Protein AF-A0A0G1GJU8-F1 (afdb_monomer_lite)

pLDDT: mean 73.82, std 23.29, range [28.94, 98.38]

Radius of gyration: 35.24 Å; chains: 1; bounding box: 114×78×87 Å

Sequence (501 aa):
TGLNMALTSNLSEKFLSAFKKEKEEQTALDTKEEKNRRKEFLTLQNIASALGIGTAFMLSGGTVALIATGGVVGRRAFNAYFDKKIKEKEKELGKLSEEIKLENLDDSFDINVLATSLETIGQDYDNITKNLKKFKWGKSIANSALTMSTGLATMEALHHNTEVETETKHEGQLKDNTGLKHQEELKHQEELKTKIEEQIKIKDATIHKGEGVEHAFIRQIENNQELAKELGFKGDPSDTKALHEFAGREAHIIAIKEGYADNAGHEVRVAEADKIAYEIKIEDGHILVEEKTVGGEILETHHEGDKFEEKVDKYESSYTKLNKIDNISEIKEEINPLAEINIDKQTVSEYENTPENETKSEYVDTSKPEGEENITSQESTNNPYHLSDDILEKVNQTYQNNIENISPENPEVFKHIQLSAEETTKQNLDTVNQTYKPIISYVQALEKVTEIRPRSTTIFQSPETNIEYMTRVLQIEASKGILLKATVDSGGITHVDKIKF

Secondary structure (DSSP, 8-state):
--TTSGGG-THHHHHHHHHHHHHHHHTS---TTHHHHHHHSS-HHHHHHHHHHHHHHHTTT-TTHHHHHHHHHHHHHHHHHHHHHHHHHHHHHHHHHHHHHH----S---HHHHHHHHHHHHHHHHHHHHHHHHHHHHHHHHHHHHHHHHHHHHHHHHHHHHHTTS--------SSSHHHHHHHHHHHHHHHHHHHHHHHHHHHHBPPTT--HHHHHHHHHHH-HHHHHHTT--S-TT-HHHHHHHHHHHHHHHHHHTTSB-TTSEEEEESSTTSEEEEEEEETTEEEEEEEETTS-EEEEEETT----SS--TTEEEEE---TTS-----------------------------------------PPP-------GGGT--TT---HHHHHHHHHHHHHHHHHH-TT-GGGGGG--SBHHHHHT--TTTS-TTTHHHHHHHHHHHHHH--PPPPPBTTBPPPBHHHHHHHHHHHHHTTTEEEEEEE-TTSPEEEEEEE-

Foldseek 3Di:
DPPVVVVPDCVVVVVVVVVVVVVVVVVPDDDPVVVVVVVVVPDPVVVCVVVVVVVVCVVVPNPVPLLLPQDPNSVVVLVVVLVVVLVVLVVVLVVLVVVVVPPDPDVPDDPVVVVVVVVVSVVVNVVSVVVSVVSVVVNVVVVVSNVVSVVVVVVVVVVVVVVVVDDDDDDDDPDPCPVVVVVVVVVVVVVVVVVVVVLQQLVLQFFAPPDFRLSSQLSNQLVDVVNVVLLPDPDDSVPSVSSSVSSSVSSVVVCCQQQQAHPQQKGKHFQDGQFWGWGWDADPSWIKIFIDTSVRHTDDITGGNDHRDPDDDPRIDIDGPPPVPPPPPDDPDDDDDDDDDDDDDDDDDDDDDDDDDDDDDDDDDPDDPDDDPLDPDPCLVVLVLPDDPVLSVVLSVQVQQQLCQLQVPCSCVLVVPPDFLQVLLVDDLVPDDLNCSLLSLVSVQLCVVQVDGWDDDDPPDDTHHSVRSSSVSQSVLSSVQWGWHWHADPSSHIHIDTDGD

Organism: NCBI:txid1618738

Structure (mmCIF, N/CA/C/O backbone):
data_AF-A0A0G1GJU8-F1
#
_entry.id   AF-A0A0G1GJU8-F1
#
loop_
_atom_site.group_PDB
_atom_site.id
_atom_site.type_symbol
_atom_site.label_atom_id
_atom_site.label_alt_id
_atom_site.label_comp_id
_atom_site.label_asym_id
_atom_site.label_entity_id
_atom_site.label_seq_id
_atom_site.pdbx_PDB_ins_code
_atom_site.Cartn_x
_atom_site.Cartn_y
_atom_site.Cartn_z
_atom_site.occupancy
_atom_site.B_iso_or_equiv
_atom_site.auth_seq_id
_atom_site.auth_comp_id
_atom_site.auth_asym_id
_atom_site.auth_atom_id
_atom_site.pdbx_PDB_model_num
ATOM 1 N N . THR A 1 1 ? -51.339 -10.745 11.153 1.00 44.72 1 THR A N 1
ATOM 2 C CA . THR A 1 1 ? -52.586 -10.038 11.536 1.00 44.72 1 THR A CA 1
ATOM 3 C C . THR A 1 1 ? -52.388 -8.871 12.505 1.00 44.72 1 THR A C 1
ATOM 5 O O . THR A 1 1 ? -53.322 -8.098 12.645 1.00 44.72 1 THR A O 1
ATOM 8 N N . GLY A 1 2 ? -51.204 -8.651 13.102 1.00 40.50 2 GLY A N 1
ATOM 9 C CA . GLY A 1 2 ? -50.966 -7.531 14.038 1.00 40.50 2 GLY A CA 1
ATOM 10 C C . GLY A 1 2 ? -50.621 -6.161 13.426 1.00 40.50 2 GLY A C 1
ATOM 11 O O . GLY A 1 2 ? -50.779 -5.154 14.103 1.00 40.50 2 GLY A O 1
ATOM 12 N N . LEU A 1 3 ? -50.206 -6.078 12.153 1.00 33.16 3 LEU A N 1
ATOM 13 C CA . LEU A 1 3 ? -49.780 -4.797 11.557 1.00 33.16 3 LEU A CA 1
ATOM 14 C C . LEU A 1 3 ? -50.932 -3.859 11.145 1.00 33.16 3 LEU A C 1
ATOM 16 O O . LEU A 1 3 ? -50.731 -2.652 11.072 1.00 33.16 3 LEU A O 1
ATOM 20 N N . ASN A 1 4 ? -52.144 -4.378 10.925 1.00 35.78 4 ASN A N 1
ATOM 21 C CA . ASN A 1 4 ? -53.285 -3.548 10.512 1.00 35.78 4 ASN A CA 1
ATOM 22 C C . ASN A 1 4 ? -54.015 -2.860 11.678 1.00 35.78 4 ASN A C 1
ATOM 24 O O . ASN A 1 4 ? -54.826 -1.976 11.429 1.00 35.78 4 ASN A O 1
ATOM 28 N N . MET A 1 5 ? -53.728 -3.216 12.936 1.00 40.12 5 MET A N 1
ATOM 29 C CA . MET A 1 5 ? -54.362 -2.582 14.105 1.00 40.12 5 MET A CA 1
ATOM 30 C C . MET A 1 5 ? -53.664 -1.290 14.558 1.00 40.12 5 MET A C 1
ATOM 32 O O . MET A 1 5 ? -54.297 -0.447 15.189 1.00 40.12 5 MET A O 1
ATOM 36 N N . ALA A 1 6 ? -52.390 -1.089 14.204 1.00 40.97 6 ALA A N 1
ATOM 37 C CA . ALA A 1 6 ? -51.645 0.116 14.581 1.00 40.97 6 ALA A CA 1
ATOM 38 C C . ALA A 1 6 ? -52.033 1.353 13.745 1.00 40.97 6 ALA A C 1
ATOM 40 O O . ALA A 1 6 ? -51.924 2.480 14.222 1.00 40.97 6 ALA A O 1
ATOM 41 N N . LEU A 1 7 ? -52.544 1.152 12.525 1.00 39.41 7 LEU A N 1
ATOM 42 C CA . LEU A 1 7 ? -52.884 2.234 11.592 1.00 39.41 7 LEU A CA 1
ATOM 43 C C . LEU A 1 7 ? -54.299 2.812 11.773 1.00 39.41 7 LEU A C 1
ATOM 45 O O . LEU A 1 7 ? -54.640 3.784 11.107 1.00 39.41 7 LEU A O 1
ATOM 49 N N . THR A 1 8 ? -55.113 2.265 12.681 1.00 42.66 8 THR A N 1
ATOM 50 C CA . THR A 1 8 ? -56.488 2.743 12.932 1.00 42.66 8 THR A CA 1
ATOM 51 C C . THR A 1 8 ? -56.702 3.315 14.334 1.00 42.66 8 THR A C 1
ATOM 53 O O . THR A 1 8 ? -57.844 3.548 14.726 1.00 42.66 8 THR A O 1
ATOM 56 N N . SER A 1 9 ? -55.647 3.524 15.129 1.00 48.28 9 SER A N 1
ATOM 57 C CA . SER A 1 9 ? -55.807 4.041 16.494 1.00 48.28 9 SER A CA 1
ATOM 58 C C . SER A 1 9 ? -55.732 5.575 16.543 1.00 48.28 9 SER A C 1
ATOM 60 O O . SER A 1 9 ? -54.768 6.179 16.077 1.00 48.28 9 SER A O 1
ATOM 62 N N . ASN A 1 10 ? -56.739 6.206 17.166 1.00 48.47 10 ASN A N 1
ATOM 63 C CA . ASN A 1 10 ? -56.871 7.654 17.440 1.00 48.47 10 ASN A CA 1
ATOM 64 C C . ASN A 1 10 ? -55.798 8.219 18.408 1.00 48.47 10 ASN A C 1
ATOM 66 O O . ASN A 1 10 ? -56.020 9.212 19.108 1.00 48.47 10 ASN A O 1
ATOM 70 N N . LEU A 1 11 ? -54.639 7.568 18.508 1.00 45.22 11 LEU A N 1
ATOM 71 C CA . LEU A 1 11 ? -53.581 7.917 19.450 1.00 45.22 11 LEU A CA 1
ATOM 72 C C . LEU A 1 11 ? -52.846 9.197 19.028 1.00 45.22 11 LEU A C 1
ATOM 74 O O . LEU A 1 11 ? -52.538 10.031 19.875 1.00 45.22 11 LEU A O 1
ATOM 78 N N . SER A 1 12 ? -52.627 9.388 17.722 1.00 43.41 12 SER A N 1
ATOM 79 C CA . SER A 1 12 ? -51.949 10.569 17.172 1.00 43.41 12 SER A CA 1
ATOM 80 C C . SER A 1 12 ? -52.772 11.850 17.344 1.00 43.41 12 SER A C 1
ATOM 82 O O . SER A 1 12 ? -52.223 12.889 17.712 1.00 43.41 12 SER A O 1
ATOM 84 N N . GLU A 1 13 ? -54.095 11.778 17.175 1.00 53.38 13 GLU A N 1
ATOM 85 C CA . GLU A 1 13 ? -54.997 12.911 17.417 1.00 53.38 13 GLU A CA 1
ATOM 86 C C . GLU A 1 13 ? -55.076 13.278 18.902 1.00 53.38 13 GLU A C 1
ATOM 88 O O . GLU A 1 13 ? -55.032 14.461 19.248 1.00 53.38 13 GLU A O 1
ATOM 93 N N . LYS A 1 14 ? -55.100 12.283 19.802 1.00 58.12 14 LYS A N 1
ATOM 94 C CA . LYS A 1 14 ? -55.025 12.535 21.250 1.00 58.12 14 LYS A CA 1
ATOM 95 C C . LYS A 1 14 ? -53.713 13.216 21.637 1.00 58.12 14 LYS A C 1
ATOM 97 O O . LYS A 1 14 ? -53.749 14.192 22.385 1.00 58.12 14 LYS A O 1
ATOM 102 N N . PHE A 1 15 ? -52.586 12.774 21.081 1.00 48.25 15 PHE A N 1
ATOM 103 C CA . PHE A 1 15 ? -51.271 13.351 21.369 1.00 48.25 15 PHE A CA 1
ATOM 104 C C . PHE A 1 15 ? -51.143 14.799 20.866 1.00 48.25 15 PHE A C 1
ATOM 106 O O . PHE A 1 15 ? -50.677 15.679 21.589 1.00 48.25 15 PHE A O 1
ATOM 113 N N . LEU A 1 16 ? -51.641 15.085 19.658 1.00 48.31 16 LEU A N 1
ATOM 114 C CA . LEU A 1 16 ? -51.646 16.439 19.093 1.00 48.31 16 LEU A CA 1
ATOM 115 C C . LEU A 1 16 ? -52.608 17.385 19.826 1.00 48.31 16 LEU A C 1
ATOM 117 O O . LEU A 1 16 ? -52.301 18.567 19.981 1.00 48.31 16 LEU A O 1
ATOM 121 N N . SER A 1 17 ? -53.746 16.882 20.314 1.00 58.31 17 SER A N 1
ATOM 122 C CA . SER A 1 17 ? -54.694 17.687 21.096 1.00 58.31 17 SER A CA 1
ATOM 123 C C . SER A 1 17 ? -54.150 18.073 22.479 1.00 58.31 17 SER A C 1
ATOM 125 O O . SER A 1 17 ? -54.383 19.197 22.925 1.00 58.31 17 SER A O 1
ATOM 127 N N . ALA A 1 18 ? -53.358 17.200 23.114 1.00 55.38 18 ALA A N 1
ATOM 128 C CA . ALA A 1 18 ? -52.698 17.483 24.389 1.00 55.38 18 ALA A CA 1
ATOM 129 C C . ALA A 1 18 ? -51.645 18.596 24.247 1.00 55.38 18 ALA A C 1
ATOM 131 O O . ALA A 1 18 ? -51.665 19.557 25.013 1.00 55.38 18 ALA A O 1
ATOM 132 N N . PHE A 1 19 ? -50.827 18.549 23.189 1.00 48.59 19 PHE A N 1
ATOM 133 C CA . PHE A 1 19 ? -49.837 19.594 22.893 1.00 48.59 19 PHE A CA 1
ATOM 134 C C . PHE A 1 19 ? -50.462 20.953 22.565 1.00 48.59 19 PHE A C 1
ATOM 136 O O . PHE A 1 19 ? -49.896 22.003 22.871 1.00 48.59 19 PHE A O 1
ATOM 143 N N . LYS A 1 20 ? -51.631 20.957 21.916 1.00 58.41 20 LYS A N 1
ATOM 144 C CA . LYS A 1 20 ? -52.328 22.200 21.566 1.00 58.41 20 LYS A CA 1
ATOM 145 C C . LYS A 1 20 ? -52.957 22.857 22.797 1.00 58.41 20 LYS A C 1
ATOM 147 O O . LYS A 1 20 ? -52.878 24.074 22.930 1.00 58.41 20 LYS A O 1
ATOM 152 N N . LYS A 1 21 ? -53.495 22.045 23.712 1.00 56.16 21 LYS A N 1
ATOM 153 C CA . LYS A 1 21 ? -54.091 22.499 24.973 1.00 56.16 21 LYS A CA 1
ATOM 154 C C . LYS A 1 21 ? -53.043 23.050 25.948 1.00 56.16 21 LYS A C 1
ATOM 156 O O . LYS A 1 21 ? -53.267 24.096 26.546 1.00 56.16 21 LYS A O 1
ATOM 161 N N . GLU A 1 22 ? -51.871 22.419 26.019 1.00 49.09 22 GLU A N 1
ATOM 162 C CA . GLU A 1 22 ? -50.751 22.885 26.850 1.00 49.09 22 GLU A CA 1
ATOM 163 C C . GLU A 1 22 ? -50.185 24.225 26.349 1.00 49.09 22 GLU A C 1
ATOM 165 O O . GLU A 1 22 ? -49.861 25.110 27.138 1.00 49.09 22 GLU A O 1
ATOM 170 N N . LYS A 1 23 ? -50.162 24.432 25.025 1.00 49.66 23 LYS A N 1
ATOM 171 C CA . LYS A 1 23 ? -49.702 25.687 24.417 1.00 49.66 23 LYS A CA 1
ATOM 172 C C . LYS A 1 23 ? -50.682 26.850 24.612 1.00 49.66 23 LYS A C 1
ATOM 174 O O . LYS A 1 23 ? -50.232 27.987 24.722 1.00 49.66 23 LYS A O 1
ATOM 179 N N . GLU A 1 24 ? -51.988 26.581 24.660 1.00 48.09 24 GLU A N 1
ATOM 180 C CA . GLU A 1 24 ? -53.020 27.597 24.918 1.00 48.09 24 GLU A CA 1
ATOM 181 C C . GLU A 1 24 ? -53.083 27.991 26.406 1.00 48.09 24 GLU A C 1
ATOM 183 O O . GLU A 1 24 ? -53.202 29.182 26.705 1.00 48.09 24 GLU A O 1
ATOM 188 N N . GLU A 1 25 ? -52.887 27.042 27.334 1.00 46.81 25 GLU A N 1
ATOM 189 C CA . GLU A 1 25 ? -52.789 27.323 28.778 1.00 46.81 25 GLU A CA 1
ATOM 190 C C . GLU A 1 25 ? -51.509 28.097 29.149 1.00 46.81 25 GLU A C 1
ATOM 192 O O . GLU A 1 25 ? -51.550 28.961 30.026 1.00 46.81 25 GLU A O 1
ATOM 197 N N . GLN A 1 26 ? -50.397 27.900 28.430 1.00 42.19 26 GLN A N 1
ATOM 198 C CA . GLN A 1 26 ? -49.148 28.645 28.664 1.00 42.19 26 GLN A CA 1
ATOM 199 C C . GLN A 1 26 ? -49.156 30.087 28.133 1.00 42.19 26 GLN A C 1
ATOM 201 O O . GLN A 1 26 ? -48.348 30.905 28.564 1.00 42.19 26 GLN A O 1
ATOM 206 N N . THR A 1 27 ? -50.070 30.435 27.223 1.00 43.56 27 THR A N 1
ATOM 207 C CA . THR A 1 27 ? -50.214 31.811 26.709 1.00 43.56 27 THR A CA 1
ATOM 208 C C . THR A 1 27 ? -51.148 32.705 27.528 1.00 43.56 27 THR A C 1
ATOM 210 O O . THR A 1 27 ? -51.256 33.892 27.220 1.00 43.56 27 THR A O 1
ATOM 213 N N . ALA A 1 28 ? -51.805 32.186 28.570 1.00 46.69 28 ALA A N 1
ATOM 214 C CA . ALA A 1 28 ? -52.816 32.934 29.322 1.00 46.69 28 ALA A CA 1
ATOM 215 C C . ALA A 1 28 ? -52.318 33.607 30.619 1.00 46.69 28 ALA A C 1
ATOM 217 O O . ALA A 1 28 ? -53.057 34.399 31.201 1.00 46.69 28 ALA A O 1
ATOM 218 N N . LEU A 1 29 ? -51.084 33.368 31.067 1.00 52.12 29 LEU A N 1
ATOM 219 C CA . LEU A 1 29 ? -50.544 33.955 32.300 1.00 52.12 29 LEU A CA 1
ATOM 220 C C . LEU A 1 29 ? -49.066 34.299 32.115 1.00 52.12 29 LEU A C 1
ATOM 222 O O . LEU A 1 29 ? -48.197 33.489 32.402 1.00 52.12 29 LEU A O 1
ATOM 226 N N . ASP A 1 30 ? -48.784 35.504 31.625 1.00 41.31 30 ASP A N 1
ATOM 227 C CA . ASP A 1 30 ? -47.436 36.072 31.695 1.00 41.31 30 ASP A CA 1
ATOM 228 C C . ASP A 1 30 ? -47.548 37.604 31.743 1.00 41.31 30 ASP A C 1
ATOM 230 O O . ASP A 1 30 ? -47.654 38.301 30.726 1.00 41.31 30 ASP A O 1
ATOM 234 N N . THR A 1 31 ? -47.593 38.161 32.955 1.00 60.53 31 THR A N 1
ATOM 235 C CA . THR A 1 31 ? -47.486 39.607 33.162 1.00 60.53 31 THR A CA 1
ATOM 236 C C . THR A 1 31 ? -46.044 40.054 32.927 1.00 60.53 31 THR A C 1
ATOM 238 O O . THR A 1 31 ? -45.067 39.394 33.279 1.00 60.53 31 THR A O 1
ATOM 241 N N . LYS A 1 32 ? -45.909 41.236 32.317 1.00 49.16 32 LYS A N 1
ATOM 242 C CA . LYS A 1 32 ? -44.658 41.865 31.846 1.00 49.16 32 LYS A CA 1
ATOM 243 C C . LYS A 1 32 ? -43.539 41.985 32.899 1.00 49.16 32 LYS A C 1
ATOM 245 O O . LYS A 1 32 ? -42.400 42.266 32.536 1.00 49.16 32 LYS A O 1
ATOM 250 N N . GLU A 1 33 ? -43.856 41.791 34.174 1.00 46.62 33 GLU A N 1
ATOM 251 C CA . GLU A 1 33 ? -42.971 41.989 35.321 1.00 46.62 33 GLU A CA 1
ATOM 252 C C . GLU A 1 33 ? -42.083 40.760 35.613 1.00 46.62 33 GLU A C 1
ATOM 254 O O . GLU A 1 33 ? -40.921 40.907 35.998 1.00 46.62 33 GLU A O 1
ATOM 259 N N . GLU A 1 34 ? -42.554 39.544 35.314 1.00 49.34 34 GLU A N 1
ATOM 260 C CA . GLU A 1 34 ? -41.802 38.301 35.565 1.00 49.34 34 GLU A CA 1
ATOM 261 C C . GLU A 1 34 ? -40.705 38.053 34.509 1.00 49.34 34 GLU A C 1
ATOM 263 O O . GLU A 1 34 ? -39.630 37.508 34.787 1.00 49.34 34 GLU A O 1
ATOM 268 N N . LYS A 1 35 ? -40.914 38.589 33.301 1.00 51.38 35 LYS A N 1
ATOM 269 C CA . LYS A 1 35 ? -39.961 38.529 32.183 1.00 51.38 35 LYS A CA 1
ATOM 270 C C . LYS A 1 35 ? -38.696 39.366 32.418 1.00 51.38 35 LYS A C 1
ATOM 272 O O . LYS A 1 35 ? -37.643 39.032 31.875 1.00 51.38 35 LYS A O 1
ATOM 277 N N . ASN A 1 36 ? -38.782 40.419 33.237 1.00 48.66 36 ASN A N 1
ATOM 278 C CA . ASN A 1 36 ? -37.624 41.236 33.612 1.00 48.66 36 ASN A CA 1
ATOM 279 C C . ASN A 1 36 ? -36.835 40.626 34.781 1.00 48.66 36 ASN A C 1
ATOM 281 O O . ASN A 1 36 ? -35.607 40.639 34.731 1.00 48.66 36 ASN A O 1
ATOM 285 N N . ARG A 1 37 ? -37.490 39.969 35.751 1.00 46.38 37 ARG A N 1
ATOM 286 C CA . ARG A 1 37 ? -36.781 39.255 36.835 1.00 46.38 37 ARG A CA 1
ATOM 287 C C . ARG A 1 37 ? -35.989 38.040 36.340 1.00 46.38 37 ARG A C 1
ATOM 289 O O . ARG A 1 37 ? -34.895 37.784 36.836 1.00 46.38 37 ARG A O 1
ATOM 296 N N . ARG A 1 38 ? -36.468 37.332 35.308 1.00 48.47 38 ARG A N 1
ATOM 297 C CA . ARG A 1 38 ? -35.703 36.236 34.672 1.00 48.47 38 ARG A CA 1
ATOM 298 C C . ARG A 1 38 ? -34.476 36.707 33.882 1.00 48.47 38 ARG A C 1
ATOM 300 O O . ARG A 1 38 ? -33.556 35.918 33.695 1.00 48.47 38 ARG A O 1
ATOM 307 N N . LYS A 1 39 ? -34.430 37.970 33.436 1.00 46.91 39 LYS A N 1
ATOM 308 C CA . LYS A 1 39 ? -33.245 38.539 32.769 1.00 46.91 39 LYS A CA 1
ATOM 309 C C . LYS A 1 39 ? -32.155 38.968 33.753 1.00 46.91 39 LYS A C 1
ATOM 311 O O . LYS A 1 39 ? -30.987 38.902 33.390 1.00 46.91 39 LYS A O 1
ATOM 316 N N . GLU A 1 40 ? -32.511 39.345 34.981 1.00 41.03 40 GLU A N 1
ATOM 317 C CA . GLU A 1 40 ? -31.536 39.738 36.012 1.00 41.03 40 GLU A CA 1
ATOM 318 C C . GLU A 1 40 ? -30.947 38.558 36.799 1.00 41.03 40 GLU A C 1
ATOM 320 O O . GLU A 1 40 ? -29.856 38.687 37.340 1.00 41.03 40 GLU A O 1
ATOM 325 N N . PHE A 1 41 ? -31.593 37.386 36.822 1.00 38.00 41 PHE A N 1
ATOM 326 C CA . PHE A 1 41 ? -31.065 36.198 37.521 1.00 38.00 41 PHE A CA 1
ATOM 327 C C . PHE A 1 41 ? -30.043 35.374 36.704 1.00 38.00 41 PHE A C 1
ATOM 329 O O . PHE A 1 41 ? -29.483 34.396 37.197 1.00 38.00 41 PHE A O 1
ATOM 336 N N . LEU A 1 42 ? -29.771 35.777 35.457 1.00 42.22 42 LEU A N 1
ATOM 337 C CA . LEU A 1 42 ? -28.708 35.242 34.595 1.00 42.22 42 LEU A CA 1
ATOM 338 C C . LEU A 1 42 ? -27.514 36.209 34.587 1.00 42.22 42 LEU A C 1
ATOM 340 O O . LEU A 1 42 ? -27.131 36.755 33.553 1.00 42.22 42 LEU A O 1
ATOM 344 N N . THR A 1 43 ? -26.938 36.475 35.757 1.00 41.19 43 THR A N 1
ATOM 345 C CA . THR A 1 43 ? -25.736 37.306 35.873 1.00 41.19 43 THR A CA 1
ATOM 346 C C . THR A 1 43 ? -24.502 36.587 35.324 1.00 41.19 43 THR A C 1
ATOM 348 O O . THR A 1 43 ? -24.353 35.368 35.442 1.00 41.19 43 THR A O 1
ATOM 351 N N . LEU A 1 44 ? -23.586 37.378 34.741 1.00 36.78 44 LEU A N 1
ATOM 352 C CA . LEU A 1 44 ? -22.326 36.964 34.103 1.00 36.78 44 LEU A CA 1
ATOM 353 C C . LEU A 1 44 ? -21.486 35.956 34.912 1.00 36.78 44 LEU A C 1
ATOM 355 O O . LEU A 1 44 ? -20.692 35.237 34.317 1.00 36.78 44 LEU A O 1
ATOM 359 N N . GLN A 1 45 ? -21.665 35.868 36.233 1.00 32.34 45 GLN A N 1
ATOM 360 C CA . GLN A 1 45 ? -20.968 34.910 37.095 1.00 32.34 45 GLN A CA 1
ATOM 361 C C . GLN A 1 45 ? -21.307 33.443 36.785 1.00 32.34 45 GLN A C 1
ATOM 363 O O . GLN A 1 45 ? -20.399 32.619 36.806 1.00 32.34 45 GLN A O 1
ATOM 368 N N . ASN A 1 46 ? -22.557 33.119 36.426 1.00 38.16 46 ASN A N 1
ATOM 369 C CA . ASN A 1 46 ? -22.963 31.739 36.102 1.00 38.16 46 ASN A CA 1
ATOM 370 C C . ASN A 1 46 ? -22.524 31.305 34.694 1.00 38.16 46 ASN A C 1
ATOM 372 O O . ASN A 1 46 ? -22.302 30.126 34.434 1.00 38.16 46 ASN A O 1
ATOM 376 N N . ILE A 1 47 ? -22.363 32.266 33.781 1.00 39.69 47 ILE A N 1
ATOM 377 C CA . ILE A 1 47 ? -21.829 32.024 32.434 1.00 39.69 47 ILE A CA 1
ATOM 378 C C . ILE A 1 47 ? -20.295 31.948 32.485 1.00 39.69 47 ILE A C 1
ATOM 380 O O . ILE A 1 47 ? -19.704 31.119 31.802 1.00 39.69 47 ILE A O 1
ATOM 384 N N . ALA A 1 48 ? -19.645 32.748 33.337 1.00 33.19 48 ALA A N 1
ATOM 385 C CA . ALA A 1 48 ? -18.199 32.716 33.540 1.00 33.19 48 ALA A CA 1
ATOM 386 C C . ALA A 1 48 ? -17.725 31.454 34.284 1.00 33.19 48 ALA A C 1
ATOM 388 O O . ALA A 1 48 ? -16.677 30.918 33.934 1.00 33.19 48 ALA A O 1
ATOM 389 N N . SER A 1 49 ? -18.493 30.931 35.248 1.00 37.59 49 SER A N 1
ATOM 390 C CA . SER A 1 49 ? -18.174 29.663 35.924 1.00 37.59 49 SER A CA 1
ATOM 391 C C . SER A 1 49 ? -18.389 28.447 35.014 1.00 37.59 49 SER A C 1
ATOM 393 O O . SER A 1 49 ? -17.541 27.557 34.980 1.00 37.59 49 SER A O 1
ATOM 395 N N . ALA A 1 50 ? -19.444 28.443 34.191 1.00 37.41 50 ALA A N 1
ATOM 396 C CA . ALA A 1 50 ? -19.669 27.406 33.181 1.00 37.41 50 ALA A CA 1
ATOM 397 C C . ALA A 1 50 ? -18.626 27.441 32.042 1.00 37.41 50 ALA A C 1
ATOM 399 O O . ALA A 1 50 ? -18.203 26.392 31.557 1.00 37.41 50 ALA A O 1
ATOM 400 N N . LEU A 1 51 ? -18.163 28.631 31.638 1.00 35.72 51 LEU A N 1
ATOM 401 C CA . LEU A 1 51 ? -17.103 28.781 30.632 1.00 35.72 51 LEU A CA 1
ATOM 402 C C . LEU A 1 51 ? -15.704 28.483 31.188 1.00 35.72 51 LEU A C 1
ATOM 404 O O . LEU A 1 51 ? -14.892 27.918 30.463 1.00 35.72 51 LEU A O 1
ATOM 408 N N . GLY A 1 52 ? -15.428 28.817 32.454 1.00 28.94 52 GLY A N 1
ATOM 409 C CA . GLY A 1 52 ? -14.140 28.560 33.109 1.00 28.94 52 GLY A CA 1
ATOM 410 C C . GLY A 1 52 ? -13.902 27.085 33.442 1.00 28.94 52 GLY A C 1
ATOM 411 O O . GLY A 1 52 ? -12.771 26.616 33.363 1.00 28.94 52 GLY A O 1
ATOM 412 N N . ILE A 1 53 ? -14.966 26.333 33.742 1.00 37.94 53 ILE A N 1
ATOM 413 C CA . ILE A 1 53 ? -14.892 24.876 33.920 1.00 37.94 53 ILE A CA 1
ATOM 414 C C . ILE A 1 53 ? -14.857 24.177 32.549 1.00 37.94 53 ILE A C 1
ATOM 416 O O . ILE A 1 53 ? -14.113 23.219 32.371 1.00 37.94 53 ILE A O 1
ATOM 420 N N . GLY A 1 54 ? -15.569 24.692 31.539 1.00 34.84 54 GLY A N 1
ATOM 421 C CA . GLY A 1 54 ? -15.624 24.093 30.200 1.00 34.84 54 GLY A CA 1
ATOM 422 C C . GLY A 1 54 ? -14.318 24.158 29.395 1.00 34.84 54 GLY A C 1
ATOM 423 O O . GLY A 1 54 ? -14.020 23.226 28.651 1.00 34.84 54 GLY A O 1
ATOM 424 N N . THR A 1 55 ? -13.508 25.212 29.533 1.00 36.88 55 THR A N 1
ATOM 425 C CA . THR A 1 55 ? -12.243 25.340 28.782 1.00 36.88 55 THR A CA 1
ATOM 426 C C . THR A 1 55 ? -11.109 24.495 29.360 1.00 36.88 55 THR A C 1
ATOM 428 O O . THR A 1 55 ? -10.334 23.934 28.588 1.00 36.88 55 THR A O 1
ATOM 431 N N . ALA A 1 56 ? -11.044 24.331 30.686 1.00 33.12 56 ALA A N 1
ATOM 432 C CA . ALA A 1 56 ? -10.083 23.434 31.332 1.00 33.12 56 ALA A CA 1
ATOM 433 C C . ALA A 1 56 ? -10.401 21.949 31.059 1.00 33.12 56 ALA A C 1
ATOM 435 O O . ALA A 1 56 ? -9.487 21.152 30.882 1.00 33.12 56 ALA A O 1
ATOM 436 N N . PHE A 1 57 ? -11.687 21.597 30.944 1.00 36.78 57 PHE A N 1
ATOM 437 C CA . PHE A 1 57 ? -12.153 20.224 30.698 1.00 36.78 57 PHE A CA 1
ATOM 438 C C . PHE A 1 57 ? -12.063 19.793 29.218 1.00 36.78 57 PHE A C 1
ATOM 440 O O . PHE A 1 57 ? -11.908 18.610 28.917 1.00 36.78 57 PHE A O 1
ATOM 447 N N . MET A 1 58 ? -12.128 20.738 28.267 1.00 40.59 58 MET A N 1
ATOM 448 C CA . MET A 1 58 ? -11.945 20.442 26.834 1.00 40.59 58 MET A CA 1
ATOM 449 C C . MET A 1 58 ? -10.482 20.197 26.439 1.00 40.59 58 MET A C 1
ATOM 451 O O . MET A 1 58 ? -10.241 19.498 25.458 1.00 40.59 58 MET A O 1
ATOM 455 N N . LEU A 1 59 ? -9.514 20.738 27.184 1.00 39.31 59 LEU A N 1
ATOM 456 C CA . LEU A 1 59 ? -8.086 20.499 26.939 1.00 39.31 59 LEU A CA 1
ATOM 457 C C . LEU A 1 59 ? -7.583 19.180 27.555 1.00 39.31 59 LEU A C 1
ATOM 459 O O . LEU A 1 59 ? -6.522 18.709 27.162 1.00 39.31 59 LEU A O 1
ATOM 463 N N . SER A 1 60 ? -8.348 18.561 28.462 1.00 34.88 60 SER A N 1
ATOM 464 C CA . SER A 1 60 ? -7.987 17.322 29.169 1.00 34.88 60 SER A CA 1
ATOM 465 C C . SER A 1 60 ? -8.780 16.075 28.737 1.00 34.88 60 SER A C 1
ATOM 467 O O . SER A 1 60 ? -8.731 15.058 29.419 1.00 34.88 60 SER A O 1
ATOM 469 N N . GLY A 1 61 ? -9.506 16.122 27.610 1.00 33.53 61 GLY A N 1
ATOM 470 C CA . GLY A 1 61 ? -10.210 14.951 27.053 1.00 33.53 61 GLY A CA 1
ATOM 471 C C . GLY A 1 61 ? -11.649 14.726 27.548 1.00 33.53 61 GLY A C 1
ATOM 472 O O . GLY A 1 61 ? -12.249 13.700 27.247 1.00 33.53 61 GLY A O 1
ATOM 473 N N . GLY A 1 62 ? -12.259 15.682 28.254 1.00 41.59 62 GLY A N 1
ATOM 474 C CA . GLY A 1 62 ? -13.596 15.543 28.849 1.00 41.59 62 GLY A CA 1
ATOM 475 C C . GLY A 1 62 ? -14.777 15.947 27.953 1.00 41.59 62 GLY A C 1
ATOM 476 O O . GLY A 1 62 ? -15.727 16.573 28.420 1.00 41.59 62 GLY A O 1
ATOM 477 N N . THR A 1 63 ? -14.750 15.647 26.654 1.00 47.06 63 THR A N 1
ATOM 478 C CA . THR A 1 63 ? -15.810 16.080 25.717 1.00 47.06 63 THR A CA 1
ATOM 479 C C . THR A 1 63 ? -17.132 15.314 25.899 1.00 47.06 63 THR A C 1
ATOM 481 O O . THR A 1 63 ? -18.192 15.808 25.520 1.00 47.06 63 THR A O 1
ATOM 484 N N . VAL A 1 64 ? -17.094 14.133 26.524 1.00 46.28 64 VAL A N 1
ATOM 485 C CA . VAL A 1 64 ? -18.238 13.209 26.636 1.00 46.28 64 VAL A CA 1
ATOM 486 C C . VAL A 1 64 ? -19.223 13.607 27.753 1.00 46.28 64 VAL A C 1
ATOM 488 O O . VAL A 1 64 ? -20.433 13.454 27.593 1.00 46.28 64 VAL A O 1
ATOM 491 N N . ALA A 1 65 ? -18.756 14.229 28.841 1.00 41.44 65 ALA A N 1
ATOM 492 C CA . ALA A 1 65 ? -19.591 14.533 30.015 1.00 41.44 65 ALA A CA 1
ATOM 493 C C . ALA A 1 65 ? -20.664 15.621 29.773 1.00 41.44 65 ALA A C 1
ATOM 495 O O . ALA A 1 65 ? -21.765 15.559 30.322 1.00 41.44 65 ALA A O 1
ATOM 496 N N . LEU A 1 66 ? -20.390 16.603 28.903 1.00 45.31 66 LEU A N 1
ATOM 497 C CA . LEU A 1 66 ? -21.374 17.629 28.512 1.00 45.31 66 LEU A CA 1
ATOM 498 C C . LEU A 1 66 ? -22.472 17.082 27.583 1.00 45.31 66 LEU A C 1
ATOM 500 O O . LEU A 1 66 ? -23.539 17.685 27.452 1.00 45.31 66 LEU A O 1
ATOM 504 N N . ILE A 1 67 ? -22.210 15.953 26.924 1.00 48.56 67 ILE A N 1
ATOM 505 C CA . ILE A 1 67 ? -23.104 15.340 25.939 1.00 48.56 67 ILE A CA 1
ATOM 506 C C . ILE A 1 67 ? -24.169 14.468 26.622 1.00 48.56 67 ILE A C 1
ATOM 508 O O . ILE A 1 67 ? -25.320 14.476 26.181 1.00 48.56 67 ILE A O 1
ATOM 512 N N . ALA A 1 68 ? -23.828 13.794 27.723 1.00 46.31 68 ALA A N 1
ATOM 513 C CA . ALA A 1 68 ? -24.747 12.913 28.447 1.00 46.31 68 ALA A CA 1
ATOM 514 C C . ALA A 1 68 ? -25.884 13.668 29.169 1.00 46.31 68 ALA A C 1
ATOM 516 O O . ALA A 1 68 ? -27.020 13.207 29.195 1.00 46.31 68 ALA A O 1
ATOM 517 N N . THR A 1 69 ? -25.631 14.875 29.688 1.00 44.25 69 THR A N 1
ATOM 518 C CA . THR A 1 69 ? -26.605 15.611 30.525 1.00 44.25 69 THR A CA 1
ATOM 519 C C . THR A 1 69 ? -27.503 16.596 29.760 1.00 44.25 69 THR A C 1
ATOM 521 O O . THR A 1 69 ? -28.529 17.030 30.282 1.00 44.25 69 THR A O 1
ATOM 524 N N . GLY A 1 70 ? -27.156 16.964 28.519 1.00 46.72 70 GLY A N 1
ATOM 525 C CA . GLY A 1 70 ? -27.806 18.066 27.787 1.00 46.72 70 GLY A CA 1
ATOM 526 C C . GLY A 1 70 ? -28.781 17.684 26.664 1.00 46.72 70 GLY A C 1
ATOM 527 O O . GLY A 1 70 ? -29.424 18.574 26.094 1.00 46.72 70 GLY A O 1
ATOM 528 N N . GLY A 1 71 ? -28.880 16.403 26.290 1.00 69.94 71 GLY A N 1
ATOM 529 C CA . GLY A 1 71 ? -29.738 15.931 25.194 1.00 69.94 71 GLY A CA 1
ATOM 530 C C . GLY A 1 71 ? -29.619 16.751 23.891 1.00 69.94 71 GLY A C 1
ATOM 531 O O . GLY A 1 71 ? -28.553 17.250 23.517 1.00 69.94 71 GLY A O 1
ATOM 532 N N . VAL A 1 72 ? -30.744 16.939 23.188 1.00 58.06 72 VAL A N 1
ATOM 533 C CA . VAL A 1 72 ? -30.832 17.688 21.911 1.00 58.06 72 VAL A CA 1
ATOM 534 C C . VAL A 1 72 ? -30.317 19.134 22.029 1.00 58.06 72 VAL A C 1
ATOM 536 O O . VAL A 1 72 ? -29.790 19.685 21.057 1.00 58.06 72 VAL A O 1
ATOM 539 N N . VAL A 1 73 ? -30.442 19.754 23.208 1.00 64.94 73 VAL A N 1
ATOM 540 C CA . VAL A 1 73 ? -29.974 21.128 23.461 1.00 64.94 73 VAL A CA 1
ATOM 541 C C . VAL A 1 73 ? -28.445 21.173 23.516 1.00 64.94 73 VAL A C 1
ATOM 543 O O . VAL A 1 73 ? -27.846 22.029 22.861 1.00 64.94 73 VAL A O 1
ATOM 546 N N . GLY A 1 74 ? -27.815 20.203 24.187 1.00 72.81 74 GLY A N 1
ATOM 547 C CA . GLY A 1 74 ? -26.361 20.025 24.199 1.00 72.81 74 GLY A CA 1
ATOM 548 C C . GLY A 1 74 ? -25.798 19.815 22.792 1.00 72.81 74 GLY A C 1
ATOM 549 O O . GLY A 1 74 ? -24.864 20.509 22.394 1.00 72.81 74 GLY A O 1
ATOM 550 N N . ARG A 1 75 ? -26.446 18.968 21.976 1.00 70.25 75 ARG A N 1
ATOM 551 C CA . ARG A 1 75 ? -26.065 18.751 20.566 1.00 70.25 75 ARG A CA 1
ATOM 552 C C . ARG A 1 75 ? -26.091 20.040 19.745 1.00 70.25 75 ARG A C 1
ATOM 554 O O . ARG A 1 75 ? -25.174 20.292 18.966 1.00 70.25 75 ARG A O 1
ATOM 561 N N . ARG A 1 76 ? -27.137 20.861 19.895 1.00 73.56 76 ARG A N 1
ATOM 562 C CA . ARG A 1 76 ? -27.245 22.140 19.172 1.00 73.56 76 ARG A CA 1
ATOM 563 C C . ARG A 1 76 ? -26.180 23.135 19.622 1.00 73.56 76 ARG A C 1
ATOM 565 O O . ARG A 1 76 ? -25.581 23.775 18.764 1.00 73.56 76 ARG A O 1
ATOM 572 N N . ALA A 1 77 ? -25.922 23.241 20.926 1.00 74.50 77 ALA A N 1
ATOM 573 C CA . ALA A 1 77 ? -24.889 24.126 21.461 1.00 74.50 77 ALA A CA 1
ATOM 574 C C . ALA A 1 77 ? -23.481 23.697 21.013 1.00 74.50 77 ALA A C 1
ATOM 576 O O . ALA A 1 77 ? -22.688 24.531 20.581 1.00 74.50 77 ALA A O 1
ATOM 577 N N . PHE A 1 78 ? -23.203 22.392 21.037 1.00 77.94 78 PHE A N 1
ATOM 578 C CA . PHE A 1 78 ? -21.932 21.815 20.613 1.00 77.94 78 PHE A CA 1
ATOM 579 C C . PHE A 1 78 ? -21.685 22.001 19.111 1.00 77.94 78 PHE A C 1
ATOM 581 O O . PHE A 1 78 ? -20.649 22.533 18.714 1.00 77.94 78 PHE A O 1
ATOM 588 N N . ASN A 1 79 ? -22.660 21.648 18.265 1.00 77.12 79 ASN A N 1
ATOM 589 C CA . ASN A 1 79 ? -22.541 21.863 16.821 1.00 77.12 79 ASN A CA 1
ATOM 590 C C . ASN A 1 79 ? -22.402 23.352 16.485 1.00 77.12 79 ASN A C 1
ATOM 592 O O . ASN A 1 79 ? -21.545 23.706 15.683 1.00 77.12 79 ASN A O 1
ATOM 596 N N . ALA A 1 80 ? -23.153 24.233 17.155 1.00 82.69 80 ALA A N 1
ATOM 597 C CA . ALA A 1 80 ? -23.009 25.676 16.976 1.00 82.69 80 ALA A CA 1
ATOM 598 C C . ALA A 1 80 ? -21.615 26.188 17.383 1.00 82.69 80 ALA A C 1
ATOM 600 O O . ALA A 1 80 ? -21.078 27.071 16.714 1.00 82.69 80 ALA A O 1
ATOM 601 N N . TYR A 1 81 ? -21.011 25.638 18.443 1.00 87.12 81 TYR A N 1
ATOM 602 C CA . TYR A 1 81 ? -19.651 25.981 18.862 1.00 87.12 81 TYR A CA 1
ATOM 603 C C . TYR A 1 81 ? -18.610 25.580 17.807 1.00 87.12 81 TYR A C 1
ATOM 605 O O . TYR A 1 81 ? -17.830 26.429 17.369 1.00 87.12 81 TYR A O 1
ATOM 613 N N . PHE A 1 82 ? -18.626 24.321 17.354 1.00 83.75 82 PHE A N 1
ATOM 614 C CA . PHE A 1 82 ? -17.679 23.840 16.343 1.00 83.75 82 PHE A CA 1
ATOM 615 C C . PHE A 1 82 ? -17.881 24.529 14.993 1.00 83.75 82 PHE A C 1
ATOM 617 O O . PHE A 1 82 ? -16.903 24.932 14.372 1.00 83.75 82 PHE A O 1
ATOM 624 N N . ASP A 1 83 ? -19.125 24.753 14.568 1.00 85.69 83 ASP A N 1
ATOM 625 C CA . ASP A 1 83 ? -19.422 25.486 13.334 1.00 85.69 83 ASP A CA 1
ATOM 626 C C . ASP A 1 83 ? -18.947 26.936 13.403 1.00 85.69 83 ASP A C 1
ATOM 628 O O . ASP A 1 83 ? -18.417 27.460 12.424 1.00 85.69 83 ASP A O 1
ATOM 632 N N . LYS A 1 84 ? -19.090 27.591 14.563 1.00 90.12 84 LYS A N 1
ATOM 633 C CA . LYS A 1 84 ? -18.558 28.939 14.773 1.00 90.12 84 LYS A CA 1
ATOM 634 C C . LYS A 1 84 ? -17.031 28.948 14.684 1.00 90.12 84 LYS A C 1
ATOM 636 O O . LYS A 1 84 ? -16.488 29.798 13.988 1.00 90.12 84 LYS A O 1
ATOM 641 N N . LYS A 1 85 ? -16.347 27.999 15.332 1.00 86.38 85 LYS A N 1
ATOM 642 C CA . LYS A 1 85 ? -14.877 27.904 15.306 1.00 86.38 85 LYS A CA 1
ATOM 643 C C . LYS A 1 85 ? -14.324 27.565 13.923 1.00 86.38 85 LYS A C 1
ATOM 645 O O . LYS A 1 85 ? -13.341 28.171 13.505 1.00 86.38 85 LYS A O 1
ATOM 650 N N . ILE A 1 86 ? -14.982 26.665 13.193 1.00 86.50 86 ILE A N 1
ATOM 651 C CA . ILE A 1 86 ? -14.646 26.340 11.802 1.00 86.50 86 ILE A CA 1
ATOM 652 C C . ILE A 1 86 ? -14.797 27.586 10.924 1.00 86.50 86 ILE A C 1
ATOM 654 O O . ILE A 1 86 ? -13.849 27.949 10.237 1.00 86.50 86 ILE A O 1
ATOM 658 N N . LYS A 1 87 ? -15.925 28.305 11.016 1.00 90.12 87 LYS A N 1
ATOM 659 C CA . LYS A 1 87 ? -16.143 29.547 10.254 1.00 90.12 87 LYS A CA 1
ATOM 660 C C . LYS A 1 87 ? -15.153 30.657 10.610 1.00 90.12 87 LYS A C 1
ATOM 662 O O . LYS A 1 87 ? -14.738 31.396 9.724 1.00 90.12 87 LYS A O 1
ATOM 667 N N . GLU A 1 88 ? -14.788 30.800 11.886 1.00 91.94 88 GLU A N 1
ATOM 668 C CA . GLU A 1 88 ? -13.746 31.742 12.325 1.00 91.94 88 GLU A CA 1
ATOM 669 C C . GLU A 1 88 ? -12.410 31.428 11.638 1.00 91.94 88 GLU A C 1
ATOM 671 O O . GLU A 1 88 ? -11.806 32.327 11.055 1.00 91.94 88 GLU A O 1
ATOM 676 N N . LYS A 1 89 ? -11.997 30.154 11.620 1.00 86.44 89 LYS A N 1
ATOM 677 C CA . LYS A 1 89 ? -10.737 29.723 10.998 1.00 86.44 89 LYS A CA 1
ATOM 678 C C . LYS A 1 89 ? -10.754 29.787 9.471 1.00 86.44 89 LYS A C 1
ATOM 680 O O . LYS A 1 89 ? -9.773 30.217 8.880 1.00 86.44 89 LYS A O 1
ATOM 685 N N . GLU A 1 90 ? -11.869 29.449 8.828 1.00 85.94 90 GLU A N 1
ATOM 686 C CA . GLU A 1 90 ? -12.034 29.619 7.375 1.00 85.94 90 GLU A CA 1
ATOM 687 C C . GLU A 1 90 ? -11.984 31.102 6.972 1.00 85.94 90 GLU A C 1
ATOM 689 O O . GLU A 1 90 ? -11.425 31.445 5.932 1.00 85.94 90 GLU A O 1
ATOM 694 N N . LYS A 1 91 ? -12.496 32.005 7.819 1.00 92.75 91 LYS A N 1
ATOM 695 C CA . LYS A 1 91 ? -12.388 33.453 7.601 1.00 92.75 91 LYS A CA 1
ATOM 696 C C . LYS A 1 91 ? -10.960 33.972 7.789 1.00 92.75 91 LYS A C 1
ATOM 698 O O . LYS A 1 91 ? -10.553 34.852 7.039 1.00 92.75 91 LYS A O 1
ATOM 703 N N . GLU A 1 92 ? -10.218 33.470 8.777 1.00 89.88 92 GLU A N 1
ATOM 704 C CA . GLU A 1 92 ? -8.789 33.785 8.946 1.00 89.88 92 GLU A CA 1
ATOM 705 C C . GLU A 1 92 ? -7.980 33.338 7.720 1.00 89.88 92 GLU A C 1
ATOM 707 O O . GLU A 1 92 ? -7.230 34.139 7.172 1.00 89.88 92 GLU A O 1
ATOM 712 N N . LEU A 1 93 ? -8.224 32.120 7.222 1.00 85.69 93 LEU A N 1
ATOM 713 C CA . LEU A 1 93 ? -7.599 31.601 6.001 1.00 85.69 93 LEU A CA 1
ATOM 714 C C . LEU A 1 93 ? -7.913 32.476 4.773 1.00 85.69 93 LEU A C 1
ATOM 716 O O . LEU A 1 93 ? -7.030 32.783 3.976 1.00 85.69 93 LEU A O 1
ATOM 720 N N . GLY A 1 94 ? -9.172 32.910 4.637 1.00 84.00 94 GLY A N 1
ATOM 721 C CA . GLY A 1 94 ? -9.598 33.801 3.557 1.00 84.00 94 GLY A CA 1
ATOM 722 C C . GLY A 1 94 ? -8.903 35.163 3.594 1.00 84.00 94 GLY A C 1
ATOM 723 O O . GLY A 1 94 ? -8.475 35.648 2.553 1.00 84.00 94 GLY A O 1
ATOM 724 N N . LYS A 1 95 ? -8.725 35.748 4.786 1.00 89.06 95 LYS A N 1
ATOM 725 C CA . LYS A 1 95 ? -7.975 37.004 4.952 1.00 89.06 95 LYS A CA 1
ATOM 726 C C . LYS A 1 95 ? -6.503 36.848 4.591 1.00 89.06 95 LYS A C 1
ATOM 728 O O . LYS A 1 95 ? -5.992 37.696 3.876 1.00 89.06 95 LYS A O 1
ATOM 733 N N . LEU A 1 96 ? -5.863 35.760 5.027 1.00 83.88 96 LEU A N 1
ATOM 734 C CA . LEU A 1 96 ? -4.471 35.468 4.671 1.00 83.88 96 LEU A CA 1
ATOM 735 C C . LEU A 1 96 ? -4.313 35.360 3.145 1.00 83.88 96 LEU A C 1
ATOM 737 O O . LEU A 1 96 ? -3.389 35.911 2.562 1.00 83.88 96 LEU A O 1
ATOM 741 N N . SER A 1 97 ? -5.271 34.709 2.477 1.00 76.44 97 SER A N 1
ATOM 742 C CA . SER A 1 97 ? -5.296 34.607 1.014 1.00 76.44 97 SER A CA 1
ATOM 743 C C . SER A 1 97 ? -5.513 35.952 0.306 1.00 76.44 97 SER A C 1
ATOM 745 O O . SER A 1 97 ? -5.017 36.138 -0.805 1.00 76.44 97 SER A O 1
ATOM 747 N N . GLU A 1 98 ? -6.253 36.884 0.910 1.00 81.75 98 GLU A N 1
ATOM 748 C CA . GLU A 1 98 ? -6.425 38.248 0.393 1.00 81.75 98 GLU A CA 1
ATOM 749 C C . GLU A 1 98 ? -5.193 39.126 0.647 1.00 81.75 98 GLU A C 1
ATOM 751 O O . GLU A 1 98 ? -4.844 39.928 -0.213 1.00 81.75 98 GLU A O 1
ATOM 756 N N . GLU A 1 99 ? -4.505 38.945 1.774 1.00 78.94 99 GLU A N 1
ATOM 757 C CA . GLU A 1 99 ? -3.266 39.651 2.124 1.00 78.94 99 GLU A CA 1
ATOM 758 C C . GLU A 1 99 ? -2.130 39.295 1.153 1.00 78.94 99 GLU A C 1
ATOM 760 O O . GLU A 1 99 ? -1.485 40.190 0.615 1.00 78.94 99 GLU A O 1
ATOM 765 N N . ILE A 1 100 ? -2.022 38.016 0.768 1.00 70.00 100 ILE A N 1
ATOM 766 C CA . ILE A 1 100 ? -1.126 37.545 -0.308 1.00 70.00 100 ILE A CA 1
ATOM 767 C C . ILE A 1 100 ? -1.419 38.233 -1.655 1.00 70.00 100 ILE A C 1
ATOM 769 O O . ILE A 1 100 ? -0.531 38.385 -2.489 1.00 70.00 100 ILE A O 1
ATOM 773 N N . LYS A 1 101 ? -2.667 38.652 -1.902 1.00 70.12 101 LYS A N 1
ATOM 774 C CA . LYS A 1 101 ? -3.063 39.328 -3.151 1.00 70.12 101 LYS A CA 1
ATOM 775 C C . LYS A 1 101 ? -2.857 40.843 -3.117 1.00 70.12 101 LYS A C 1
ATOM 777 O O . LYS A 1 101 ? -2.970 41.469 -4.169 1.00 70.12 101 LYS A O 1
ATOM 782 N N . LEU A 1 102 ? -2.636 41.430 -1.940 1.00 55.84 102 LEU A N 1
ATOM 783 C CA . LEU A 1 102 ? -2.672 42.879 -1.715 1.00 55.84 102 LEU A CA 1
ATOM 784 C C . LEU A 1 102 ? -1.318 43.501 -1.363 1.00 55.84 102 LEU A C 1
ATOM 786 O O . LEU A 1 102 ? -1.268 44.718 -1.169 1.00 55.84 102 LEU A O 1
ATOM 790 N N . GLU A 1 103 ? -0.222 42.739 -1.349 1.00 54.94 103 GLU A N 1
ATOM 791 C CA . GLU A 1 103 ? 1.120 43.327 -1.371 1.00 54.94 103 GLU A CA 1
ATOM 792 C C . GLU A 1 103 ? 1.358 44.008 -2.729 1.00 54.94 103 GLU A C 1
ATOM 794 O O . GLU A 1 103 ? 1.860 43.438 -3.696 1.00 54.94 103 GLU A O 1
ATOM 799 N N . ASN A 1 104 ? 0.926 45.270 -2.797 1.00 51.94 104 ASN A N 1
ATOM 800 C CA . ASN A 1 104 ? 1.331 46.222 -3.814 1.00 51.94 104 ASN A CA 1
ATOM 801 C C . ASN A 1 104 ? 2.854 46.336 -3.752 1.00 51.94 104 ASN A C 1
ATOM 803 O O . ASN A 1 104 ? 3.404 46.894 -2.803 1.00 51.94 104 ASN A O 1
ATOM 807 N N . LEU A 1 105 ? 3.504 45.793 -4.777 1.00 57.19 105 LEU A N 1
ATOM 808 C CA . LEU A 1 105 ? 4.908 46.008 -5.088 1.00 57.19 105 LEU A CA 1
ATOM 809 C C . LEU A 1 105 ? 5.121 47.512 -5.307 1.00 57.19 105 LEU A C 1
ATOM 811 O O . LEU A 1 105 ? 4.894 48.020 -6.402 1.00 57.19 105 LEU A O 1
ATOM 815 N N . ASP A 1 106 ? 5.485 48.230 -4.249 1.00 65.62 106 ASP A N 1
ATOM 816 C CA . ASP A 1 106 ? 6.045 49.573 -4.372 1.00 65.62 106 ASP A CA 1
ATOM 817 C C . ASP A 1 106 ? 7.428 49.462 -5.040 1.00 65.62 106 ASP A C 1
ATOM 819 O O . ASP A 1 106 ? 8.095 48.428 -4.932 1.00 65.62 106 ASP A O 1
ATOM 823 N N . ASP A 1 107 ? 7.895 50.517 -5.710 1.00 66.44 107 ASP A N 1
ATOM 824 C CA . ASP A 1 107 ? 9.101 50.490 -6.568 1.00 66.44 107 ASP A CA 1
ATOM 825 C C . ASP A 1 107 ? 10.421 50.192 -5.805 1.00 66.44 107 ASP A C 1
ATOM 827 O O . ASP A 1 107 ? 11.496 50.111 -6.401 1.00 66.44 107 ASP A O 1
ATOM 831 N N . SER A 1 108 ? 10.363 50.003 -4.481 1.00 66.81 108 SER A N 1
ATOM 832 C CA . SER A 1 108 ? 11.496 49.669 -3.603 1.00 66.81 108 SER A CA 1
ATOM 833 C C . SER A 1 108 ? 11.532 48.190 -3.182 1.00 66.81 108 SER A C 1
ATOM 835 O O . SER A 1 108 ? 11.776 47.861 -2.024 1.00 66.81 108 SER A O 1
ATOM 837 N N . PHE A 1 109 ? 11.291 47.285 -4.132 1.00 70.69 109 PHE A N 1
ATOM 838 C CA . PHE A 1 109 ? 11.263 45.837 -3.908 1.00 70.69 109 PHE A CA 1
ATOM 839 C C . PHE A 1 109 ? 12.567 45.282 -3.295 1.00 70.69 109 PHE A C 1
ATOM 841 O O . PHE A 1 109 ? 13.602 45.217 -3.963 1.00 70.69 109 PHE A O 1
ATOM 848 N N . ASP A 1 110 ? 12.498 44.825 -2.040 1.00 82.06 110 ASP A N 1
ATOM 849 C CA . ASP A 1 110 ? 13.549 44.045 -1.374 1.00 82.06 110 ASP A CA 1
ATOM 850 C C . ASP A 1 110 ? 13.154 42.562 -1.335 1.00 82.06 110 ASP A C 1
ATOM 852 O O . ASP A 1 110 ? 12.202 42.155 -0.664 1.00 82.06 110 ASP A O 1
ATOM 856 N N . ILE A 1 111 ? 13.921 41.740 -2.053 1.00 72.75 111 ILE A N 1
ATOM 857 C CA . ILE A 1 111 ? 13.685 40.300 -2.183 1.00 72.75 111 ILE A CA 1
ATOM 858 C C . ILE A 1 111 ? 13.771 39.552 -0.845 1.00 72.75 111 ILE A C 1
ATOM 860 O O . ILE A 1 111 ? 13.077 38.555 -0.659 1.00 72.75 111 ILE A O 1
ATOM 864 N N . ASN A 1 112 ? 14.581 40.032 0.104 1.00 74.62 112 ASN A N 1
ATOM 865 C CA . ASN A 1 112 ? 14.732 39.381 1.406 1.00 74.62 112 ASN A CA 1
ATOM 866 C C . ASN A 1 112 ? 13.524 39.657 2.307 1.00 74.62 112 ASN A C 1
ATOM 868 O O . ASN A 1 112 ? 13.102 38.784 3.070 1.00 74.62 112 ASN A O 1
ATOM 872 N N . VAL A 1 113 ? 12.943 40.856 2.192 1.00 76.00 113 VAL A N 1
ATOM 873 C CA . VAL A 1 113 ? 11.701 41.216 2.887 1.00 76.00 113 VAL A CA 1
ATOM 874 C C . VAL A 1 113 ? 10.551 40.367 2.352 1.00 76.00 113 VAL A C 1
ATOM 876 O O . VAL A 1 113 ? 9.833 39.770 3.150 1.00 76.00 113 VAL A O 1
ATOM 879 N N . LEU A 1 114 ? 10.446 40.202 1.026 1.00 76.06 114 LEU A N 1
ATOM 880 C CA . LEU A 1 114 ? 9.447 39.310 0.428 1.00 76.06 114 LEU A CA 1
ATOM 881 C C . LEU A 1 114 ? 9.622 37.857 0.896 1.00 76.06 114 LEU A C 1
ATOM 883 O O . LEU A 1 114 ? 8.645 37.223 1.283 1.00 76.06 114 LEU A O 1
ATOM 887 N N . ALA A 1 115 ? 10.846 37.321 0.875 1.00 70.06 115 ALA A N 1
ATOM 888 C CA . ALA A 1 115 ? 11.104 35.945 1.300 1.00 70.06 115 ALA A CA 1
ATOM 889 C C . ALA A 1 115 ? 10.679 35.707 2.761 1.00 70.06 115 ALA A C 1
ATOM 891 O O . ALA A 1 115 ? 10.020 34.712 3.057 1.00 70.06 115 ALA A O 1
ATOM 892 N N . THR A 1 116 ? 10.978 36.660 3.650 1.00 74.94 116 THR A N 1
ATOM 893 C CA . THR A 1 116 ? 10.595 36.596 5.070 1.00 74.94 116 THR A CA 1
ATOM 894 C C . THR A 1 116 ? 9.075 36.695 5.257 1.00 74.94 116 THR A C 1
ATOM 896 O O . THR A 1 116 ? 8.498 35.953 6.059 1.00 74.94 116 THR A O 1
ATOM 899 N N . SER A 1 117 ? 8.403 37.571 4.499 1.00 72.38 117 SER A N 1
ATOM 900 C CA . SER A 1 117 ? 6.938 37.673 4.495 1.00 72.38 117 SER A CA 1
ATOM 901 C C . SER A 1 117 ? 6.288 36.374 4.012 1.00 72.38 117 SER A C 1
ATOM 903 O O . SER A 1 117 ? 5.374 35.873 4.663 1.00 72.38 117 SER A O 1
ATOM 905 N N . LEU A 1 118 ? 6.790 35.776 2.926 1.00 70.50 118 LEU A N 1
ATOM 906 C CA . LEU A 1 118 ? 6.273 34.514 2.387 1.00 70.50 118 LEU A CA 1
ATOM 907 C C . LEU A 1 118 ? 6.473 33.337 3.348 1.00 70.50 118 LEU A C 1
ATOM 909 O O . LEU A 1 118 ? 5.568 32.516 3.490 1.00 70.50 118 LEU A O 1
ATOM 913 N N . GLU A 1 119 ? 7.614 33.262 4.037 1.00 76.50 119 GLU A N 1
ATOM 914 C CA . GLU A 1 119 ? 7.860 32.234 5.054 1.00 76.50 119 GLU A CA 1
ATOM 915 C C . GLU A 1 119 ? 6.895 32.377 6.241 1.00 76.50 119 GLU A C 1
ATOM 917 O O . GLU A 1 119 ? 6.279 31.397 6.665 1.00 76.50 119 GLU A O 1
ATOM 922 N N . THR A 1 120 ? 6.694 33.607 6.724 1.00 78.81 120 THR A N 1
ATOM 923 C CA . THR A 1 120 ? 5.759 33.899 7.824 1.00 78.81 120 THR A CA 1
ATOM 924 C C . THR A 1 120 ? 4.320 33.537 7.437 1.00 78.81 120 THR A C 1
ATOM 926 O O . THR A 1 120 ? 3.622 32.851 8.183 1.00 78.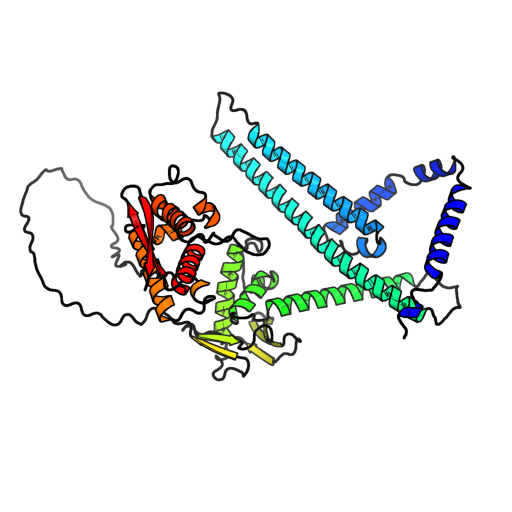81 120 THR A O 1
ATOM 929 N N . ILE A 1 121 ? 3.895 33.921 6.230 1.00 75.44 121 ILE A N 1
ATOM 930 C CA . ILE A 1 121 ? 2.580 33.584 5.672 1.00 75.44 121 ILE A CA 1
ATOM 931 C C . ILE A 1 121 ? 2.410 32.064 5.533 1.00 75.44 121 ILE A C 1
ATOM 933 O O . ILE A 1 121 ? 1.339 31.541 5.844 1.00 75.44 121 ILE A O 1
ATOM 937 N N . GLY A 1 122 ? 3.449 31.346 5.097 1.00 73.81 122 GLY A N 1
ATOM 938 C CA . GLY A 1 122 ? 3.440 29.885 5.001 1.00 73.81 122 GLY A CA 1
ATOM 939 C C . GLY A 1 122 ? 3.222 29.214 6.360 1.00 73.81 122 GLY A C 1
ATOM 940 O O . GLY A 1 122 ? 2.328 28.378 6.504 1.00 73.81 122 GLY A O 1
ATOM 941 N N . GLN A 1 123 ? 3.963 29.644 7.384 1.00 79.69 123 GLN A N 1
ATOM 942 C CA . GLN A 1 123 ? 3.814 29.130 8.750 1.00 79.69 123 GLN A CA 1
ATOM 943 C C . GLN A 1 123 ? 2.417 29.409 9.329 1.00 79.69 123 GLN A C 1
ATOM 945 O O . GLN A 1 123 ? 1.814 28.536 9.966 1.00 79.69 123 GLN A O 1
ATOM 950 N N . ASP A 1 124 ? 1.869 30.602 9.091 1.00 77.50 124 ASP A N 1
ATOM 951 C CA . ASP A 1 124 ? 0.521 30.963 9.534 1.00 77.50 124 ASP A CA 1
ATOM 952 C C . ASP A 1 124 ? -0.559 30.149 8.810 1.00 77.50 124 ASP A C 1
ATOM 954 O O . ASP A 1 124 ? -1.507 29.662 9.440 1.00 77.50 124 ASP A O 1
ATOM 958 N N . TYR A 1 125 ? -0.392 29.923 7.506 1.00 79.31 125 TYR A N 1
ATOM 959 C CA . TYR A 1 125 ? -1.286 29.089 6.707 1.00 79.31 125 TYR A CA 1
ATOM 960 C C . TYR A 1 125 ? -1.322 27.638 7.213 1.00 79.31 125 TYR A C 1
ATOM 962 O O . TYR A 1 125 ? -2.407 27.074 7.418 1.00 79.31 125 TYR A O 1
ATOM 970 N N . ASP A 1 126 ? -0.160 27.049 7.497 1.00 73.38 126 ASP A N 1
ATOM 971 C CA . ASP A 1 126 ? -0.046 25.687 8.026 1.00 73.38 126 ASP A CA 1
ATOM 972 C C . ASP A 1 126 ? -0.671 25.562 9.419 1.00 73.38 126 ASP A C 1
ATOM 974 O O . ASP A 1 126 ? -1.442 24.631 9.694 1.00 73.38 126 ASP A O 1
ATOM 978 N N . ASN A 1 127 ? -0.428 26.541 10.293 1.00 80.62 127 ASN A N 1
ATOM 979 C CA . ASN A 1 127 ? -1.015 26.587 11.630 1.00 80.62 127 ASN A CA 1
ATOM 980 C C . ASN A 1 127 ? -2.548 26.690 11.591 1.00 80.62 127 ASN A C 1
ATOM 982 O O . ASN A 1 127 ? -3.245 25.985 12.337 1.00 80.62 127 ASN A O 1
ATOM 986 N N . ILE A 1 128 ? -3.108 27.540 10.723 1.00 76.56 128 ILE A N 1
ATOM 987 C CA . ILE A 1 128 ? -4.563 27.676 10.553 1.00 76.56 128 ILE A CA 1
ATOM 988 C C . ILE A 1 128 ? -5.154 26.377 9.991 1.00 76.56 128 ILE A C 1
ATOM 990 O O . ILE A 1 128 ? -6.160 25.887 10.518 1.00 76.56 128 ILE A O 1
ATOM 994 N N . THR A 1 129 ? -4.507 25.770 8.995 1.00 72.50 129 THR A N 1
ATOM 995 C CA . THR A 1 129 ? -4.956 24.524 8.353 1.00 72.50 129 THR A CA 1
ATOM 996 C C . THR A 1 129 ? -4.939 23.340 9.325 1.00 72.50 129 THR A C 1
ATOM 998 O O . THR A 1 129 ? -5.927 22.604 9.434 1.00 72.50 129 THR A O 1
ATOM 1001 N N . LYS A 1 130 ? -3.872 23.192 10.121 1.00 78.31 130 LYS A N 1
ATOM 1002 C CA . LYS A 1 130 ? -3.754 22.156 11.162 1.00 78.31 130 LYS A CA 1
ATOM 1003 C C . LYS A 1 130 ? -4.850 22.295 12.218 1.00 78.31 130 LYS A C 1
ATOM 1005 O O . LYS A 1 130 ? -5.484 21.306 12.595 1.00 78.31 130 LYS A O 1
ATOM 1010 N N . ASN A 1 131 ? -5.130 23.520 12.660 1.00 78.19 131 ASN A N 1
ATOM 1011 C CA . ASN A 1 131 ? -6.207 23.789 13.612 1.00 78.19 131 ASN A CA 1
ATOM 1012 C C . ASN A 1 131 ? -7.593 23.511 13.013 1.00 78.19 131 ASN A C 1
ATOM 1014 O O . ASN A 1 131 ? -8.431 22.894 13.671 1.00 78.19 131 ASN A O 1
ATOM 1018 N N . LEU A 1 132 ? -7.829 23.888 11.754 1.00 77.75 132 LEU A N 1
ATOM 1019 C CA . LEU A 1 132 ? -9.077 23.597 11.046 1.00 77.75 132 LEU A CA 1
ATOM 1020 C C . LEU A 1 132 ? -9.329 22.083 10.946 1.00 77.75 132 LEU A C 1
ATOM 1022 O O . LEU A 1 132 ? -10.447 21.631 11.208 1.00 77.75 132 LEU A O 1
ATOM 1026 N N . LYS A 1 133 ? -8.289 21.292 10.643 1.00 76.81 133 LYS A N 1
ATOM 1027 C CA . LYS A 1 133 ? -8.355 19.821 10.610 1.00 76.81 133 LYS A CA 1
ATOM 1028 C C . LYS A 1 133 ? -8.717 19.248 11.983 1.00 76.81 133 LYS A C 1
ATOM 1030 O O . LYS A 1 133 ? -9.632 18.431 12.065 1.00 76.81 133 LYS A O 1
ATOM 1035 N N . LYS A 1 134 ? -8.093 19.737 13.064 1.00 75.50 134 LYS A N 1
ATOM 1036 C CA . LYS A 1 134 ? -8.424 19.340 14.448 1.00 75.50 134 LYS A CA 1
ATOM 1037 C C . LYS A 1 134 ? -9.885 19.633 14.806 1.00 75.50 134 LYS A C 1
ATOM 1039 O O . LYS A 1 134 ? -10.557 18.764 15.355 1.00 75.50 134 LYS A O 1
ATOM 1044 N N . PHE A 1 135 ? -10.413 20.811 14.457 1.00 76.94 135 PHE A N 1
ATOM 1045 C CA . PHE A 1 135 ? -11.819 21.148 14.723 1.00 76.94 135 PHE A CA 1
ATOM 1046 C C . PHE A 1 135 ? -12.799 20.301 13.897 1.00 76.94 135 PHE A C 1
ATOM 1048 O O . PHE A 1 135 ? -13.814 19.855 14.432 1.00 76.94 135 PHE A O 1
ATOM 1055 N N . LYS A 1 136 ? -12.502 20.035 12.616 1.00 78.12 136 LYS A N 1
ATOM 1056 C CA . LYS A 1 136 ? -13.328 19.157 11.764 1.00 78.12 136 LYS A CA 1
ATOM 1057 C C . LYS A 1 136 ? -13.331 17.713 12.277 1.00 78.12 136 LYS A C 1
ATOM 1059 O O . LYS A 1 136 ? -14.394 17.100 12.362 1.00 78.12 136 LYS A O 1
ATOM 1064 N N . TRP A 1 137 ? -12.172 17.205 12.689 1.00 73.88 137 TRP A N 1
ATOM 1065 C CA . TRP A 1 137 ? -12.031 15.881 13.292 1.00 73.88 137 TRP A CA 1
ATOM 1066 C C . TRP A 1 137 ? -12.771 15.775 14.634 1.00 73.88 137 TRP A C 1
ATOM 1068 O O . TRP A 1 137 ? -13.597 14.880 14.802 1.00 73.88 137 TRP A O 1
ATOM 1078 N N . GLY A 1 138 ? -12.596 16.750 15.535 1.00 70.94 138 GLY A N 1
ATOM 1079 C CA . GLY A 1 138 ? -13.321 16.804 16.810 1.00 70.94 138 GLY A CA 1
ATOM 1080 C C . GLY A 1 138 ? -14.844 16.849 16.630 1.00 70.94 138 GLY A C 1
ATOM 1081 O O . GLY A 1 138 ? -15.575 16.152 17.331 1.00 70.94 138 GLY A O 1
ATOM 1082 N N . LYS A 1 139 ? -15.335 17.586 15.624 1.00 80.12 139 LYS A N 1
ATOM 1083 C CA . LYS A 1 139 ? -16.757 17.586 15.245 1.00 80.12 139 LYS A CA 1
ATOM 1084 C C . LYS A 1 139 ? -17.227 16.212 14.744 1.00 80.12 139 LYS A C 1
ATOM 1086 O O . LYS A 1 139 ? -18.352 15.814 15.045 1.00 80.12 139 LYS A O 1
ATOM 1091 N N . SER A 1 140 ? -16.406 15.496 13.974 1.00 65.12 140 SER A N 1
ATOM 1092 C CA . SER A 1 140 ? -16.735 14.158 13.455 1.00 65.12 140 SER A CA 1
ATOM 1093 C C . SER A 1 140 ? -16.849 13.119 14.575 1.00 65.12 140 SER A C 1
ATOM 1095 O O . SER A 1 140 ? -17.860 12.418 14.677 1.00 65.12 140 SER A O 1
ATOM 1097 N N . ILE A 1 141 ? -15.862 13.088 15.477 1.00 63.94 141 ILE A N 1
ATOM 1098 C CA . ILE A 1 141 ? -15.855 12.190 16.641 1.00 63.94 141 ILE A CA 1
ATOM 1099 C C . ILE A 1 141 ? -17.054 12.463 17.535 1.00 63.94 141 ILE A C 1
ATOM 1101 O O . ILE A 1 141 ? -17.785 11.542 17.887 1.00 63.94 141 ILE A O 1
ATOM 1105 N N . ALA A 1 142 ? -17.310 13.731 17.850 1.00 66.88 142 ALA A N 1
ATOM 1106 C CA . ALA A 1 142 ? -18.428 14.083 18.706 1.00 66.88 142 ALA A CA 1
ATOM 1107 C C . ALA A 1 142 ? -19.781 13.707 18.089 1.00 66.88 142 ALA A C 1
ATOM 1109 O O . ALA A 1 142 ? -20.647 13.212 18.801 1.00 66.88 142 ALA A O 1
ATOM 1110 N N . ASN A 1 143 ? -19.975 13.885 16.775 1.00 67.06 143 ASN A N 1
ATOM 1111 C CA . ASN A 1 143 ? -21.202 13.438 16.105 1.00 67.06 143 ASN A CA 1
ATOM 1112 C C . ASN A 1 143 ? -21.355 11.911 16.124 1.00 67.06 143 ASN A C 1
ATOM 1114 O O . ASN A 1 143 ? -22.476 11.421 16.272 1.00 67.06 143 ASN A O 1
ATOM 1118 N N . SER A 1 144 ? -20.251 11.171 16.013 1.00 53.75 144 SER A N 1
ATOM 1119 C CA . SER A 1 144 ? -20.248 9.706 16.093 1.00 53.75 144 SER A CA 1
ATOM 1120 C C . SER A 1 144 ? -20.604 9.233 17.507 1.00 53.75 144 SER A C 1
ATOM 1122 O O . SER A 1 144 ? -21.561 8.479 17.677 1.00 53.75 144 SER A O 1
ATOM 1124 N N . ALA A 1 145 ? -19.948 9.787 18.531 1.00 55.38 145 ALA A N 1
ATOM 1125 C CA . ALA A 1 145 ? -20.242 9.515 19.939 1.00 55.38 145 ALA A CA 1
ATOM 1126 C C . ALA A 1 145 ? -21.684 9.896 20.322 1.00 55.38 145 ALA A C 1
ATOM 1128 O O . ALA A 1 145 ? -22.366 9.149 21.017 1.00 55.38 145 ALA A O 1
ATOM 1129 N N . LEU A 1 146 ? -22.187 11.027 19.816 1.00 60.22 146 LEU A N 1
ATOM 1130 C CA . LEU A 1 146 ? -23.573 11.467 20.007 1.00 60.22 146 LEU A CA 1
ATOM 1131 C C . LEU A 1 146 ? -24.591 10.525 19.362 1.00 60.22 146 LEU A C 1
ATOM 1133 O O . LEU A 1 146 ? -25.675 10.331 19.907 1.00 60.22 146 LEU A O 1
ATOM 1137 N N . THR A 1 147 ? -24.277 9.972 18.191 1.00 61.69 147 THR A N 1
ATOM 1138 C CA . THR A 1 147 ? -25.159 9.024 17.492 1.00 61.69 147 THR A CA 1
ATOM 1139 C C . THR A 1 147 ? -25.252 7.716 18.271 1.00 61.69 147 THR A C 1
ATOM 1141 O O . THR A 1 147 ? -26.341 7.173 18.440 1.00 61.69 147 THR A O 1
ATOM 1144 N N . MET A 1 148 ? -24.128 7.265 18.830 1.00 47.16 148 MET A N 1
ATOM 1145 C CA . MET A 1 148 ? -24.085 6.098 19.707 1.00 47.16 148 MET A CA 1
ATOM 1146 C C . MET A 1 148 ? -24.834 6.348 21.022 1.00 47.16 148 MET A C 1
ATOM 1148 O O . MET A 1 148 ? -25.669 5.532 21.402 1.00 47.16 148 MET A O 1
ATOM 1152 N N . SER A 1 149 ? -24.635 7.498 21.676 1.00 53.50 149 SER A N 1
ATOM 1153 C CA . SER A 1 149 ? -25.315 7.808 22.942 1.00 53.50 149 SER A CA 1
ATOM 1154 C C . SER A 1 149 ? -26.824 8.000 22.782 1.00 53.50 149 SER A C 1
ATOM 1156 O O . SER A 1 149 ? -27.591 7.552 23.629 1.00 53.50 149 SER A O 1
ATOM 1158 N N . THR A 1 150 ? -27.282 8.598 21.676 1.00 53.62 150 THR A N 1
ATOM 1159 C CA . THR A 1 150 ? -28.723 8.653 21.377 1.00 53.62 150 THR A CA 1
ATOM 1160 C C . THR A 1 150 ? -29.298 7.279 21.050 1.00 53.62 150 THR A C 1
ATOM 1162 O O . THR A 1 150 ? -30.426 7.006 21.454 1.00 53.62 150 THR A O 1
ATOM 1165 N N . GLY A 1 151 ? -28.540 6.394 20.395 1.00 43.03 151 GLY A N 1
ATOM 1166 C CA . GLY A 1 151 ? -28.924 4.990 20.222 1.00 43.03 151 GLY A CA 1
ATOM 1167 C C . GLY A 1 151 ? -29.119 4.275 21.563 1.00 43.03 151 GLY A C 1
ATOM 1168 O O . GLY A 1 151 ? -30.173 3.685 21.793 1.00 43.03 151 GLY A O 1
ATOM 1169 N N . LEU A 1 152 ? -28.157 4.423 22.477 1.00 46.44 152 LEU A N 1
ATOM 1170 C CA . LEU A 1 152 ? -28.181 3.807 23.808 1.00 46.44 152 LEU A CA 1
ATOM 1171 C C . LEU A 1 152 ? -29.300 4.362 24.700 1.00 46.44 152 LEU A C 1
ATOM 1173 O O . LEU A 1 152 ? -30.080 3.584 25.237 1.00 46.44 152 LEU A O 1
ATOM 1177 N N . ALA A 1 153 ? -29.474 5.684 24.775 1.00 47.88 153 ALA A N 1
ATOM 1178 C CA . ALA A 1 153 ? -30.557 6.295 25.553 1.00 47.88 153 ALA A CA 1
ATOM 1179 C C . ALA A 1 153 ? -31.954 5.918 25.021 1.00 47.88 153 ALA A C 1
ATOM 1181 O O . ALA A 1 153 ? -32.913 5.818 25.784 1.00 47.88 153 ALA A O 1
ATOM 1182 N N . THR A 1 154 ? -32.085 5.682 23.709 1.00 46.78 154 THR A N 1
ATOM 1183 C CA . THR A 1 154 ? -33.343 5.196 23.120 1.00 46.78 154 THR A CA 1
ATOM 1184 C C . THR A 1 154 ? -33.599 3.738 23.500 1.00 46.78 154 THR A C 1
ATOM 1186 O O . THR A 1 154 ? -34.736 3.386 23.800 1.00 46.78 154 THR A O 1
ATOM 1189 N N . MET A 1 155 ? -32.560 2.897 23.542 1.00 43.56 155 MET A N 1
ATOM 1190 C CA . MET A 1 155 ? -32.675 1.515 24.025 1.00 43.56 155 MET A CA 1
ATOM 1191 C C . MET A 1 155 ? -33.002 1.455 25.521 1.00 43.56 155 MET A C 1
ATOM 1193 O O . MET A 1 155 ? -33.851 0.663 25.918 1.00 43.56 155 MET A O 1
ATOM 1197 N N . GLU A 1 156 ? -32.412 2.329 26.334 1.00 45.91 156 GLU A N 1
ATOM 1198 C CA . GLU A 1 156 ? -32.681 2.420 27.771 1.00 45.91 156 GLU A CA 1
ATOM 1199 C C . GLU A 1 156 ? -34.102 2.932 28.056 1.00 45.91 156 GLU A C 1
ATOM 1201 O O . GLU A 1 156 ? -34.811 2.361 28.879 1.00 45.91 156 GLU A O 1
ATOM 1206 N N . ALA A 1 157 ? -34.591 3.930 27.309 1.00 45.44 157 ALA A N 1
ATOM 1207 C CA . ALA A 1 157 ? -35.982 4.384 27.399 1.00 45.44 157 ALA A CA 1
ATOM 1208 C C . ALA A 1 157 ? -36.993 3.321 26.922 1.00 45.44 157 ALA A C 1
ATOM 1210 O O . ALA A 1 157 ? -38.114 3.261 27.432 1.00 45.44 157 ALA A O 1
ATOM 1211 N N . LEU A 1 158 ? -36.611 2.473 25.960 1.00 44.41 158 LEU A N 1
ATOM 1212 C CA . LEU A 1 158 ? -37.416 1.323 25.539 1.00 44.41 158 LEU A CA 1
ATOM 1213 C C . LEU A 1 158 ? -37.434 0.228 26.616 1.00 44.41 158 LEU A C 1
ATOM 1215 O O . LEU A 1 158 ? -38.506 -0.309 26.884 1.00 44.41 158 LEU A O 1
ATOM 1219 N N . HIS A 1 159 ? -36.302 -0.033 27.280 1.00 43.16 159 HIS A N 1
ATOM 1220 C CA . HIS A 1 159 ? -36.200 -0.977 28.398 1.00 43.16 159 HIS A CA 1
ATOM 1221 C C . HIS A 1 159 ? -36.963 -0.506 29.645 1.00 43.16 159 HIS A C 1
ATOM 1223 O O . HIS A 1 159 ? -37.721 -1.277 30.235 1.00 43.16 159 HIS A O 1
ATOM 1229 N N . HIS A 1 160 ? -36.864 0.777 30.000 1.00 45.69 160 HIS A N 1
ATOM 1230 C CA . HIS A 1 160 ? -37.621 1.341 31.115 1.00 45.69 160 HIS A CA 1
ATOM 1231 C C . HIS A 1 160 ? -39.130 1.367 30.842 1.00 45.69 160 HIS A C 1
ATOM 1233 O O . HIS A 1 160 ? -39.906 1.111 31.754 1.00 45.69 160 HIS A O 1
ATOM 1239 N N . ASN A 1 161 ? -39.583 1.589 29.602 1.00 45.75 161 ASN A N 1
ATOM 1240 C CA . ASN A 1 161 ? -41.011 1.475 29.276 1.00 45.75 161 ASN A CA 1
ATOM 1241 C C . ASN A 1 161 ? -41.536 0.029 29.328 1.00 45.75 161 ASN A C 1
ATOM 1243 O O . ASN A 1 161 ? -42.732 -0.155 29.538 1.00 45.75 161 ASN A O 1
ATOM 1247 N N . THR A 1 162 ? -40.678 -0.985 29.176 1.00 47.84 162 THR A N 1
ATOM 1248 C CA . THR A 1 162 ? -41.048 -2.388 29.436 1.00 47.84 162 THR A CA 1
ATOM 1249 C C . THR A 1 162 ? -41.033 -2.764 30.921 1.00 47.84 162 THR A C 1
ATOM 1251 O O . THR A 1 162 ? -41.760 -3.672 31.306 1.00 47.84 162 THR A O 1
ATOM 1254 N N . GLU A 1 163 ? -40.268 -2.065 31.766 1.00 42.38 163 GLU A N 1
ATOM 1255 C CA . GLU A 1 163 ? -40.217 -2.321 33.218 1.00 42.38 163 GLU A CA 1
ATOM 1256 C C . GLU A 1 163 ? -41.216 -1.482 34.034 1.00 42.38 163 GLU A C 1
ATOM 1258 O O . GLU A 1 163 ? -41.663 -1.919 35.091 1.00 42.38 163 GLU A O 1
ATOM 1263 N N . VAL A 1 164 ? -41.646 -0.314 33.540 1.00 44.56 164 VAL A N 1
ATOM 1264 C CA . VAL A 1 164 ? -42.608 0.578 34.227 1.00 44.56 164 VAL A CA 1
ATOM 1265 C C . VAL A 1 164 ? -44.052 0.029 34.237 1.00 44.56 164 VAL A C 1
ATOM 1267 O O . VAL A 1 164 ? -44.917 0.575 34.922 1.00 44.56 164 VAL A O 1
ATOM 1270 N N . GLU A 1 165 ? -44.333 -1.109 33.587 1.00 47.31 165 GLU A N 1
ATOM 1271 C CA . GLU A 1 165 ? -45.567 -1.877 33.851 1.00 47.31 165 GLU A CA 1
ATOM 1272 C C . GLU A 1 165 ? -45.539 -2.645 35.187 1.00 47.31 165 GLU A C 1
ATOM 1274 O O . GLU A 1 165 ? -46.567 -3.162 35.631 1.00 47.31 165 GLU A O 1
ATOM 1279 N N . THR A 1 166 ? -44.409 -2.652 35.894 1.00 47.88 166 THR A N 1
ATOM 1280 C CA . THR A 1 166 ? -44.295 -3.196 37.246 1.00 47.88 166 THR A CA 1
ATOM 1281 C C . THR A 1 166 ? -43.762 -2.132 38.203 1.00 47.88 166 THR A C 1
ATOM 1283 O O . THR A 1 166 ? -42.690 -1.586 38.004 1.00 47.88 166 THR A O 1
ATOM 1286 N N . GLU A 1 167 ? -44.518 -1.878 39.275 1.00 43.62 167 GLU A N 1
ATOM 1287 C CA . GLU A 1 167 ? -44.126 -1.104 40.468 1.00 43.62 167 GLU A CA 1
ATOM 1288 C C . GLU A 1 167 ? -44.377 0.416 40.473 1.00 43.62 167 GLU A C 1
ATOM 1290 O O . GLU A 1 167 ? -43.486 1.260 40.492 1.00 43.62 167 GLU A O 1
ATOM 1295 N N . THR A 1 168 ? -45.643 0.782 40.689 1.00 41.88 168 THR A N 1
ATOM 1296 C CA . THR A 1 168 ? -45.987 1.996 41.448 1.00 41.88 168 THR A CA 1
ATOM 1297 C C . THR A 1 168 ? -46.092 1.689 42.945 1.00 41.88 168 THR A C 1
ATOM 1299 O O . THR A 1 168 ? -47.062 1.041 43.346 1.00 41.88 168 THR A O 1
ATOM 1302 N N . LYS A 1 169 ? -45.151 2.206 43.756 1.00 47.66 169 LYS A N 1
ATOM 1303 C CA . LYS A 1 169 ? -45.346 2.883 45.070 1.00 47.66 169 LYS A CA 1
ATOM 1304 C C . LYS A 1 169 ? -44.079 2.812 45.941 1.00 47.66 169 LYS A C 1
ATOM 1306 O O . LYS A 1 169 ? -43.883 1.825 46.636 1.00 47.66 169 LYS A O 1
ATOM 1311 N N . HIS A 1 170 ? -43.308 3.900 46.002 1.00 41.66 170 HIS A N 1
ATOM 1312 C CA . HIS A 1 170 ? -42.920 4.565 47.259 1.00 41.66 170 HIS A CA 1
ATOM 1313 C C . HIS A 1 170 ? -42.033 5.785 46.973 1.00 41.66 170 HIS A C 1
ATOM 1315 O O . HIS A 1 170 ? -40.874 5.676 46.592 1.00 41.66 170 HIS A O 1
ATOM 1321 N N . GLU A 1 171 ? -42.602 6.969 47.181 1.00 47.97 171 GLU A N 1
ATOM 1322 C CA . GLU A 1 171 ? -41.941 8.263 47.040 1.00 47.97 171 GLU A CA 1
ATOM 1323 C C . GLU A 1 171 ? -41.575 8.746 48.451 1.00 47.97 171 GLU A C 1
ATOM 1325 O O . GLU A 1 171 ? -42.457 9.057 49.253 1.00 47.97 171 GLU A O 1
ATOM 1330 N N . GLY A 1 172 ? -40.289 8.717 48.812 1.00 49.22 172 GLY A N 1
ATOM 1331 C CA . GLY A 1 172 ? -39.893 9.150 50.154 1.00 49.22 172 GLY A CA 1
ATOM 1332 C C . GLY A 1 172 ? -38.473 8.844 50.616 1.00 49.22 172 GLY A C 1
ATOM 1333 O O . GLY A 1 172 ? -38.312 8.617 51.803 1.00 49.22 172 GLY A O 1
ATOM 1334 N N . GLN A 1 173 ? -37.461 8.816 49.740 1.00 48.78 173 GLN A N 1
ATOM 1335 C CA . GLN A 1 173 ? -36.030 8.792 50.114 1.00 48.78 173 GLN A CA 1
ATOM 1336 C C . GLN A 1 173 ? -35.179 9.012 48.846 1.00 48.78 173 GLN A C 1
ATOM 1338 O O . GLN A 1 173 ? -34.809 8.068 48.163 1.00 48.78 173 GLN A O 1
ATOM 1343 N N . LEU A 1 174 ? -34.933 10.270 48.455 1.00 49.75 174 LEU A N 1
ATOM 1344 C CA . LEU A 1 174 ? -34.380 10.595 47.122 1.00 49.75 174 LEU A CA 1
ATOM 1345 C C . LEU A 1 174 ? -33.200 11.582 47.152 1.00 49.75 174 LEU A C 1
ATOM 1347 O O . LEU A 1 174 ? -33.006 12.342 46.210 1.00 49.75 174 LEU A O 1
ATOM 1351 N N . LYS A 1 175 ? -32.404 11.595 48.233 1.00 51.22 175 LYS A N 1
ATOM 1352 C CA . LYS A 1 175 ? -31.233 12.491 48.337 1.00 51.22 175 LYS A CA 1
ATOM 1353 C C . LYS A 1 175 ? -29.859 11.824 48.470 1.00 51.22 175 LYS A C 1
ATOM 1355 O O . LYS A 1 175 ? -28.885 12.518 48.219 1.00 51.22 175 LYS A O 1
ATOM 1360 N N . ASP A 1 176 ? -29.777 10.510 48.697 1.00 54.84 176 ASP A N 1
ATOM 1361 C CA . ASP A 1 176 ? -28.485 9.794 48.793 1.00 54.84 176 ASP A CA 1
ATOM 1362 C C . ASP A 1 176 ? -28.179 8.861 47.602 1.00 54.84 176 ASP A C 1
ATOM 1364 O O . ASP A 1 176 ? -27.112 8.259 47.541 1.00 54.84 176 ASP A O 1
ATOM 1368 N N . ASN A 1 177 ? -29.070 8.767 46.606 1.00 56.66 177 ASN A N 1
ATOM 1369 C CA . ASN A 1 177 ? -28.939 7.807 45.496 1.00 56.66 177 ASN A CA 1
ATOM 1370 C C . ASN A 1 177 ? -28.239 8.362 44.235 1.00 56.66 177 ASN A C 1
ATOM 1372 O O . ASN A 1 177 ? -28.091 7.658 43.239 1.00 56.66 177 ASN A O 1
ATOM 1376 N N . THR A 1 178 ? -27.817 9.628 44.242 1.00 57.50 178 THR A N 1
ATOM 1377 C CA . THR A 1 178 ? -27.143 10.264 43.094 1.00 57.50 178 THR A CA 1
ATOM 1378 C C . THR A 1 178 ? -25.659 9.905 42.992 1.00 57.50 178 THR A C 1
ATOM 1380 O O . THR A 1 178 ? -25.127 9.877 41.886 1.00 57.50 178 THR A O 1
ATOM 1383 N N . GLY A 1 179 ? -24.995 9.578 44.108 1.00 66.44 179 GLY A N 1
ATOM 1384 C CA . GLY A 1 179 ? -23.581 9.176 44.112 1.00 66.44 179 GLY A CA 1
ATOM 1385 C C . GLY A 1 179 ? -23.333 7.787 43.511 1.00 66.44 179 GLY A C 1
ATOM 1386 O O . GLY A 1 179 ? -22.369 7.605 42.773 1.00 66.44 179 GLY A O 1
ATOM 1387 N N . LEU A 1 180 ? -24.236 6.834 43.766 1.00 70.38 180 LEU A N 1
ATOM 1388 C CA . LEU A 1 180 ? -24.148 5.464 43.240 1.00 70.38 180 LEU A CA 1
ATOM 1389 C C . LEU A 1 180 ? -24.335 5.417 41.717 1.00 70.38 1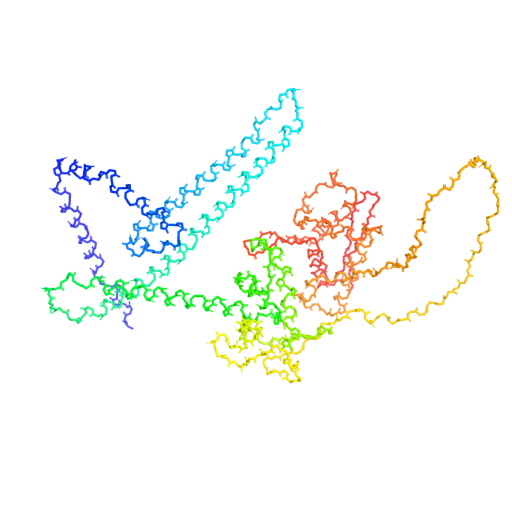80 LEU A C 1
ATOM 1391 O O . LEU A 1 180 ? -23.523 4.806 41.027 1.00 70.38 180 LEU A O 1
ATOM 1395 N N . LYS A 1 181 ? -25.320 6.153 41.181 1.00 75.94 181 LYS A N 1
ATOM 1396 C CA . LYS A 1 181 ? -25.558 6.221 39.727 1.00 75.94 181 LYS A CA 1
ATOM 1397 C C . LYS A 1 181 ? -24.371 6.797 38.953 1.00 75.94 181 LYS A C 1
ATOM 1399 O O . LYS A 1 181 ? -24.045 6.306 37.880 1.00 75.94 181 LYS A O 1
ATOM 1404 N N . HIS A 1 182 ? -23.697 7.809 39.503 1.00 74.44 182 HIS A N 1
ATOM 1405 C CA . HIS A 1 182 ? -22.529 8.395 38.845 1.00 74.44 182 HIS A CA 1
ATOM 1406 C C . HIS A 1 182 ? -21.335 7.427 38.801 1.00 74.44 182 HIS A C 1
ATOM 1408 O O . HIS A 1 182 ? -20.607 7.389 37.813 1.00 74.44 182 HIS A O 1
ATOM 1414 N N . GLN A 1 183 ? -21.143 6.612 39.845 1.00 84.38 183 GLN A N 1
ATOM 1415 C CA . GLN A 1 183 ? -20.069 5.617 39.875 1.00 84.38 183 GLN A CA 1
ATOM 1416 C C . GLN A 1 183 ? -20.321 4.457 38.895 1.00 84.38 183 GLN A C 1
ATOM 1418 O O . GLN A 1 183 ? -19.376 3.967 38.279 1.00 84.38 183 GLN A O 1
ATOM 1423 N N . GLU A 1 184 ? -21.575 4.027 38.736 1.00 89.94 184 GLU A N 1
ATOM 1424 C CA . GLU A 1 184 ? -21.962 3.018 37.739 1.00 89.94 184 GLU A CA 1
ATOM 1425 C C . GLU A 1 184 ? -21.781 3.535 36.306 1.00 89.94 184 GLU A C 1
ATOM 1427 O O . GLU A 1 184 ? -21.232 2.824 35.465 1.00 89.94 184 GLU A O 1
ATOM 1432 N N . GLU A 1 185 ? -22.146 4.794 36.041 1.00 85.12 185 GLU A N 1
ATOM 1433 C CA . GLU A 1 185 ? -21.961 5.419 34.726 1.00 85.12 185 GLU A CA 1
ATOM 1434 C C . GLU A 1 185 ? -20.476 5.532 34.344 1.00 85.12 185 GLU A C 1
ATOM 1436 O O . GLU A 1 185 ? -20.109 5.228 33.209 1.00 85.12 185 GLU A O 1
ATOM 1441 N N . LEU A 1 186 ? -19.601 5.897 35.291 1.00 86.44 186 LEU A N 1
ATOM 1442 C CA . LEU A 1 186 ? -18.153 5.948 35.054 1.00 86.44 186 LEU A CA 1
ATOM 1443 C C . LEU A 1 186 ? -17.571 4.565 34.737 1.00 86.44 186 LEU A C 1
ATOM 1445 O O . LEU A 1 186 ? -16.828 4.431 33.767 1.00 86.44 186 LEU A O 1
ATOM 1449 N N . LYS A 1 187 ? -17.958 3.526 35.490 1.00 93.81 187 LYS A N 1
ATOM 1450 C CA . LYS A 1 187 ? -17.534 2.144 35.206 1.00 93.81 187 LYS A CA 1
ATOM 1451 C C . LYS A 1 187 ? -17.988 1.681 33.825 1.00 93.81 187 LYS A C 1
ATOM 1453 O O . LYS A 1 187 ? -17.218 1.051 33.109 1.00 93.81 187 LYS A O 1
ATOM 1458 N N . HIS A 1 188 ? -19.218 2.014 33.437 1.00 88.81 188 HIS A N 1
ATOM 1459 C CA . HIS A 1 188 ? -19.739 1.657 32.122 1.00 88.81 188 HIS A CA 1
ATOM 1460 C C . HIS A 1 188 ? -18.999 2.383 30.985 1.00 88.81 188 HIS A C 1
ATOM 1462 O O . HIS A 1 188 ? -18.721 1.788 29.945 1.00 88.81 188 HIS A O 1
ATOM 1468 N N . GLN A 1 189 ? -18.635 3.656 31.181 1.00 87.00 189 GLN A N 1
ATOM 1469 C CA . GLN A 1 189 ? -17.838 4.411 30.209 1.00 87.00 189 GLN A CA 1
ATOM 1470 C C . GLN A 1 189 ? -16.419 3.851 30.057 1.00 87.00 189 GLN A C 1
ATOM 1472 O O . GLN A 1 189 ? -15.932 3.751 28.930 1.00 87.00 189 GLN A O 1
ATOM 1477 N N . GLU A 1 190 ? -15.770 3.462 31.157 1.00 92.69 190 GLU A N 1
ATOM 1478 C CA . GLU A 1 190 ? -14.464 2.792 31.122 1.00 92.69 190 GLU A CA 1
ATOM 1479 C C . GLU A 1 190 ? -14.551 1.448 30.388 1.00 92.69 190 GLU A C 1
ATOM 1481 O O . GLU A 1 190 ? -13.760 1.201 29.481 1.00 92.69 190 GLU A O 1
ATOM 1486 N N . GLU A 1 191 ? -15.568 0.633 30.682 1.00 93.62 191 GLU A N 1
ATOM 1487 C CA . GLU A 1 191 ? -15.791 -0.651 30.007 1.00 93.62 191 GLU A CA 1
ATOM 1488 C C . GLU A 1 191 ? -16.000 -0.482 28.492 1.00 93.62 191 GLU A C 1
ATOM 1490 O O . GLU A 1 191 ? -15.419 -1.214 27.688 1.00 93.62 191 GLU A O 1
ATOM 1495 N N . LEU A 1 192 ? -16.807 0.500 28.076 1.00 88.62 192 LEU A N 1
ATOM 1496 C CA . LEU A 1 192 ? -17.015 0.805 26.658 1.00 88.62 192 LEU A CA 1
ATOM 1497 C C . LEU A 1 192 ? -15.729 1.280 25.980 1.00 88.62 192 LEU A C 1
ATOM 1499 O O . LEU A 1 192 ? -15.461 0.884 24.846 1.00 88.62 192 LEU A O 1
ATOM 1503 N N . LYS A 1 193 ? -14.935 2.112 26.661 1.00 89.12 193 LYS A N 1
ATOM 1504 C CA . LYS A 1 193 ? -13.653 2.590 26.141 1.00 89.12 193 LYS A CA 1
ATOM 1505 C C . LYS A 1 193 ? -12.697 1.420 25.903 1.00 89.12 193 LYS A C 1
ATOM 1507 O O . LYS A 1 193 ? -12.159 1.315 24.805 1.00 89.12 193 LYS A O 1
ATOM 1512 N N . THR A 1 194 ? -12.574 0.509 26.868 1.00 91.06 194 THR A N 1
ATOM 1513 C CA . THR A 1 194 ? -11.742 -0.696 26.741 1.00 91.06 194 THR A CA 1
ATOM 1514 C C . THR A 1 194 ? -12.206 -1.589 25.591 1.00 91.06 194 THR A C 1
ATOM 1516 O O . THR A 1 194 ? -11.383 -1.996 24.779 1.00 91.06 194 THR A O 1
ATOM 1519 N N . LYS A 1 195 ? -13.518 -1.824 25.438 1.00 89.38 195 LYS A N 1
ATOM 1520 C CA . LYS A 1 195 ? -14.056 -2.621 24.316 1.00 89.38 195 LYS A CA 1
ATOM 1521 C C . LYS A 1 195 ? -13.771 -1.999 22.948 1.00 89.38 195 LYS A C 1
ATOM 1523 O O . LYS A 1 195 ? -13.544 -2.721 21.982 1.00 89.38 195 LYS A O 1
ATOM 1528 N N . ILE A 1 196 ? -13.816 -0.670 22.844 1.00 86.56 196 ILE A N 1
ATOM 1529 C CA . ILE A 1 196 ? -13.496 0.038 21.596 1.00 86.56 196 ILE A CA 1
ATOM 1530 C C . ILE A 1 196 ? -11.996 -0.057 21.298 1.00 86.56 196 ILE A C 1
ATOM 1532 O O . ILE A 1 196 ? -11.630 -0.342 20.161 1.00 86.56 196 ILE A O 1
ATOM 1536 N N . GLU A 1 197 ? -11.139 0.159 22.298 1.00 88.25 197 GLU A N 1
ATOM 1537 C CA . GLU A 1 197 ? -9.683 0.026 22.159 1.00 88.25 197 GLU A CA 1
ATOM 1538 C C . GLU A 1 197 ? -9.292 -1.400 21.737 1.00 88.25 197 GLU A C 1
ATOM 1540 O O . GLU A 1 197 ? -8.499 -1.570 20.814 1.00 88.25 197 GLU A O 1
ATOM 1545 N N . GLU A 1 198 ? -9.912 -2.422 22.329 1.00 90.38 198 GLU A N 1
ATOM 1546 C CA . GLU A 1 198 ? -9.699 -3.830 21.976 1.00 90.38 198 GLU A CA 1
ATOM 1547 C C . GLU A 1 198 ? -10.146 -4.148 20.540 1.00 90.38 198 GLU A C 1
ATOM 1549 O O . GLU A 1 198 ? -9.409 -4.784 19.789 1.00 90.38 198 GLU A O 1
ATOM 1554 N N . GLN A 1 199 ? -11.303 -3.639 20.099 1.00 88.81 199 GLN A N 1
ATOM 1555 C CA . GLN A 1 199 ? -11.744 -3.812 18.708 1.00 88.81 199 GLN A CA 1
ATOM 1556 C C . GLN A 1 199 ? -10.811 -3.138 17.697 1.00 88.81 199 GLN A C 1
ATOM 1558 O O . GLN A 1 199 ? -10.602 -3.679 16.612 1.00 88.81 199 GLN A O 1
ATOM 1563 N N . ILE A 1 200 ? -10.258 -1.966 18.028 1.00 90.19 200 ILE A N 1
ATOM 1564 C CA . ILE A 1 200 ? -9.283 -1.282 17.168 1.00 90.19 200 ILE A CA 1
ATOM 1565 C C . ILE A 1 200 ? -8.003 -2.118 17.064 1.00 90.19 200 ILE A C 1
ATOM 1567 O O . ILE A 1 200 ? -7.540 -2.355 15.951 1.00 90.19 200 ILE A O 1
ATOM 1571 N N . LYS A 1 201 ? -7.491 -2.637 18.189 1.00 93.19 201 LYS A N 1
ATOM 1572 C CA . LYS A 1 201 ? -6.313 -3.520 18.205 1.00 93.19 201 LYS A CA 1
ATOM 1573 C C . LYS A 1 201 ? -6.515 -4.771 17.353 1.00 93.19 201 LYS A C 1
ATOM 1575 O O . LYS A 1 201 ? -5.681 -5.067 16.503 1.00 93.19 201 LYS A O 1
ATOM 1580 N N . ILE A 1 202 ? -7.645 -5.465 17.520 1.00 94.25 202 ILE A N 1
ATOM 1581 C CA . ILE A 1 202 ? -7.970 -6.657 16.719 1.00 94.25 202 ILE A CA 1
ATOM 1582 C C . ILE A 1 202 ? -8.031 -6.302 15.234 1.00 94.25 202 ILE A C 1
ATOM 1584 O O . ILE A 1 202 ? -7.501 -7.037 14.404 1.00 94.25 202 ILE A O 1
ATOM 1588 N N . LYS A 1 203 ? -8.651 -5.170 14.884 1.00 95.69 203 LYS A N 1
ATOM 1589 C CA . LYS A 1 203 ? -8.763 -4.736 13.491 1.00 95.69 203 LYS A CA 1
ATOM 1590 C C . LYS A 1 203 ? -7.395 -4.493 12.854 1.00 95.69 203 LYS A C 1
ATOM 1592 O O . LYS A 1 203 ? -7.185 -4.932 11.729 1.00 95.69 203 LYS A O 1
ATOM 1597 N N . ASP A 1 204 ? -6.485 -3.826 13.555 1.00 97.38 204 ASP A N 1
ATOM 1598 C CA . ASP A 1 204 ? -5.147 -3.539 13.032 1.00 97.38 204 ASP A CA 1
ATOM 1599 C C . ASP A 1 204 ? -4.293 -4.808 12.910 1.00 97.38 204 ASP A C 1
ATOM 1601 O O . ASP A 1 204 ? -3.537 -4.943 11.947 1.00 97.38 204 ASP A O 1
ATOM 1605 N N . ALA A 1 205 ? -4.483 -5.759 13.830 1.00 97.56 205 ALA A N 1
ATOM 1606 C CA . ALA A 1 205 ? -3.825 -7.061 13.827 1.00 97.56 205 ALA A CA 1
ATOM 1607 C C . ALA A 1 205 ? -4.392 -8.054 12.793 1.00 97.56 205 ALA A C 1
ATOM 1609 O O . ALA A 1 205 ? -3.724 -9.030 12.462 1.00 97.56 205 ALA A O 1
ATOM 1610 N N . THR A 1 206 ? -5.609 -7.842 12.281 1.00 97.44 206 THR A N 1
ATOM 1611 C CA . THR A 1 206 ? -6.268 -8.755 11.328 1.00 97.44 206 THR A CA 1
ATOM 1612 C C . THR A 1 206 ? -5.622 -8.676 9.946 1.00 97.44 206 THR A C 1
ATOM 1614 O O . THR A 1 206 ? -5.403 -7.580 9.436 1.00 97.44 206 THR A O 1
ATOM 1617 N N . ILE A 1 207 ? -5.372 -9.823 9.307 1.00 96.06 207 ILE A N 1
ATOM 1618 C CA . ILE A 1 207 ? -4.828 -9.900 7.940 1.00 96.06 207 ILE A CA 1
ATOM 1619 C C . ILE A 1 207 ? -5.945 -9.793 6.905 1.00 96.06 207 ILE A C 1
ATOM 1621 O O . ILE A 1 207 ? -6.905 -10.569 6.930 1.00 96.06 207 ILE A O 1
ATOM 1625 N N . HIS A 1 208 ? -5.809 -8.863 5.960 1.00 94.94 208 HIS A N 1
ATOM 1626 C CA . HIS A 1 208 ? -6.765 -8.689 4.871 1.00 94.94 208 HIS A CA 1
ATOM 1627 C C . HIS A 1 208 ? -6.342 -9.437 3.600 1.00 94.94 208 HIS A C 1
ATOM 1629 O O . HIS A 1 208 ? -5.260 -10.011 3.474 1.00 94.94 208 HIS A O 1
ATOM 1635 N N . LYS A 1 209 ? -7.235 -9.455 2.609 1.00 90.94 209 LYS A N 1
ATOM 1636 C CA . LYS A 1 209 ? -7.015 -10.187 1.361 1.00 90.94 209 LYS A CA 1
ATOM 1637 C C . LYS A 1 209 ? -5.808 -9.645 0.593 1.00 90.94 209 LYS A C 1
ATOM 1639 O O . LYS A 1 209 ? -5.822 -8.498 0.159 1.00 90.94 209 LYS A O 1
ATOM 1644 N N . GLY A 1 210 ? -4.847 -10.528 0.319 1.00 86.19 210 GLY A N 1
ATOM 1645 C CA . GLY A 1 210 ? -3.630 -10.204 -0.432 1.00 86.19 210 GLY A CA 1
ATOM 1646 C C . GLY A 1 210 ? -2.504 -9.633 0.429 1.00 86.19 210 GLY A C 1
ATOM 1647 O O . GLY A 1 210 ? -1.435 -9.347 -0.103 1.00 86.19 210 GLY A O 1
ATOM 1648 N N . GLU A 1 211 ? -2.731 -9.498 1.732 1.00 93.00 211 GLU A N 1
ATOM 1649 C CA . GLU A 1 211 ? -1.716 -9.110 2.701 1.00 93.00 211 GLU A CA 1
ATOM 1650 C C . GLU A 1 211 ? -1.004 -10.345 3.264 1.00 93.00 211 GLU A C 1
ATOM 1652 O O . GLU A 1 211 ? -1.550 -11.451 3.270 1.00 93.00 211 GLU A O 1
ATOM 1657 N N . GLY A 1 212 ? 0.217 -10.141 3.745 1.00 93.69 212 GLY A N 1
ATOM 1658 C CA . GLY A 1 212 ? 0.904 -11.082 4.627 1.00 93.69 212 GLY A CA 1
ATOM 1659 C C . GLY A 1 212 ? 1.128 -10.472 6.010 1.00 93.69 212 GLY A C 1
ATOM 1660 O O . GLY A 1 212 ? 0.729 -9.325 6.249 1.00 93.69 212 GLY A O 1
ATOM 1661 N N . VAL A 1 213 ? 1.721 -11.244 6.924 1.00 95.88 213 VAL A N 1
ATOM 1662 C CA . VAL A 1 213 ? 1.795 -10.922 8.364 1.00 95.88 213 VAL A CA 1
ATOM 1663 C C . VAL A 1 213 ? 2.422 -9.547 8.628 1.00 95.88 213 VAL A C 1
ATOM 1665 O O . VAL A 1 213 ? 1.919 -8.776 9.449 1.00 95.88 213 VAL A O 1
ATOM 1668 N N . GLU A 1 214 ? 3.431 -9.167 7.840 1.00 96.56 214 GLU A N 1
ATOM 1669 C CA . GLU A 1 214 ? 4.106 -7.867 7.949 1.00 96.56 214 GLU A CA 1
ATOM 1670 C C . GLU A 1 214 ? 3.143 -6.675 7.840 1.00 96.56 214 GLU A C 1
ATOM 1672 O O . GLU A 1 214 ? 3.325 -5.661 8.510 1.00 96.56 214 GLU A O 1
ATOM 1677 N N . HIS A 1 215 ? 2.077 -6.784 7.044 1.00 97.00 215 HIS A N 1
ATOM 1678 C CA . HIS A 1 215 ? 1.128 -5.684 6.857 1.00 97.00 215 HIS A CA 1
ATOM 1679 C C . HIS A 1 215 ? 0.322 -5.398 8.131 1.00 97.00 215 HIS A C 1
ATOM 1681 O O . HIS A 1 215 ? 0.077 -4.233 8.454 1.00 97.00 215 HIS A O 1
ATOM 1687 N N . ALA A 1 216 ? -0.065 -6.440 8.876 1.00 97.44 216 ALA A N 1
ATOM 1688 C CA . ALA A 1 216 ? -0.723 -6.272 10.170 1.00 97.44 216 ALA A CA 1
ATOM 1689 C C . ALA A 1 216 ? 0.229 -5.662 11.203 1.00 97.44 216 ALA A C 1
ATOM 1691 O O . ALA A 1 216 ? -0.180 -4.814 11.998 1.00 97.44 216 ALA A O 1
ATOM 1692 N N . PHE A 1 217 ? 1.505 -6.048 11.179 1.00 98.25 217 PHE A N 1
ATOM 1693 C CA . PHE A 1 217 ? 2.522 -5.462 12.051 1.00 98.25 217 PHE A CA 1
ATOM 1694 C C . PHE A 1 217 ? 2.731 -3.975 11.761 1.00 98.25 217 PHE A C 1
ATOM 1696 O O . PHE A 1 217 ? 2.705 -3.169 12.690 1.00 98.25 217 PHE A O 1
ATOM 1703 N N . ILE A 1 218 ? 2.839 -3.585 10.485 1.00 98.19 218 ILE A N 1
ATOM 1704 C CA . ILE A 1 218 ? 2.963 -2.175 10.085 1.00 98.19 218 ILE A CA 1
ATOM 1705 C C . ILE A 1 218 ? 1.801 -1.356 10.653 1.00 98.19 218 ILE A C 1
ATOM 1707 O O . ILE A 1 218 ? 2.038 -0.356 11.329 1.00 98.19 218 ILE A O 1
ATOM 1711 N N . ARG A 1 219 ? 0.553 -1.805 10.460 1.00 98.12 219 ARG A N 1
ATOM 1712 C CA . ARG A 1 219 ? -0.631 -1.098 10.978 1.00 98.12 219 ARG A CA 1
ATOM 1713 C C . ARG A 1 219 ? -0.603 -0.929 12.489 1.00 98.12 219 ARG A C 1
ATOM 1715 O O . ARG A 1 219 ? -0.894 0.157 12.983 1.00 98.12 219 ARG A O 1
ATOM 1722 N N . GLN A 1 220 ? -0.258 -1.986 13.219 1.00 98.31 220 GLN A N 1
ATOM 1723 C CA . GLN A 1 220 ? -0.179 -1.927 14.677 1.00 98.31 220 GLN A CA 1
ATOM 1724 C C . GLN A 1 220 ? 0.866 -0.913 15.141 1.00 98.31 220 GLN A C 1
ATOM 1726 O O . GLN A 1 220 ? 0.581 -0.123 16.037 1.00 98.31 220 GLN A O 1
ATOM 1731 N N . ILE A 1 221 ? 2.043 -0.886 14.512 1.00 98.38 221 ILE A N 1
ATOM 1732 C CA . ILE A 1 221 ? 3.112 0.061 14.854 1.00 98.38 221 ILE A CA 1
ATOM 1733 C C . ILE A 1 221 ? 2.694 1.500 14.513 1.00 98.38 221 ILE A C 1
ATOM 1735 O O . ILE A 1 221 ? 2.907 2.412 15.310 1.00 98.38 221 ILE A O 1
ATOM 1739 N N . GLU A 1 222 ? 2.059 1.722 13.361 1.00 98.00 222 GLU A N 1
ATOM 1740 C CA . GLU A 1 222 ? 1.608 3.052 12.934 1.00 98.00 222 GLU A CA 1
ATOM 1741 C C . GLU A 1 222 ? 0.478 3.615 13.803 1.00 98.00 222 GLU A C 1
ATOM 1743 O O . GLU A 1 222 ? 0.468 4.805 14.132 1.00 98.00 222 GLU A O 1
ATOM 1748 N N . ASN A 1 223 ? -0.474 2.765 14.189 1.00 97.38 223 ASN A N 1
ATOM 1749 C CA . ASN A 1 223 ? -1.657 3.181 14.937 1.00 97.38 223 ASN A CA 1
ATOM 1750 C C . ASN A 1 223 ? -1.445 3.170 16.458 1.00 97.38 223 ASN A C 1
ATOM 1752 O O . ASN A 1 223 ? -2.241 3.773 17.184 1.00 97.38 223 ASN A O 1
ATOM 1756 N N . ASN A 1 224 ? -0.366 2.554 16.955 1.00 97.19 224 ASN A N 1
ATOM 1757 C CA . ASN A 1 224 ? -0.014 2.522 18.371 1.00 97.19 224 ASN A CA 1
ATOM 1758 C C . ASN A 1 224 ? 1.334 3.219 18.639 1.00 97.19 224 ASN A C 1
ATOM 1760 O O . ASN A 1 224 ? 2.410 2.626 18.574 1.00 97.19 224 ASN A O 1
ATOM 1764 N N . GLN A 1 225 ? 1.265 4.497 19.026 1.00 96.75 225 GLN A N 1
ATOM 1765 C CA . GLN A 1 225 ? 2.451 5.312 19.323 1.00 96.75 225 GLN A CA 1
ATOM 1766 C C . GLN A 1 225 ? 3.278 4.800 20.510 1.00 96.75 225 GLN A C 1
ATOM 1768 O O . GLN A 1 225 ? 4.462 5.125 20.600 1.00 96.75 225 GLN A O 1
ATOM 1773 N N . GLU A 1 226 ? 2.662 4.082 21.450 1.00 96.75 226 GLU A N 1
ATOM 1774 C CA . GLU A 1 226 ? 3.376 3.485 22.582 1.00 96.75 226 GLU A CA 1
ATOM 1775 C C . GLU A 1 226 ? 4.200 2.297 22.093 1.00 96.75 226 GLU A C 1
ATOM 1777 O O . GLU A 1 226 ? 5.409 2.283 22.311 1.00 96.75 226 GLU A O 1
ATOM 1782 N N . LEU A 1 227 ? 3.590 1.413 21.294 1.00 97.19 227 LEU A N 1
ATOM 1783 C CA . LEU A 1 227 ? 4.282 0.292 20.655 1.00 97.19 227 LEU A CA 1
ATOM 1784 C C . LEU A 1 227 ? 5.462 0.767 19.795 1.00 97.19 227 LEU A C 1
ATOM 1786 O O . LEU A 1 227 ? 6.573 0.273 19.951 1.00 97.19 227 LEU A O 1
ATOM 1790 N N . ALA A 1 228 ? 5.270 1.778 18.941 1.00 97.94 228 ALA A N 1
ATOM 1791 C CA . ALA A 1 228 ? 6.362 2.321 18.128 1.00 97.94 228 ALA A CA 1
ATOM 1792 C C . ALA A 1 228 ? 7.539 2.828 18.983 1.00 97.94 228 ALA A C 1
ATOM 1794 O O . ALA A 1 228 ? 8.701 2.610 18.636 1.00 97.94 228 ALA A O 1
ATOM 1795 N N . LYS A 1 229 ? 7.261 3.492 20.113 1.00 97.50 229 LYS A N 1
ATOM 1796 C CA . LYS A 1 229 ? 8.300 3.977 21.038 1.00 97.50 229 LYS A CA 1
ATOM 1797 C C . LYS A 1 229 ? 9.006 2.835 21.758 1.00 97.50 229 LYS A C 1
ATOM 1799 O O . LYS A 1 229 ? 10.224 2.904 21.909 1.00 97.50 229 LYS A O 1
ATOM 1804 N N . GLU A 1 230 ? 8.270 1.815 22.188 1.00 97.44 230 GLU A N 1
ATOM 1805 C CA . GLU A 1 230 ? 8.835 0.616 22.818 1.00 97.44 230 GLU A CA 1
ATOM 1806 C C . GLU A 1 230 ? 9.737 -0.157 21.848 1.00 97.44 230 GLU A C 1
ATOM 1808 O O . GLU A 1 230 ? 10.815 -0.599 22.239 1.00 97.44 230 GLU A O 1
ATOM 1813 N N . LEU A 1 231 ? 9.382 -0.184 20.559 1.00 96.94 231 LEU A N 1
ATOM 1814 C CA . LEU A 1 231 ? 10.219 -0.709 19.472 1.00 96.94 231 LEU A CA 1
ATOM 1815 C C . LEU A 1 231 ? 11.398 0.211 19.096 1.00 96.94 231 LEU A C 1
ATOM 1817 O O . LEU A 1 231 ? 12.213 -0.127 18.241 1.00 96.94 231 LEU A O 1
ATOM 1821 N N . GLY A 1 232 ? 11.528 1.383 19.725 1.00 97.81 232 GLY A N 1
ATOM 1822 C CA . GLY A 1 232 ? 12.681 2.268 19.563 1.00 97.81 232 GLY A CA 1
ATOM 1823 C C . GLY A 1 232 ? 12.507 3.415 18.565 1.00 97.81 232 GLY A C 1
ATOM 1824 O O . GLY A 1 232 ? 13.505 4.044 18.195 1.00 97.81 232 GLY A O 1
ATOM 1825 N N . PHE A 1 233 ? 11.282 3.749 18.148 1.00 97.94 233 PHE A N 1
ATOM 1826 C CA . PHE A 1 233 ? 11.030 4.937 17.330 1.00 97.94 233 PHE A CA 1
ATOM 1827 C C . PHE A 1 233 ? 11.343 6.220 18.112 1.00 97.94 233 PHE A C 1
ATOM 1829 O O . PHE A 1 233 ? 10.739 6.515 19.144 1.00 97.94 233 PHE A O 1
ATOM 1836 N N . LYS A 1 234 ? 12.292 7.012 17.598 1.00 98.06 234 LYS A N 1
ATOM 1837 C CA . LYS A 1 234 ? 12.736 8.285 18.202 1.00 98.06 234 LYS A CA 1
ATOM 1838 C C . LYS A 1 234 ? 12.220 9.531 17.470 1.00 98.06 234 LYS A C 1
ATOM 1840 O O . LYS A 1 234 ? 12.531 10.641 17.896 1.00 98.06 234 LYS A O 1
ATOM 1845 N N . GLY A 1 235 ? 11.500 9.354 16.359 1.00 95.81 235 GLY A N 1
ATOM 1846 C CA . GLY A 1 235 ? 10.966 10.447 15.540 1.00 95.81 235 GLY A CA 1
ATOM 1847 C C . GLY A 1 235 ? 9.691 11.076 16.113 1.00 95.81 235 GLY A C 1
ATOM 1848 O O . GLY A 1 235 ? 9.200 10.672 17.167 1.00 95.81 235 GLY A O 1
ATOM 1849 N N . ASP A 1 236 ? 9.144 12.073 15.409 1.00 96.25 236 ASP A N 1
ATOM 1850 C CA . ASP A 1 236 ? 7.809 12.613 15.701 1.00 96.25 236 ASP A CA 1
ATOM 1851 C C . ASP A 1 236 ? 6.746 11.625 15.190 1.00 96.25 236 ASP A C 1
ATOM 1853 O O . ASP A 1 236 ? 6.697 11.380 13.985 1.00 96.25 236 ASP A O 1
ATOM 1857 N N . PRO A 1 237 ? 5.857 11.081 16.046 1.00 93.31 237 PRO A N 1
ATOM 1858 C CA . PRO A 1 237 ? 4.761 10.212 15.602 1.00 93.31 237 PRO A CA 1
ATOM 1859 C C . PRO A 1 237 ? 3.780 10.883 14.628 1.00 93.31 237 PRO A C 1
ATOM 1861 O O . PRO A 1 237 ? 2.946 10.213 14.027 1.00 93.31 237 PRO A O 1
ATOM 1864 N N . SER A 1 238 ? 3.834 12.210 14.494 1.00 93.88 238 SER A N 1
ATOM 1865 C CA . SER A 1 238 ? 3.053 12.970 13.515 1.00 93.88 238 SER A CA 1
ATOM 1866 C C . SER A 1 238 ? 3.679 12.972 12.116 1.00 93.88 238 SER A C 1
ATOM 1868 O O . SER A 1 238 ? 2.986 13.323 11.159 1.00 93.88 238 SER A O 1
ATOM 1870 N N . ASP A 1 239 ? 4.963 12.624 11.989 1.00 96.75 239 ASP A N 1
ATOM 1871 C CA . ASP A 1 239 ? 5.632 12.432 10.703 1.00 96.75 239 ASP A CA 1
ATOM 1872 C C . ASP A 1 239 ? 5.285 11.041 10.166 1.00 96.75 239 ASP A C 1
ATOM 1874 O O . ASP A 1 239 ? 5.966 10.046 10.417 1.00 96.75 239 ASP A O 1
ATOM 1878 N N . THR A 1 240 ? 4.172 10.974 9.434 1.00 95.19 240 THR A N 1
ATOM 1879 C CA . THR A 1 240 ? 3.622 9.714 8.925 1.00 95.19 240 THR A CA 1
ATOM 1880 C C . THR A 1 240 ? 4.578 8.990 7.986 1.00 95.19 240 THR A C 1
ATOM 1882 O O . THR A 1 240 ? 4.520 7.770 7.904 1.00 95.19 240 THR A O 1
ATOM 1885 N N . LYS A 1 241 ? 5.458 9.710 7.277 1.00 95.44 241 LYS A N 1
ATOM 1886 C CA . LYS A 1 241 ? 6.423 9.087 6.367 1.00 95.44 241 LYS A CA 1
ATOM 1887 C C . LYS A 1 241 ? 7.539 8.412 7.160 1.00 95.44 241 LYS A C 1
ATOM 1889 O O . LYS A 1 241 ? 7.814 7.239 6.933 1.00 95.44 241 LYS A O 1
ATOM 1894 N N . ALA A 1 242 ? 8.131 9.129 8.117 1.00 96.56 242 ALA A N 1
ATOM 1895 C CA . ALA A 1 242 ? 9.169 8.569 8.979 1.00 96.56 242 ALA A CA 1
ATOM 1896 C C . ALA A 1 242 ? 8.643 7.395 9.823 1.00 96.56 242 ALA A C 1
ATOM 1898 O O . ALA A 1 242 ? 9.354 6.407 10.015 1.00 96.56 242 ALA A O 1
ATOM 1899 N N . LEU A 1 243 ? 7.398 7.487 10.306 1.00 97.69 243 LEU A N 1
ATOM 1900 C CA . LEU A 1 243 ? 6.745 6.404 11.039 1.00 97.69 243 LEU A CA 1
ATOM 1901 C C . LEU A 1 243 ? 6.487 5.184 10.146 1.00 97.69 243 LEU A C 1
ATOM 1903 O O . LEU A 1 243 ? 6.784 4.076 10.577 1.00 97.69 243 LEU A O 1
ATOM 1907 N N . HIS A 1 244 ? 6.011 5.374 8.910 1.00 97.69 244 HIS A N 1
ATOM 1908 C CA . HIS A 1 244 ? 5.781 4.278 7.961 1.00 97.69 244 HIS A CA 1
ATOM 1909 C C . HIS A 1 244 ? 7.078 3.544 7.592 1.00 97.69 244 HIS A C 1
ATOM 1911 O O . HIS A 1 244 ? 7.138 2.318 7.639 1.00 97.69 244 HIS A O 1
ATOM 1917 N N . GLU A 1 245 ? 8.152 4.281 7.283 1.00 95.69 245 GLU A N 1
ATOM 1918 C CA . GLU A 1 245 ? 9.467 3.695 6.979 1.00 95.69 245 GLU A CA 1
ATOM 1919 C C . GLU A 1 245 ? 10.036 2.912 8.173 1.00 95.69 245 GLU A C 1
ATOM 1921 O O . GLU A 1 245 ? 10.610 1.833 8.006 1.00 95.69 245 GLU A O 1
ATOM 1926 N N . PHE A 1 246 ? 9.858 3.435 9.392 1.00 98.00 246 PHE A N 1
ATOM 1927 C CA . PHE A 1 246 ? 10.211 2.726 10.619 1.00 98.00 246 PHE A CA 1
ATOM 1928 C C . PHE A 1 246 ? 9.370 1.456 10.796 1.00 98.00 246 PHE A C 1
ATOM 1930 O O . PHE A 1 246 ? 9.935 0.383 10.993 1.00 98.00 246 PHE A O 1
ATOM 1937 N N . ALA A 1 247 ? 8.045 1.571 10.685 1.00 98.12 247 ALA A N 1
ATOM 1938 C CA . ALA A 1 247 ? 7.108 0.472 10.866 1.00 98.12 247 ALA A CA 1
ATOM 1939 C C . ALA A 1 247 ? 7.367 -0.662 9.870 1.00 98.12 247 ALA A C 1
ATOM 1941 O O . ALA A 1 247 ? 7.422 -1.812 10.284 1.00 98.12 247 ALA A O 1
ATOM 1942 N N . GLY A 1 248 ? 7.612 -0.348 8.593 1.00 96.81 248 GLY A N 1
ATOM 1943 C CA . GLY A 1 248 ? 7.962 -1.338 7.571 1.00 96.81 248 GLY A CA 1
ATOM 1944 C C . GLY A 1 248 ? 9.233 -2.117 7.906 1.00 96.81 248 GLY A C 1
ATOM 1945 O O . GLY A 1 248 ? 9.252 -3.342 7.812 1.00 96.81 248 GLY A O 1
ATOM 1946 N N . ARG A 1 249 ? 10.288 -1.425 8.356 1.00 96.75 249 ARG A N 1
ATOM 1947 C CA . ARG A 1 249 ? 11.542 -2.083 8.744 1.00 96.75 249 ARG A CA 1
ATOM 1948 C C . ARG A 1 249 ? 11.371 -2.960 9.985 1.00 96.75 249 ARG A C 1
ATOM 1950 O O . ARG A 1 249 ? 11.824 -4.100 9.975 1.00 96.75 249 ARG A O 1
ATOM 1957 N N . GLU A 1 250 ? 10.756 -2.440 11.047 1.00 97.75 250 GLU A N 1
ATOM 1958 C CA . GLU A 1 250 ? 10.596 -3.201 12.292 1.00 97.75 250 GLU A CA 1
ATOM 1959 C C . GLU A 1 250 ? 9.622 -4.372 12.123 1.00 97.75 250 GLU A C 1
ATOM 1961 O O . GLU A 1 250 ? 9.906 -5.460 12.611 1.00 97.75 250 GLU A O 1
ATOM 1966 N N . ALA A 1 251 ? 8.532 -4.199 11.370 1.00 97.56 251 ALA A N 1
ATOM 1967 C CA . ALA A 1 251 ? 7.615 -5.286 11.030 1.00 97.56 251 ALA A CA 1
ATOM 1968 C C . ALA A 1 251 ? 8.337 -6.446 10.331 1.00 97.56 251 ALA A C 1
ATOM 1970 O O . ALA A 1 251 ? 8.135 -7.598 10.704 1.00 97.56 251 ALA A O 1
ATOM 1971 N N . HIS A 1 252 ? 9.217 -6.145 9.372 1.00 96.12 252 HIS A N 1
ATOM 1972 C CA . HIS A 1 252 ? 10.019 -7.158 8.688 1.00 96.12 252 HIS A CA 1
ATOM 1973 C C . HIS A 1 252 ? 10.999 -7.870 9.639 1.00 96.12 252 HIS A C 1
ATOM 1975 O O . HIS A 1 252 ? 11.127 -9.093 9.606 1.00 96.12 252 HIS A O 1
ATOM 1981 N N . ILE A 1 253 ? 11.663 -7.128 10.537 1.00 95.50 253 ILE A N 1
ATOM 1982 C CA . ILE A 1 253 ? 12.560 -7.711 11.550 1.00 95.50 253 ILE A CA 1
ATOM 1983 C C . ILE A 1 253 ? 11.793 -8.657 12.480 1.00 95.50 253 ILE A C 1
ATOM 1985 O O . ILE A 1 253 ? 12.281 -9.752 12.760 1.00 95.50 253 ILE A O 1
ATOM 1989 N N . ILE A 1 254 ? 10.610 -8.249 12.947 1.00 96.19 254 ILE A N 1
ATOM 1990 C CA . ILE A 1 254 ? 9.744 -9.076 13.796 1.00 96.19 254 ILE A CA 1
ATOM 1991 C C . ILE A 1 254 ? 9.313 -10.325 13.026 1.00 96.19 254 ILE A C 1
ATOM 1993 O O . ILE A 1 254 ? 9.514 -11.429 13.513 1.00 96.19 254 ILE A O 1
ATOM 1997 N N . ALA A 1 255 ? 8.824 -10.180 11.793 1.00 95.06 255 ALA A N 1
ATOM 1998 C CA . ALA A 1 255 ? 8.405 -11.318 10.979 1.00 95.06 255 ALA A CA 1
ATOM 1999 C C . ALA A 1 255 ? 9.527 -12.354 10.787 1.00 95.06 255 ALA A C 1
ATOM 2001 O O . ALA A 1 255 ? 9.266 -13.549 10.877 1.00 95.06 255 ALA A O 1
ATOM 2002 N N . ILE A 1 256 ? 10.780 -11.928 10.591 1.00 93.25 256 ILE A N 1
ATOM 2003 C CA . ILE A 1 256 ? 11.919 -12.857 10.511 1.00 93.25 256 ILE A CA 1
ATOM 2004 C C . ILE A 1 256 ? 12.211 -13.524 11.860 1.00 93.25 256 ILE A C 1
ATOM 2006 O O . ILE A 1 256 ? 12.467 -14.728 11.909 1.00 93.25 256 ILE A O 1
ATOM 2010 N N . LYS A 1 257 ? 12.218 -12.752 12.953 1.00 94.12 257 LYS A N 1
ATOM 2011 C CA . LYS A 1 257 ? 12.555 -13.257 14.295 1.00 94.12 257 LYS A CA 1
ATOM 2012 C C . LYS A 1 257 ? 11.543 -14.258 14.840 1.00 94.12 257 LYS A C 1
ATOM 2014 O O . LYS A 1 257 ? 11.952 -15.180 15.539 1.00 94.12 257 LYS A O 1
ATOM 2019 N N . GLU A 1 258 ? 10.276 -14.061 14.499 1.00 93.62 258 GLU A N 1
ATOM 2020 C CA . GLU A 1 258 ? 9.157 -14.913 14.906 1.00 93.62 258 GLU A CA 1
ATOM 2021 C C . GLU A 1 258 ? 8.858 -16.010 13.868 1.00 93.62 258 GLU A C 1
ATOM 2023 O O . GLU A 1 258 ? 7.895 -16.746 14.003 1.00 93.62 258 GLU A O 1
ATOM 2028 N N . GLY A 1 259 ? 9.661 -16.135 12.803 1.00 90.94 259 GLY A N 1
ATOM 2029 C CA . GLY A 1 259 ? 9.510 -17.233 11.846 1.00 90.94 259 GLY A CA 1
ATOM 2030 C C . GLY A 1 259 ? 8.336 -17.100 10.866 1.00 90.94 259 GLY A C 1
ATOM 2031 O O . GLY A 1 259 ? 7.977 -18.084 10.227 1.00 90.94 259 GLY A O 1
ATOM 2032 N N . TYR A 1 260 ? 7.787 -15.898 10.679 1.00 93.06 260 TYR A N 1
ATOM 2033 C CA . TYR A 1 260 ? 6.786 -15.590 9.645 1.00 93.06 260 TYR A CA 1
ATOM 2034 C C . TYR A 1 260 ? 7.394 -15.224 8.293 1.00 93.06 260 TYR A C 1
ATOM 2036 O O . TYR A 1 260 ? 6.719 -15.282 7.266 1.00 93.06 260 TYR A O 1
ATOM 2044 N N . ALA A 1 261 ? 8.662 -14.830 8.276 1.00 92.50 261 ALA A N 1
ATOM 2045 C CA . ALA A 1 261 ? 9.408 -14.552 7.062 1.00 92.50 261 ALA A CA 1
ATOM 2046 C C . ALA A 1 261 ? 10.820 -15.131 7.156 1.00 92.50 261 ALA A C 1
ATOM 2048 O O . ALA A 1 261 ? 11.345 -15.365 8.244 1.00 92.50 261 ALA A O 1
ATOM 2049 N N . ASP A 1 262 ? 11.465 -15.345 6.013 1.00 89.75 262 ASP A N 1
ATOM 2050 C CA . ASP A 1 262 ? 12.881 -15.689 5.968 1.00 89.75 262 ASP A CA 1
ATOM 2051 C C . ASP A 1 262 ? 13.707 -14.696 5.141 1.00 89.75 262 ASP A C 1
ATOM 2053 O O . ASP A 1 262 ? 13.196 -13.855 4.399 1.00 89.75 262 ASP A O 1
ATOM 2057 N N . ASN A 1 263 ? 15.032 -14.813 5.247 1.00 88.81 263 ASN A N 1
ATOM 2058 C CA . ASN A 1 263 ? 15.965 -13.955 4.510 1.00 88.81 263 ASN A CA 1
ATOM 2059 C C . ASN A 1 263 ? 15.944 -14.189 2.986 1.00 88.81 263 ASN A C 1
ATOM 2061 O O . ASN A 1 263 ? 16.550 -13.418 2.245 1.00 88.81 263 ASN A O 1
ATOM 2065 N N . ALA A 1 264 ? 15.298 -15.256 2.506 1.00 87.00 264 ALA A N 1
ATOM 2066 C CA . ALA A 1 264 ? 15.137 -15.536 1.084 1.00 87.00 264 ALA A CA 1
ATOM 2067 C C . ALA A 1 264 ? 13.860 -14.898 0.503 1.00 87.00 264 ALA A C 1
ATOM 2069 O O . ALA A 1 264 ? 13.644 -14.974 -0.707 1.00 87.00 264 ALA A O 1
ATOM 2070 N N . GLY A 1 265 ? 13.051 -14.228 1.331 1.00 84.25 265 GLY A N 1
ATOM 2071 C CA . GLY A 1 265 ? 11.801 -13.595 0.921 1.00 84.25 265 GLY A CA 1
ATOM 2072 C C . GLY A 1 265 ? 10.613 -14.556 0.901 1.00 84.25 265 GLY A C 1
ATOM 2073 O O . GLY A 1 265 ? 9.607 -14.261 0.250 1.00 84.25 265 GLY A O 1
ATOM 2074 N N . HIS A 1 266 ? 10.715 -15.706 1.570 1.00 87.06 266 HIS A N 1
ATOM 2075 C CA . HIS A 1 266 ? 9.549 -16.513 1.904 1.00 87.06 266 HIS A CA 1
ATOM 2076 C C . HIS A 1 266 ? 8.764 -15.822 3.015 1.00 87.06 266 HIS A C 1
ATOM 2078 O O . HIS A 1 266 ? 9.351 -15.356 3.984 1.00 87.06 266 HIS A O 1
ATOM 2084 N N . GLU A 1 267 ? 7.446 -15.763 2.867 1.00 89.88 267 GLU A N 1
ATOM 2085 C CA . GLU A 1 267 ? 6.523 -15.146 3.817 1.00 89.88 267 GLU A CA 1
ATOM 2086 C C . GLU A 1 267 ? 5.358 -16.108 4.081 1.00 89.88 267 GLU A C 1
ATOM 2088 O O . GLU A 1 267 ? 4.836 -16.744 3.155 1.00 89.88 267 GLU A O 1
ATOM 2093 N N . VAL A 1 268 ? 4.933 -16.199 5.337 1.00 86.31 268 VAL A N 1
ATOM 2094 C CA . VAL A 1 268 ? 3.686 -16.843 5.746 1.00 86.31 268 VAL A CA 1
ATOM 2095 C C . VAL A 1 268 ? 2.517 -15.932 5.375 1.00 86.31 268 VAL A C 1
ATOM 2097 O O . VAL A 1 268 ? 2.483 -14.742 5.692 1.00 86.31 268 VAL A O 1
ATOM 2100 N N . ARG A 1 269 ? 1.536 -16.487 4.665 1.00 89.44 269 ARG A N 1
ATOM 2101 C CA . ARG A 1 269 ? 0.313 -15.787 4.264 1.00 89.44 269 ARG A CA 1
ATOM 2102 C C . ARG A 1 269 ? -0.915 -16.531 4.729 1.00 89.44 269 ARG A C 1
ATOM 2104 O O . ARG A 1 269 ? -0.997 -17.747 4.594 1.00 89.44 269 ARG A O 1
ATOM 2111 N N . VAL A 1 270 ? -1.930 -15.787 5.145 1.00 87.50 270 VAL A N 1
ATOM 2112 C CA . VAL A 1 270 ? -3.217 -16.366 5.527 1.00 87.50 270 VAL A CA 1
ATOM 2113 C C . VAL A 1 270 ? -4.027 -16.693 4.270 1.00 87.50 270 VAL A C 1
ATOM 2115 O O . VAL A 1 270 ? -4.258 -15.837 3.414 1.00 87.50 270 VAL A O 1
ATOM 2118 N N . ALA A 1 271 ? -4.482 -17.938 4.154 1.00 85.00 271 ALA A N 1
ATOM 2119 C CA . ALA A 1 271 ? -5.300 -18.417 3.043 1.00 85.00 271 ALA A CA 1
ATOM 2120 C C . ALA A 1 271 ? -6.684 -17.744 3.011 1.00 85.00 271 ALA A C 1
ATOM 2122 O O . ALA A 1 271 ? -7.245 -17.495 1.940 1.00 85.00 271 ALA A O 1
ATOM 2123 N N . GLU A 1 272 ? -7.239 -17.438 4.187 1.00 90.06 272 GLU A N 1
ATOM 2124 C CA . GLU A 1 272 ? -8.546 -16.806 4.353 1.00 90.06 272 GLU A CA 1
ATOM 2125 C C . GLU A 1 272 ? -8.416 -15.436 5.030 1.00 90.06 272 GLU A C 1
ATOM 2127 O O . GLU A 1 272 ? -8.176 -15.330 6.230 1.00 90.06 272 GLU A O 1
ATOM 2132 N N . ALA A 1 273 ? -8.626 -14.379 4.248 1.00 92.56 273 ALA A N 1
ATOM 2133 C CA . ALA A 1 273 ? -8.656 -13.006 4.739 1.00 92.56 273 ALA A CA 1
ATOM 2134 C C . ALA A 1 273 ? -9.710 -12.785 5.835 1.00 92.56 273 ALA A C 1
ATOM 2136 O O . ALA A 1 273 ? -10.770 -13.416 5.820 1.00 92.56 273 ALA A O 1
ATOM 2137 N N . ASP A 1 274 ? -9.446 -11.823 6.719 1.00 94.88 274 ASP A N 1
ATOM 2138 C CA . ASP A 1 274 ? -10.373 -11.322 7.739 1.00 94.88 274 ASP A CA 1
ATOM 2139 C C . ASP A 1 274 ? -10.786 -12.365 8.794 1.00 94.88 274 ASP A C 1
ATOM 2141 O O . ASP A 1 274 ? -11.866 -12.269 9.383 1.00 94.88 274 ASP A O 1
ATOM 2145 N N . LYS A 1 275 ? -9.952 -13.388 9.025 1.00 95.25 275 LYS A N 1
ATOM 2146 C CA . LYS A 1 275 ? -10.237 -14.457 10.001 1.00 95.25 275 LYS A CA 1
ATOM 2147 C C . LYS A 1 275 ? -9.221 -14.584 11.121 1.00 95.25 275 LYS A C 1
ATOM 2149 O O . LYS A 1 275 ? -9.620 -14.910 12.241 1.00 95.25 275 LYS A O 1
ATOM 2154 N N . ILE A 1 276 ? -7.958 -14.315 10.815 1.00 96.25 276 ILE A N 1
ATOM 2155 C CA . ILE A 1 276 ? -6.832 -14.436 11.737 1.00 96.25 276 ILE A CA 1
ATOM 2156 C C . ILE A 1 276 ? -6.210 -13.057 11.947 1.00 96.25 276 ILE A C 1
ATOM 2158 O O . ILE A 1 276 ? -6.125 -12.249 11.014 1.00 96.25 276 ILE A O 1
ATOM 2162 N N . ALA A 1 277 ? -5.808 -12.798 13.184 1.00 97.12 277 ALA A N 1
ATOM 2163 C CA . ALA A 1 277 ? -5.109 -11.608 13.615 1.00 97.12 277 ALA A CA 1
ATOM 2164 C C . ALA A 1 277 ? -3.804 -11.988 14.324 1.00 97.12 277 ALA A C 1
ATOM 2166 O O . ALA A 1 277 ? -3.796 -12.918 15.125 1.00 97.12 277 ALA A O 1
ATOM 2167 N N . TYR A 1 278 ? -2.739 -11.241 14.044 1.00 97.56 278 TYR A N 1
ATOM 2168 C CA . TYR A 1 278 ? -1.405 -11.422 14.618 1.00 97.56 278 TYR A CA 1
ATOM 2169 C C . TYR A 1 278 ? -1.091 -10.187 15.466 1.00 97.56 278 TYR A C 1
ATOM 2171 O O . TYR A 1 278 ? -0.754 -9.141 14.914 1.00 97.56 278 TYR A O 1
ATOM 2179 N N . GLU A 1 279 ? -1.282 -10.251 16.786 1.00 97.94 279 GLU A N 1
ATOM 2180 C CA . GLU A 1 279 ? -1.056 -9.106 17.684 1.00 97.94 279 GLU A CA 1
ATOM 2181 C C . GLU A 1 279 ? 0.377 -9.096 18.222 1.00 97.94 279 GLU A C 1
ATOM 2183 O O . GLU A 1 279 ? 0.814 -10.068 18.833 1.00 97.94 279 GLU A O 1
ATOM 2188 N N . ILE A 1 280 ? 1.074 -7.967 18.067 1.00 98.06 280 ILE A N 1
ATOM 2189 C CA . ILE A 1 280 ? 2.384 -7.740 18.686 1.00 98.06 280 ILE A CA 1
ATOM 2190 C C . ILE A 1 280 ? 2.189 -7.383 20.161 1.00 98.06 280 ILE A C 1
ATOM 2192 O O . ILE A 1 280 ? 1.478 -6.428 20.494 1.00 98.06 280 ILE A O 1
ATOM 2196 N N . LYS A 1 281 ? 2.895 -8.089 21.044 1.00 96.94 281 LYS A N 1
ATOM 2197 C CA . LYS A 1 281 ? 3.023 -7.746 22.462 1.00 96.94 281 LYS A CA 1
ATOM 2198 C C . LYS A 1 281 ? 4.487 -7.605 22.852 1.00 96.94 281 LYS A C 1
ATOM 2200 O O . LYS A 1 281 ? 5.370 -8.216 22.257 1.00 96.94 281 LYS A O 1
ATOM 2205 N N . ILE A 1 282 ? 4.725 -6.772 23.861 1.00 96.19 282 ILE A N 1
ATOM 2206 C CA . ILE A 1 282 ? 6.039 -6.593 24.470 1.00 96.19 282 ILE A CA 1
ATOM 2207 C C . ILE A 1 282 ? 5.917 -6.974 25.941 1.00 96.19 282 ILE A C 1
ATOM 2209 O O . ILE A 1 282 ? 5.246 -6.292 26.717 1.00 96.19 282 ILE A O 1
ATOM 2213 N N . GLU A 1 283 ? 6.564 -8.071 26.320 1.00 95.19 283 GLU A N 1
ATOM 2214 C CA . GLU A 1 283 ? 6.595 -8.581 27.690 1.00 95.19 283 GLU A CA 1
ATOM 2215 C C . GLU A 1 283 ? 8.044 -8.619 28.173 1.00 95.19 283 GLU A C 1
ATOM 2217 O O . GLU A 1 283 ? 8.915 -9.199 27.532 1.00 95.19 283 GLU A O 1
ATOM 2222 N N . ASP A 1 284 ? 8.334 -7.927 29.278 1.00 94.31 284 ASP A N 1
ATOM 2223 C CA . ASP A 1 284 ? 9.687 -7.812 29.846 1.00 94.31 284 ASP A CA 1
ATOM 2224 C C . ASP A 1 284 ? 10.769 -7.343 28.844 1.00 94.31 284 ASP A C 1
ATOM 2226 O O . ASP A 1 284 ? 11.954 -7.644 28.985 1.00 94.31 284 ASP A O 1
ATOM 2230 N N . GLY A 1 285 ? 10.366 -6.555 27.841 1.00 93.69 285 GLY A N 1
ATOM 2231 C CA . GLY A 1 285 ? 11.247 -6.049 26.782 1.00 93.69 285 GLY A CA 1
ATOM 2232 C C . GLY A 1 285 ? 11.497 -7.035 25.638 1.00 93.69 285 GLY A C 1
ATOM 2233 O O . GLY A 1 285 ? 12.278 -6.719 24.741 1.00 93.69 285 GLY A O 1
ATOM 2234 N N . HIS A 1 286 ? 10.837 -8.191 25.655 1.00 94.56 286 HIS A N 1
ATOM 2235 C CA . HIS A 1 286 ? 10.843 -9.169 24.578 1.00 94.56 286 HIS A CA 1
ATOM 2236 C C . HIS A 1 286 ? 9.572 -9.049 23.747 1.00 94.56 286 HIS A C 1
ATOM 2238 O O . HIS A 1 286 ? 8.485 -8.828 24.281 1.00 94.56 286 HIS A O 1
ATOM 2244 N N . ILE A 1 287 ? 9.731 -9.176 22.434 1.00 95.44 287 ILE A N 1
ATOM 2245 C CA . ILE A 1 287 ? 8.609 -9.202 21.502 1.00 95.44 287 ILE A CA 1
ATOM 2246 C C . ILE A 1 287 ? 8.050 -10.624 21.491 1.00 95.44 287 ILE A C 1
ATOM 2248 O O . ILE A 1 287 ? 8.809 -11.593 21.499 1.00 95.44 287 ILE A O 1
ATOM 2252 N N . LEU A 1 288 ? 6.727 -10.719 21.495 1.00 96.00 288 LEU A N 1
ATOM 2253 C CA . LEU A 1 288 ? 5.993 -11.942 21.213 1.00 96.00 288 LEU A CA 1
ATOM 2254 C C . LEU A 1 288 ? 4.818 -11.612 20.295 1.00 96.00 288 LEU A C 1
ATOM 2256 O O . LEU A 1 288 ? 4.317 -10.479 20.294 1.00 96.00 288 LEU A O 1
ATOM 2260 N N . VAL A 1 289 ? 4.372 -12.592 19.519 1.00 97.19 289 VAL A N 1
ATOM 2261 C CA . VAL A 1 289 ? 3.232 -12.443 18.610 1.00 97.19 289 VAL A CA 1
ATOM 2262 C C . VAL A 1 289 ? 2.152 -13.445 18.982 1.00 97.19 289 VAL A C 1
ATOM 2264 O O . VAL A 1 289 ? 2.376 -14.651 18.987 1.00 97.19 289 VAL A O 1
ATOM 2267 N N . GLU A 1 290 ? 0.959 -12.943 19.294 1.00 97.31 290 GLU A N 1
ATOM 2268 C CA . GLU A 1 290 ? -0.218 -13.784 19.502 1.00 97.31 290 GLU A CA 1
ATOM 2269 C C . GLU A 1 290 ? -1.011 -13.942 18.209 1.00 97.31 290 GLU A C 1
ATOM 2271 O O . GLU A 1 290 ? -1.564 -12.969 17.682 1.00 97.31 290 GLU A O 1
ATOM 2276 N N . GLU A 1 291 ? -1.158 -15.184 17.765 1.00 95.88 291 GLU A N 1
ATOM 2277 C CA . GLU A 1 291 ? -2.107 -15.552 16.726 1.00 95.88 291 GLU A CA 1
ATOM 2278 C C . GLU A 1 291 ? -3.469 -15.784 17.344 1.00 95.88 291 GLU A C 1
ATOM 2280 O O . GLU A 1 291 ? -3.624 -16.542 18.304 1.00 95.88 291 GLU A O 1
ATOM 2285 N N . LYS A 1 292 ? -4.494 -15.150 16.790 1.00 96.31 292 LYS A N 1
ATOM 2286 C CA . LYS A 1 292 ? -5.857 -15.308 17.281 1.00 96.31 292 LYS A CA 1
ATOM 2287 C C . LYS A 1 292 ? -6.888 -15.176 16.192 1.00 96.31 292 LYS A C 1
ATOM 2289 O O . LYS A 1 292 ? -6.690 -14.533 15.166 1.00 96.31 292 LYS A O 1
ATOM 2294 N N . THR A 1 293 ? -8.053 -15.745 16.449 1.00 95.62 293 THR A N 1
ATOM 2295 C CA . THR A 1 293 ? -9.227 -15.480 15.623 1.00 95.62 293 THR A CA 1
ATOM 2296 C C . THR A 1 293 ? -9.693 -14.033 15.809 1.00 95.62 293 THR A C 1
ATOM 2298 O O . THR A 1 293 ? -9.483 -13.425 16.860 1.00 95.62 293 THR A O 1
ATOM 2301 N N . VAL A 1 294 ? -10.435 -13.488 14.841 1.00 92.38 294 VAL A N 1
ATOM 2302 C CA . VAL A 1 294 ? -11.120 -12.181 14.992 1.00 92.38 294 VAL A CA 1
ATOM 2303 C C . VAL A 1 294 ? -12.100 -12.167 16.186 1.00 92.38 294 VAL A C 1
ATOM 2305 O O . VAL A 1 294 ? -12.455 -11.105 16.692 1.00 92.38 294 VAL A O 1
ATOM 2308 N N . GLY A 1 295 ? -12.518 -13.342 16.673 1.00 92.44 295 GLY A N 1
ATOM 2309 C CA . GLY A 1 295 ? -13.310 -13.498 17.897 1.00 92.44 295 GLY A CA 1
ATOM 2310 C C . GLY A 1 295 ? -12.514 -13.383 19.205 1.00 92.44 295 GLY A C 1
ATOM 2311 O O . GLY A 1 295 ? -13.127 -13.435 20.268 1.00 92.44 295 GLY A O 1
ATOM 2312 N N . GLY A 1 296 ? -11.186 -13.238 19.140 1.00 92.25 296 GLY A N 1
ATOM 2313 C CA . GLY A 1 296 ? -10.294 -13.111 20.297 1.00 92.25 296 GLY A CA 1
ATOM 2314 C C . GLY A 1 296 ? -9.793 -14.437 20.882 1.00 92.25 296 GLY A C 1
ATOM 2315 O O . GLY A 1 296 ? -9.089 -14.422 21.887 1.00 92.25 296 GLY A O 1
ATOM 2316 N N . GLU A 1 297 ? -10.136 -15.581 20.284 1.00 94.88 297 GLU A N 1
ATOM 2317 C CA . GLU A 1 297 ? -9.591 -16.883 20.697 1.00 94.88 297 GLU A CA 1
ATOM 2318 C C . GLU A 1 297 ? -8.133 -17.003 20.243 1.00 94.88 297 GLU A C 1
ATOM 2320 O O . GLU A 1 297 ? -7.878 -16.976 19.039 1.00 94.88 297 GLU A O 1
ATOM 2325 N N . ILE A 1 298 ? -7.210 -17.122 21.201 1.00 95.75 298 ILE A N 1
ATOM 2326 C CA . ILE A 1 298 ? -5.775 -17.319 20.954 1.00 95.75 298 ILE A CA 1
ATOM 2327 C C . ILE A 1 298 ? -5.557 -18.730 20.406 1.00 95.75 298 ILE A C 1
ATOM 2329 O O . ILE A 1 298 ? -5.985 -19.708 21.021 1.00 95.75 298 ILE A O 1
ATOM 2333 N N . LEU A 1 299 ? -4.906 -18.809 19.250 1.00 94.50 299 LEU A N 1
ATOM 2334 C CA . LEU A 1 299 ? -4.536 -20.043 18.565 1.00 94.50 299 LEU A CA 1
ATOM 2335 C C . LEU A 1 299 ? -3.110 -20.451 18.940 1.00 94.50 299 LEU A C 1
ATOM 2337 O O . LEU A 1 299 ? -2.902 -21.576 19.392 1.00 94.50 299 LEU A O 1
ATOM 2341 N N . GLU A 1 300 ? -2.169 -19.513 18.826 1.00 94.25 300 GLU A N 1
ATOM 2342 C CA . GLU A 1 300 ? -0.743 -19.733 19.068 1.00 94.25 300 GLU A CA 1
ATOM 2343 C C . GLU A 1 300 ? -0.061 -18.470 19.618 1.00 94.25 300 GLU A C 1
ATOM 2345 O O . GLU A 1 300 ? -0.616 -17.367 19.606 1.00 94.25 300 GLU A O 1
ATOM 2350 N N . THR A 1 301 ? 1.133 -18.636 20.184 1.00 94.62 301 THR A N 1
ATOM 2351 C CA . THR A 1 301 ? 1.960 -17.542 20.694 1.00 94.62 301 THR A CA 1
ATOM 2352 C C . THR A 1 301 ? 3.417 -17.814 20.361 1.00 94.62 301 THR A C 1
ATOM 2354 O O . THR A 1 301 ? 4.015 -18.732 20.925 1.00 94.62 301 THR A O 1
ATOM 2357 N N . HIS A 1 302 ? 3.968 -16.988 19.480 1.00 92.75 302 HIS A N 1
ATOM 2358 C CA . HIS A 1 302 ? 5.362 -17.027 19.051 1.00 92.75 302 HIS A CA 1
ATOM 2359 C C . HIS A 1 302 ? 6.216 -16.116 19.925 1.00 92.75 302 HIS A C 1
ATOM 2361 O O . HIS A 1 302 ? 5.782 -15.028 20.314 1.00 92.75 302 HIS A O 1
ATOM 2367 N N . HIS A 1 303 ? 7.400 -16.604 20.274 1.00 92.25 303 HIS A N 1
ATOM 2368 C CA . HIS A 1 303 ? 8.408 -15.898 21.048 1.00 92.25 303 HIS A CA 1
ATOM 2369 C C . HIS A 1 303 ? 9.677 -15.711 20.216 1.00 92.25 303 HIS A C 1
ATOM 2371 O O . HIS A 1 303 ? 10.051 -16.565 19.408 1.00 92.25 303 HIS A O 1
ATOM 2377 N N . GLU A 1 304 ? 10.424 -14.649 20.527 1.00 86.94 304 GLU A N 1
ATOM 2378 C CA . GLU A 1 304 ? 11.694 -14.356 19.866 1.00 86.94 304 GLU A CA 1
ATOM 2379 C C . GLU A 1 304 ? 12.629 -15.581 19.808 1.00 86.94 304 GLU A C 1
ATOM 2381 O O . GLU A 1 304 ? 13.110 -16.088 20.829 1.00 86.94 304 GLU A O 1
ATOM 2386 N N . GLY A 1 305 ? 12.948 -16.014 18.583 1.00 80.00 305 GLY A N 1
ATOM 2387 C CA . GLY A 1 305 ? 13.833 -17.149 18.320 1.00 80.00 305 GLY A CA 1
ATOM 2388 C C . GLY A 1 305 ? 13.122 -18.484 18.098 1.00 80.00 305 GLY A C 1
ATOM 2389 O O . GLY A 1 305 ? 13.811 -19.496 17.899 1.00 80.00 305 GLY A O 1
ATOM 2390 N N . ASP A 1 306 ? 11.789 -18.498 18.094 1.00 80.50 306 ASP A N 1
ATOM 2391 C CA . ASP A 1 306 ? 11.020 -19.622 17.582 1.00 80.50 306 ASP A CA 1
ATOM 2392 C C . ASP A 1 306 ? 11.421 -19.924 16.130 1.00 80.50 306 ASP A C 1
ATOM 2394 O O . ASP A 1 306 ? 11.839 -19.070 15.342 1.00 80.50 306 ASP A O 1
ATOM 2398 N N . LYS A 1 307 ? 11.436 -21.216 15.798 1.00 80.19 307 LYS A N 1
ATOM 2399 C CA . LYS A 1 307 ? 11.869 -21.653 14.470 1.00 80.19 307 LYS A CA 1
ATOM 2400 C C . LYS A 1 307 ? 10.748 -21.396 13.481 1.00 80.19 307 LYS A C 1
ATOM 2402 O O . LYS A 1 307 ? 9.614 -21.753 13.769 1.00 80.19 307 LYS A O 1
ATOM 2407 N N . PHE A 1 308 ? 11.122 -20.934 12.287 1.00 75.06 308 PHE A N 1
ATOM 2408 C CA . PHE A 1 308 ? 10.234 -20.880 11.128 1.00 75.06 308 PHE A CA 1
ATOM 2409 C C . PHE A 1 308 ? 9.408 -22.166 11.012 1.00 75.06 308 PHE A C 1
ATOM 2411 O O . PHE A 1 308 ? 9.968 -23.272 11.026 1.00 75.06 308 PHE A O 1
ATOM 2418 N N . GLU A 1 309 ? 8.092 -22.017 10.903 1.00 69.81 309 GLU A N 1
ATOM 2419 C CA . GLU A 1 309 ? 7.178 -23.147 10.887 1.00 69.81 309 GLU A CA 1
ATOM 2420 C C . GLU A 1 309 ? 7.409 -24.038 9.660 1.00 69.81 309 GLU A C 1
ATOM 2422 O O . GLU A 1 309 ? 7.082 -23.707 8.521 1.00 69.81 309 GLU A O 1
ATOM 2427 N N . GLU A 1 310 ? 7.957 -25.237 9.879 1.00 72.94 310 GLU A N 1
ATOM 2428 C CA . GLU A 1 310 ? 8.127 -26.221 8.799 1.00 72.94 310 GLU A CA 1
ATOM 2429 C C . GLU A 1 310 ? 6.781 -26.788 8.311 1.00 72.94 310 GLU A C 1
ATOM 2431 O O . GLU A 1 310 ? 6.689 -27.348 7.214 1.00 72.94 310 GLU A O 1
ATOM 2436 N N . LYS A 1 311 ? 5.735 -26.684 9.136 1.00 80.38 311 LYS A N 1
ATOM 2437 C CA . LYS A 1 311 ? 4.374 -27.115 8.823 1.00 80.38 311 LYS A CA 1
ATOM 2438 C C . LYS A 1 311 ? 3.415 -25.970 9.091 1.00 80.38 311 LYS A C 1
ATOM 2440 O O . LYS A 1 311 ? 2.862 -25.909 10.178 1.00 80.38 311 LYS A O 1
ATOM 2445 N N . VAL A 1 312 ? 3.205 -25.162 8.058 1.00 83.12 312 VAL A N 1
ATOM 2446 C CA . VAL A 1 312 ? 2.178 -24.121 8.053 1.00 83.12 312 VAL A CA 1
ATOM 2447 C C . VAL A 1 312 ? 0.821 -24.701 8.422 1.00 83.12 312 VAL A C 1
ATOM 2449 O O . VAL A 1 312 ? 0.453 -25.814 8.002 1.00 83.12 312 VAL A O 1
ATOM 2452 N N . ASP A 1 313 ? 0.084 -23.934 9.205 1.00 86.50 313 ASP A N 1
ATOM 2453 C CA . ASP A 1 313 ? -1.212 -24.352 9.688 1.00 86.50 313 ASP A CA 1
ATOM 2454 C C . ASP A 1 313 ? -2.259 -24.398 8.563 1.00 86.50 313 ASP A C 1
ATOM 2456 O O . ASP A 1 313 ? -2.066 -23.903 7.451 1.00 86.50 313 ASP A O 1
ATOM 2460 N N . LYS A 1 314 ? -3.418 -25.026 8.803 1.00 87.75 314 LYS A N 1
ATOM 2461 C CA . LYS A 1 314 ? -4.431 -25.227 7.735 1.00 87.75 314 LYS A CA 1
ATOM 2462 C C . LYS A 1 314 ? -4.969 -23.929 7.127 1.00 87.75 314 LYS A C 1
ATOM 2464 O O . LYS A 1 314 ? -5.544 -23.973 6.038 1.00 87.75 314 LYS A O 1
ATOM 2469 N N . TYR A 1 315 ? -4.876 -22.827 7.862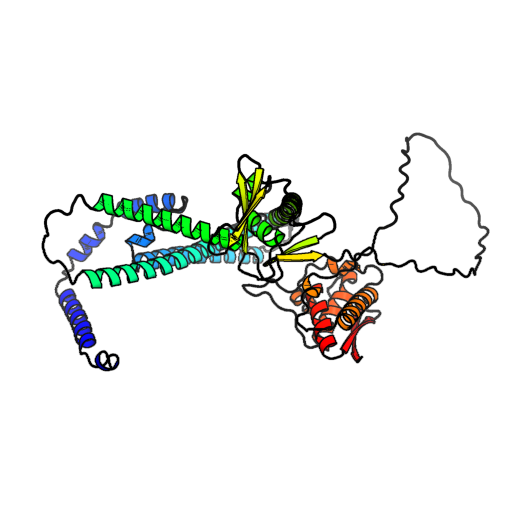 1.00 84.38 315 TYR A N 1
ATOM 2470 C CA . TYR A 1 315 ? -5.317 -21.504 7.431 1.00 84.38 315 TYR A CA 1
ATOM 2471 C C . TYR A 1 315 ? -4.181 -20.675 6.827 1.00 84.38 315 TYR A C 1
ATOM 2473 O O . TYR A 1 315 ? -4.429 -19.552 6.394 1.00 84.38 315 TYR A O 1
ATOM 2481 N N . GLU A 1 316 ? -2.972 -21.222 6.755 1.00 86.50 316 GLU A N 1
ATOM 2482 C CA . GLU A 1 316 ? -1.785 -20.554 6.254 1.00 86.50 316 GLU A CA 1
ATOM 2483 C C . GLU A 1 316 ? -1.306 -21.155 4.931 1.00 86.50 316 GLU A C 1
ATOM 2485 O O . GLU A 1 316 ? -1.683 -22.246 4.497 1.00 86.50 316 GLU A O 1
ATOM 2490 N N . SER A 1 317 ? -0.472 -20.392 4.242 1.00 84.19 317 SER A N 1
ATOM 2491 C CA . SER A 1 317 ? 0.158 -20.755 2.986 1.00 84.19 317 SER A CA 1
ATOM 2492 C C . SER A 1 317 ? 1.526 -20.097 2.916 1.00 84.19 317 SER A C 1
ATOM 2494 O O . SER A 1 317 ? 1.671 -18.923 3.252 1.00 84.19 317 SER A O 1
ATOM 2496 N N . SER A 1 318 ? 2.537 -20.835 2.463 1.00 81.31 318 SER A N 1
ATOM 2497 C CA . SER A 1 318 ? 3.843 -20.247 2.194 1.00 81.31 318 SER A CA 1
ATOM 2498 C C . SER A 1 318 ? 3.830 -19.537 0.844 1.00 81.31 318 SER A C 1
ATOM 2500 O O . SER A 1 318 ? 3.334 -20.054 -0.162 1.00 81.31 318 SER A O 1
ATOM 2502 N N . TYR A 1 319 ? 4.385 -18.333 0.815 1.00 83.88 319 TYR A N 1
ATOM 2503 C CA . TYR A 1 319 ? 4.566 -17.554 -0.396 1.00 83.88 319 TYR A CA 1
ATOM 2504 C C . TYR A 1 319 ? 6.044 -17.237 -0.573 1.00 83.88 319 TYR A C 1
ATOM 2506 O O . TYR A 1 319 ? 6.639 -16.537 0.238 1.00 83.88 319 TYR A O 1
ATOM 2514 N N . THR A 1 320 ? 6.648 -17.723 -1.656 1.00 80.94 320 THR A N 1
ATOM 2515 C CA . THR A 1 320 ? 7.980 -17.273 -2.065 1.00 80.94 320 THR A CA 1
ATOM 2516 C C . THR A 1 320 ? 7.835 -15.989 -2.863 1.00 80.94 320 THR A C 1
ATOM 2518 O O . THR A 1 320 ? 7.311 -16.004 -3.982 1.00 80.94 320 THR A O 1
ATOM 2521 N N . LYS A 1 321 ? 8.351 -14.873 -2.345 1.00 76.25 321 LYS A N 1
ATOM 2522 C CA . LYS A 1 321 ? 8.580 -13.702 -3.186 1.00 76.25 321 LYS A CA 1
ATOM 2523 C C . LYS A 1 321 ? 9.664 -14.078 -4.193 1.00 76.25 321 LYS A C 1
ATOM 2525 O O . LYS A 1 321 ? 10.804 -14.331 -3.828 1.00 76.25 321 LYS A O 1
ATOM 2530 N N . LEU A 1 322 ? 9.300 -14.176 -5.469 1.00 65.31 322 LEU A N 1
ATOM 2531 C CA . LEU A 1 322 ? 10.256 -14.453 -6.541 1.00 65.31 322 LEU A CA 1
ATOM 2532 C C . LEU A 1 322 ? 11.322 -13.346 -6.570 1.00 65.31 322 LEU A C 1
ATOM 2534 O O . LEU A 1 322 ? 11.077 -12.262 -7.104 1.00 65.31 322 LEU A O 1
ATOM 2538 N N . ASN A 1 323 ? 12.505 -13.627 -6.016 1.00 52.16 323 ASN A N 1
ATOM 2539 C CA . ASN A 1 323 ? 13.703 -12.818 -6.218 1.00 52.16 323 ASN A CA 1
ATOM 2540 C C . ASN A 1 323 ? 14.084 -12.927 -7.699 1.00 52.16 323 ASN A C 1
ATOM 2542 O O . ASN A 1 323 ? 14.726 -13.878 -8.135 1.00 52.16 323 ASN A O 1
ATOM 2546 N N . LYS A 1 324 ? 13.629 -11.965 -8.506 1.00 53.28 324 LYS A N 1
ATOM 2547 C CA . LYS A 1 324 ? 13.775 -11.945 -9.974 1.00 53.28 324 LYS A CA 1
ATOM 2548 C C . LYS A 1 324 ? 15.222 -11.772 -10.481 1.00 53.28 324 LYS A C 1
ATOM 2550 O O . LYS A 1 324 ? 15.406 -11.530 -11.668 1.00 53.28 324 LYS A O 1
ATOM 2555 N N . ILE A 1 325 ? 16.237 -11.895 -9.625 1.00 47.88 325 ILE A N 1
ATOM 2556 C CA . ILE A 1 325 ? 17.631 -11.568 -9.963 1.00 47.88 325 ILE A CA 1
ATOM 2557 C C . ILE A 1 325 ? 18.407 -12.779 -10.524 1.00 47.88 325 ILE A C 1
ATOM 2559 O O . ILE A 1 325 ? 19.285 -12.595 -11.361 1.00 47.88 325 ILE A O 1
ATOM 2563 N N . ASP A 1 326 ? 18.033 -14.024 -10.207 1.00 42.06 326 ASP A N 1
ATOM 2564 C CA . ASP A 1 326 ? 18.908 -15.181 -10.494 1.00 42.06 326 ASP A CA 1
ATOM 2565 C C . ASP A 1 326 ? 18.686 -15.890 -11.846 1.00 42.06 326 ASP A C 1
ATOM 2567 O O . ASP A 1 326 ? 19.269 -16.944 -12.093 1.00 42.06 326 ASP A O 1
ATOM 2571 N N . ASN A 1 327 ? 17.875 -15.339 -12.756 1.00 41.09 327 ASN A N 1
ATOM 2572 C CA . ASN A 1 327 ? 17.535 -16.005 -14.026 1.00 41.09 327 ASN A CA 1
ATOM 2573 C C . ASN A 1 327 ? 18.003 -15.266 -15.292 1.00 41.09 327 ASN A C 1
ATOM 2575 O O . ASN A 1 327 ? 17.353 -15.328 -16.334 1.00 41.09 327 ASN A O 1
ATOM 2579 N N . ILE A 1 328 ? 19.172 -14.620 -15.242 1.00 46.34 328 ILE A N 1
ATOM 2580 C CA . ILE A 1 328 ? 19.916 -14.260 -16.459 1.00 46.34 328 ILE A CA 1
ATOM 2581 C C . ILE A 1 328 ? 20.900 -15.397 -16.750 1.00 46.34 328 ILE A C 1
ATOM 2583 O O . ILE A 1 328 ? 22.045 -15.401 -16.302 1.00 46.34 328 ILE A O 1
ATOM 2587 N N . SER A 1 329 ? 20.431 -16.405 -17.487 1.00 43.66 329 SER A N 1
ATOM 2588 C CA . SER A 1 329 ? 21.301 -17.443 -18.044 1.00 43.66 329 SER A CA 1
ATOM 2589 C C . SER A 1 329 ? 22.252 -16.815 -19.065 1.00 43.66 329 SER A C 1
ATOM 2591 O O . SER A 1 329 ? 21.847 -16.503 -20.179 1.00 43.66 329 SER A O 1
ATOM 2593 N N . GLU A 1 330 ? 23.497 -16.610 -18.638 1.00 46.12 330 GLU A N 1
ATOM 2594 C CA . GLU A 1 330 ? 24.749 -16.593 -19.406 1.00 46.12 330 GLU A CA 1
ATOM 2595 C C . GLU A 1 330 ? 24.578 -16.640 -20.944 1.00 46.12 330 GLU A C 1
ATOM 2597 O O . GLU A 1 330 ? 24.728 -17.682 -21.589 1.00 46.12 330 GLU A O 1
ATOM 2602 N N . ILE A 1 331 ? 24.283 -15.487 -21.557 1.00 39.94 331 ILE A N 1
ATOM 2603 C CA . ILE A 1 331 ? 24.404 -15.312 -23.007 1.00 39.94 331 ILE A CA 1
ATOM 2604 C C . ILE A 1 331 ? 25.901 -15.234 -23.313 1.00 39.94 331 ILE A C 1
ATOM 260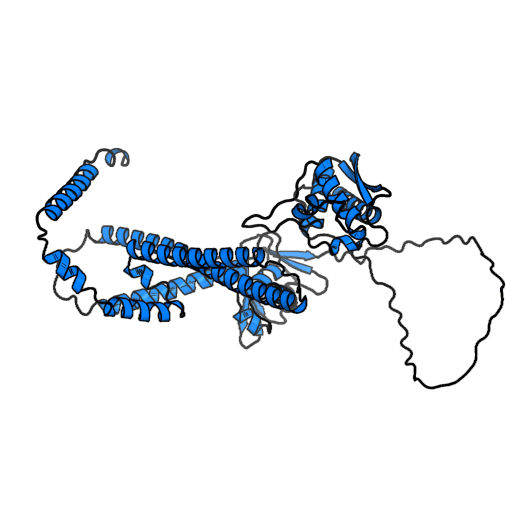6 O O . ILE A 1 331 ? 26.552 -14.213 -23.104 1.00 39.94 331 ILE A O 1
ATOM 2610 N N . LYS A 1 332 ? 26.467 -16.345 -23.789 1.00 44.12 332 LYS A N 1
ATOM 2611 C CA . LYS A 1 332 ? 27.790 -16.366 -24.418 1.00 44.12 332 LYS A CA 1
ATOM 2612 C C . LYS A 1 332 ? 27.707 -15.615 -25.746 1.00 44.12 332 LYS A C 1
ATOM 2614 O O . LYS A 1 332 ? 27.308 -16.193 -26.753 1.00 44.12 332 LYS A O 1
ATOM 2619 N N . GLU A 1 333 ? 28.073 -14.338 -25.748 1.00 41.19 333 GLU A N 1
ATOM 2620 C CA . GLU A 1 333 ? 28.291 -13.586 -26.983 1.00 41.19 333 GLU A CA 1
ATOM 2621 C C . GLU A 1 333 ? 29.596 -14.032 -27.662 1.00 41.19 333 GLU A C 1
ATOM 2623 O O . GLU A 1 333 ? 30.698 -13.892 -27.126 1.00 41.19 333 GLU A O 1
ATOM 2628 N N . GLU A 1 334 ? 29.463 -14.573 -28.874 1.00 40.38 334 GLU A N 1
ATOM 2629 C CA . GLU A 1 334 ? 30.546 -14.688 -29.848 1.00 40.38 334 GLU A CA 1
ATOM 2630 C C . GLU A 1 334 ? 30.917 -13.287 -30.355 1.00 40.38 334 GLU A C 1
ATOM 2632 O O . GLU A 1 334 ? 30.206 -12.683 -31.159 1.00 40.38 334 GLU A O 1
ATOM 2637 N N . ILE A 1 335 ? 32.057 -12.767 -29.901 1.00 37.09 335 ILE A N 1
ATOM 2638 C CA . ILE A 1 335 ? 32.620 -11.510 -30.398 1.00 37.09 335 ILE A CA 1
ATOM 2639 C C . ILE A 1 335 ? 33.373 -11.789 -31.707 1.00 37.09 335 ILE A C 1
ATOM 2641 O O . ILE A 1 335 ? 34.419 -12.439 -31.715 1.00 37.09 335 ILE A O 1
ATOM 2645 N N . ASN A 1 336 ? 32.864 -11.253 -32.816 1.00 38.28 336 ASN A N 1
ATOM 2646 C CA . ASN A 1 336 ? 33.605 -11.093 -34.071 1.00 38.28 336 ASN A CA 1
ATOM 2647 C C . ASN A 1 336 ? 34.459 -9.808 -33.997 1.00 38.28 336 ASN A C 1
ATOM 2649 O O . ASN A 1 336 ? 33.900 -8.752 -33.695 1.00 38.28 336 ASN A O 1
ATOM 2653 N N . PRO A 1 337 ? 35.773 -9.823 -34.301 1.00 49.41 337 PRO A N 1
ATOM 2654 C CA . PRO A 1 337 ? 36.591 -8.619 -34.250 1.00 49.41 337 PRO A CA 1
ATOM 2655 C C . PRO A 1 337 ? 36.639 -7.946 -35.625 1.00 49.41 337 PRO A C 1
ATOM 2657 O O . PRO A 1 337 ? 37.080 -8.552 -36.600 1.00 49.41 337 PRO A O 1
ATOM 2660 N N . LEU A 1 338 ? 36.245 -6.675 -35.712 1.00 35.16 338 LEU A N 1
ATOM 2661 C CA . LEU A 1 338 ? 36.578 -5.830 -36.861 1.00 35.16 338 LEU A CA 1
ATOM 2662 C C . LEU A 1 338 ? 36.557 -4.348 -36.479 1.00 35.16 338 LEU A C 1
ATOM 2664 O O . LEU A 1 338 ? 35.495 -3.773 -36.270 1.00 35.16 338 LEU A O 1
ATOM 2668 N N . ALA A 1 339 ? 37.759 -3.769 -36.431 1.00 35.59 339 ALA A N 1
ATOM 2669 C CA . ALA A 1 339 ? 38.165 -2.496 -37.042 1.00 35.59 339 ALA A CA 1
ATOM 2670 C C . ALA A 1 339 ? 39.161 -1.747 -36.143 1.00 35.59 339 ALA A C 1
ATOM 2672 O O . ALA A 1 339 ? 38.794 -1.021 -35.222 1.00 35.59 339 ALA A O 1
ATOM 2673 N N . GLU A 1 340 ? 40.446 -1.917 -36.456 1.00 35.78 340 GLU A N 1
ATOM 2674 C CA . GLU A 1 340 ? 41.523 -1.036 -36.009 1.00 35.78 340 GLU A CA 1
ATOM 2675 C C . GLU A 1 340 ? 41.298 0.374 -36.575 1.00 35.78 340 GLU A C 1
ATOM 2677 O O . GLU A 1 340 ? 41.236 0.560 -37.793 1.00 35.78 340 GLU A O 1
ATOM 2682 N N . ILE A 1 341 ? 41.222 1.378 -35.700 1.00 31.33 341 ILE A N 1
ATOM 2683 C CA . ILE A 1 341 ? 41.377 2.783 -36.083 1.00 31.33 341 ILE A CA 1
ATOM 2684 C C . ILE A 1 341 ? 42.726 3.259 -35.550 1.00 31.33 341 ILE A C 1
ATOM 2686 O O . ILE A 1 341 ? 42.972 3.321 -34.349 1.00 31.33 341 ILE A O 1
ATOM 2690 N N . ASN A 1 342 ? 43.600 3.561 -36.503 1.00 38.88 342 ASN A N 1
ATOM 2691 C CA . ASN A 1 342 ? 44.948 4.072 -36.337 1.00 38.88 342 ASN A CA 1
ATOM 2692 C C . ASN A 1 342 ? 44.897 5.606 -36.258 1.00 38.88 342 ASN A C 1
ATOM 2694 O O . ASN A 1 342 ? 44.430 6.247 -37.201 1.00 38.88 342 ASN A O 1
ATOM 2698 N N . ILE A 1 343 ? 45.373 6.195 -35.159 1.00 32.94 343 ILE A N 1
ATOM 2699 C CA . ILE A 1 343 ? 45.609 7.639 -35.058 1.00 32.94 343 ILE A CA 1
ATOM 2700 C C . ILE A 1 343 ? 47.004 7.845 -34.479 1.00 32.94 343 ILE A C 1
ATOM 2702 O O . ILE A 1 343 ? 47.238 7.631 -33.292 1.00 32.94 343 ILE A O 1
ATOM 2706 N N . ASP A 1 344 ? 47.912 8.291 -35.342 1.00 34.16 344 ASP A N 1
ATOM 2707 C CA . ASP A 1 344 ? 49.246 8.745 -34.981 1.00 34.16 344 ASP A CA 1
ATOM 2708 C C . ASP A 1 344 ? 49.370 10.249 -35.309 1.00 34.16 344 ASP A C 1
ATOM 2710 O O . ASP A 1 344 ? 49.095 10.678 -36.430 1.00 34.16 344 ASP A O 1
ATOM 2714 N N . LYS A 1 345 ? 49.835 11.005 -34.303 1.00 37.06 345 LYS A N 1
ATOM 2715 C CA . LYS A 1 345 ? 50.483 12.338 -34.314 1.00 37.06 345 LYS A CA 1
ATOM 2716 C C . LYS A 1 345 ? 49.714 13.610 -34.706 1.00 37.06 345 LYS A C 1
ATOM 2718 O O . LYS A 1 345 ? 49.550 13.922 -35.881 1.00 37.06 345 LYS A O 1
ATOM 2723 N N . GLN A 1 346 ? 49.609 14.513 -33.721 1.00 29.50 346 GLN A N 1
ATOM 2724 C CA . GLN A 1 346 ? 50.259 15.830 -33.821 1.00 29.50 346 GLN A CA 1
ATOM 2725 C C . GLN A 1 346 ? 50.616 16.422 -32.442 1.00 29.50 346 GLN A C 1
ATOM 2727 O O . GLN A 1 346 ? 50.174 15.946 -31.403 1.00 29.50 346 GLN A O 1
ATOM 2732 N N . THR A 1 347 ? 51.498 17.415 -32.466 1.00 30.44 347 THR A N 1
ATOM 2733 C CA . THR A 1 347 ? 52.594 17.686 -31.524 1.00 30.44 347 THR A CA 1
ATOM 2734 C C . THR A 1 347 ? 52.377 19.000 -30.750 1.00 30.44 347 THR A C 1
ATOM 2736 O O . THR A 1 347 ? 52.010 19.989 -31.368 1.00 30.44 347 THR A O 1
ATOM 2739 N N . VAL A 1 348 ? 52.702 18.992 -29.446 1.00 32.59 348 VAL A N 1
ATOM 2740 C CA . VAL A 1 348 ? 53.302 20.050 -28.579 1.00 32.59 348 VAL A CA 1
ATOM 2741 C C . VAL A 1 348 ? 52.674 21.457 -28.488 1.00 32.59 348 VAL A C 1
ATOM 2743 O O . VAL A 1 348 ? 52.678 22.220 -29.447 1.00 32.59 348 VAL A O 1
ATOM 2746 N N . SER A 1 349 ? 52.400 21.880 -27.245 1.00 37.41 349 SER A N 1
ATOM 2747 C CA . SER A 1 349 ? 52.941 23.139 -26.696 1.00 37.41 349 SER A CA 1
ATOM 2748 C C . SER A 1 349 ? 53.142 23.056 -25.175 1.00 37.41 349 SER A C 1
ATOM 2750 O O . SER A 1 349 ? 52.290 22.540 -24.455 1.00 37.41 349 SER A O 1
ATOM 2752 N N . GLU A 1 350 ? 54.299 23.552 -24.742 1.00 38.91 350 GLU A N 1
ATOM 2753 C CA . GLU A 1 350 ? 54.860 23.643 -23.388 1.00 38.91 350 GLU A CA 1
ATOM 2754 C C . GLU A 1 350 ? 54.048 24.531 -22.429 1.00 38.91 350 GLU A C 1
ATOM 2756 O O . GLU A 1 350 ? 53.453 25.503 -22.880 1.00 38.91 350 GLU A O 1
ATOM 2761 N N . TYR A 1 351 ? 54.113 24.259 -21.117 1.00 34.31 351 TYR A N 1
ATOM 2762 C CA . TYR A 1 351 ? 54.400 25.269 -20.082 1.00 34.31 351 TYR A CA 1
ATOM 2763 C C . TYR A 1 351 ? 54.925 24.618 -18.785 1.00 34.31 351 TYR A C 1
ATOM 2765 O O . TYR A 1 351 ? 54.778 23.421 -18.553 1.00 34.31 351 TYR A O 1
ATOM 2773 N N . GLU A 1 352 ? 55.624 25.449 -18.018 1.00 33.09 352 GLU A N 1
ATOM 2774 C CA . GLU A 1 352 ? 56.731 25.184 -17.099 1.00 33.09 352 GLU A CA 1
ATOM 2775 C C . GLU A 1 352 ? 56.403 24.593 -15.712 1.00 33.09 352 GLU A C 1
ATOM 2777 O O . GLU A 1 352 ? 55.308 24.702 -15.169 1.00 33.09 352 GLU A O 1
ATOM 2782 N N . ASN A 1 353 ? 57.469 24.033 -15.130 1.00 39.56 353 ASN A N 1
ATOM 2783 C CA . ASN A 1 353 ? 57.668 23.532 -13.769 1.00 39.56 353 ASN A CA 1
ATOM 2784 C C . ASN A 1 353 ? 57.406 24.548 -12.637 1.00 39.56 353 ASN A C 1
ATOM 2786 O O . ASN A 1 353 ? 57.905 25.667 -12.719 1.00 39.56 353 ASN A O 1
ATOM 2790 N N . THR A 1 354 ? 56.849 24.103 -11.497 1.00 34.50 354 THR A N 1
ATOM 2791 C CA . THR A 1 354 ? 57.444 24.173 -10.123 1.00 34.50 354 THR A CA 1
ATOM 2792 C C . THR A 1 354 ? 56.588 23.364 -9.106 1.00 34.50 354 THR A C 1
ATOM 2794 O O . THR A 1 354 ? 55.495 22.947 -9.481 1.00 34.50 354 THR A O 1
ATOM 2797 N N . PRO A 1 355 ? 57.070 23.007 -7.888 1.00 45.72 355 PRO A N 1
ATOM 2798 C CA . PRO A 1 355 ? 57.015 21.626 -7.405 1.00 45.72 355 PRO A CA 1
ATOM 2799 C C . PRO A 1 355 ? 56.122 21.386 -6.171 1.00 45.72 355 PRO A C 1
ATOM 2801 O O . PRO A 1 355 ? 55.796 22.303 -5.427 1.00 45.72 355 PRO A O 1
ATOM 2804 N N . GLU A 1 356 ? 55.803 20.100 -5.991 1.00 36.69 356 GLU A N 1
ATOM 2805 C CA . GLU A 1 356 ? 55.591 19.343 -4.744 1.00 36.69 356 GLU A CA 1
ATOM 2806 C C . GLU A 1 356 ? 54.907 20.048 -3.561 1.00 36.69 356 GLU A C 1
ATOM 2808 O O . GLU A 1 356 ? 55.498 20.894 -2.894 1.00 36.69 356 GLU A O 1
ATOM 2813 N N . ASN A 1 357 ? 53.726 19.546 -3.175 1.00 37.66 357 ASN A N 1
ATOM 2814 C CA . ASN A 1 357 ? 53.600 18.654 -2.009 1.00 37.66 357 ASN A CA 1
ATOM 2815 C C . ASN A 1 357 ? 52.120 18.480 -1.617 1.00 37.66 357 ASN A C 1
ATOM 2817 O O . ASN A 1 357 ? 51.630 19.250 -0.802 1.00 37.66 357 ASN A O 1
ATOM 2821 N N . GLU A 1 358 ? 51.425 17.460 -2.136 1.00 34.81 358 GLU A N 1
ATOM 2822 C CA . GLU A 1 358 ? 50.205 16.953 -1.489 1.00 34.81 358 GLU A CA 1
ATOM 2823 C C . GLU A 1 358 ? 50.109 15.428 -1.614 1.00 34.81 358 GLU A C 1
ATOM 2825 O O . GLU A 1 358 ? 50.111 14.839 -2.697 1.00 34.81 358 GLU A O 1
ATOM 2830 N N . THR A 1 359 ? 50.052 14.795 -0.448 1.00 43.50 359 THR A N 1
ATOM 2831 C CA . THR A 1 359 ? 49.865 13.369 -0.209 1.00 43.50 359 THR A CA 1
ATOM 2832 C C . THR A 1 359 ? 48.534 12.906 -0.804 1.00 43.50 359 THR A C 1
ATOM 2834 O O . THR A 1 359 ? 47.472 13.132 -0.230 1.00 43.50 359 THR A O 1
ATOM 2837 N N . LYS A 1 360 ? 48.587 12.239 -1.960 1.00 31.16 360 LYS A N 1
ATOM 2838 C CA . LYS A 1 360 ? 47.427 11.626 -2.615 1.00 31.16 360 LYS A CA 1
ATOM 2839 C C . LYS A 1 360 ? 47.248 10.199 -2.094 1.00 31.16 360 LYS A C 1
ATOM 2841 O O . LYS A 1 360 ? 48.037 9.316 -2.416 1.00 31.16 360 LYS A O 1
ATOM 2846 N N . SER A 1 361 ? 46.222 9.979 -1.273 1.00 36.97 361 SER A N 1
ATOM 2847 C CA . SER A 1 361 ? 45.719 8.641 -0.967 1.00 36.97 361 SER A CA 1
ATOM 2848 C C . SER A 1 361 ? 45.045 8.063 -2.211 1.00 36.97 361 SER A C 1
ATOM 2850 O O . SER A 1 361 ? 44.081 8.624 -2.733 1.00 36.97 361 SER A O 1
ATOM 2852 N N . GLU A 1 362 ? 45.580 6.949 -2.681 1.00 32.97 362 GLU A N 1
ATOM 2853 C CA . GLU A 1 362 ? 45.043 6.110 -3.742 1.00 32.97 362 GLU A CA 1
ATOM 2854 C C . GLU A 1 362 ? 43.776 5.408 -3.218 1.00 32.97 362 GLU A C 1
ATOM 2856 O O . GLU A 1 362 ? 43.859 4.473 -2.426 1.00 32.97 362 GLU A O 1
ATOM 2861 N N . TYR A 1 363 ? 42.594 5.893 -3.608 1.00 32.69 363 TYR A N 1
ATOM 2862 C CA . TYR A 1 363 ? 41.370 5.092 -3.573 1.00 32.69 363 TYR A CA 1
ATOM 2863 C C . TYR A 1 363 ? 41.120 4.600 -4.995 1.00 32.69 363 TYR A C 1
ATOM 2865 O O . TYR A 1 363 ? 40.817 5.379 -5.898 1.00 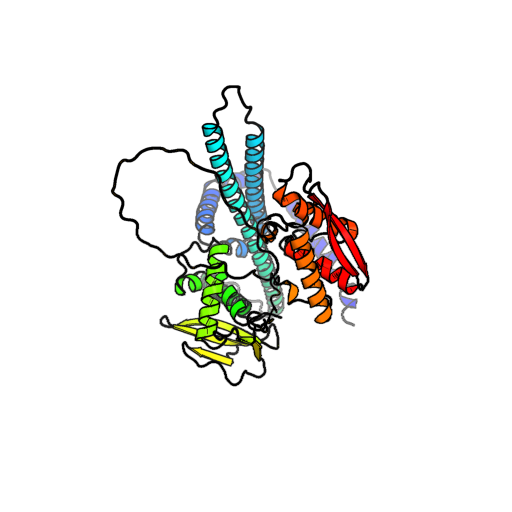32.69 363 TYR A O 1
ATOM 2873 N N . VAL A 1 364 ? 41.318 3.300 -5.187 1.00 33.03 364 VAL A N 1
ATOM 2874 C CA . VAL A 1 364 ? 40.906 2.576 -6.386 1.00 33.03 364 VAL A CA 1
ATOM 2875 C C . VAL A 1 364 ? 39.391 2.417 -6.302 1.00 33.03 364 VAL A C 1
ATOM 2877 O O . VAL A 1 364 ? 38.888 1.557 -5.582 1.00 33.03 364 VAL A O 1
ATOM 2880 N N . ASP A 1 365 ? 38.668 3.282 -7.006 1.00 36.44 365 ASP A N 1
ATOM 2881 C CA . ASP A 1 365 ? 37.236 3.122 -7.223 1.00 36.44 365 ASP A CA 1
ATOM 2882 C C . ASP A 1 365 ? 37.016 2.046 -8.296 1.00 36.44 365 ASP A C 1
ATOM 2884 O O . ASP A 1 365 ? 37.373 2.209 -9.464 1.00 36.44 365 ASP A O 1
ATOM 2888 N N . THR A 1 366 ? 36.498 0.901 -7.858 1.00 34.66 366 THR A N 1
ATOM 2889 C CA . THR A 1 366 ? 36.092 -0.234 -8.703 1.00 34.66 366 THR A CA 1
ATOM 2890 C C . THR A 1 366 ? 34.579 -0.437 -8.674 1.00 34.66 366 THR A C 1
ATOM 2892 O O . THR A 1 366 ? 34.098 -1.531 -8.969 1.00 34.66 366 THR A O 1
ATOM 2895 N N . SER A 1 367 ? 33.802 0.605 -8.364 1.00 32.50 367 SER A N 1
ATOM 2896 C CA . SER A 1 367 ? 32.348 0.537 -8.485 1.00 32.50 367 SER A CA 1
ATOM 2897 C C . SER A 1 367 ? 31.922 0.683 -9.953 1.00 32.50 367 SER A C 1
ATOM 2899 O O . SER A 1 367 ? 31.751 1.756 -10.525 1.00 32.50 367 SER A O 1
ATOM 2901 N N . LYS A 1 368 ? 31.801 -0.479 -10.596 1.00 34.88 368 LYS A N 1
ATOM 2902 C CA . LYS A 1 368 ? 31.010 -0.697 -11.811 1.00 34.88 368 LYS A CA 1
ATOM 2903 C C . LYS A 1 368 ? 29.544 -0.351 -11.472 1.00 34.88 368 LYS A C 1
ATOM 2905 O O . LYS A 1 368 ? 29.114 -0.739 -10.388 1.00 34.88 368 LYS A O 1
ATOM 2910 N N . PRO A 1 369 ? 28.776 0.342 -12.330 1.00 32.81 369 PRO A N 1
ATOM 2911 C CA . PRO A 1 369 ? 27.401 0.699 -11.996 1.00 32.81 369 PRO A CA 1
ATOM 2912 C C . PRO A 1 369 ? 26.549 -0.573 -11.901 1.00 32.81 369 PRO A C 1
ATOM 2914 O O . PRO A 1 369 ? 26.451 -1.344 -12.858 1.00 32.81 369 PRO A O 1
ATOM 2917 N N . GLU A 1 370 ? 25.998 -0.815 -10.715 1.00 32.34 370 GLU A N 1
ATOM 2918 C CA . GLU A 1 370 ? 25.038 -1.878 -10.446 1.00 32.34 370 GLU A CA 1
ATOM 2919 C C . GLU A 1 370 ? 23.679 -1.529 -11.069 1.00 32.34 370 GLU A C 1
ATOM 2921 O O . GLU A 1 370 ? 23.118 -0.474 -10.796 1.00 32.34 370 GLU A O 1
ATOM 2926 N N . GLY A 1 371 ? 23.189 -2.453 -11.901 1.00 35.28 371 GLY A N 1
ATOM 2927 C CA . GLY A 1 371 ? 21.795 -2.898 -11.969 1.00 35.28 371 GLY A CA 1
ATOM 2928 C C . GLY A 1 371 ? 20.713 -1.878 -12.322 1.00 35.28 371 GLY A C 1
ATOM 2929 O O . GLY A 1 371 ? 20.208 -1.169 -11.461 1.00 35.28 371 GLY A O 1
ATOM 2930 N N . GLU A 1 372 ? 20.239 -1.927 -13.566 1.00 34.97 372 GLU A N 1
ATOM 2931 C CA . GLU A 1 372 ? 18.953 -1.351 -13.971 1.00 34.97 372 GLU A CA 1
ATOM 2932 C C . GLU A 1 372 ? 17.804 -2.012 -13.179 1.00 34.97 372 GLU A C 1
ATOM 2934 O O . GLU A 1 372 ? 17.490 -3.194 -13.350 1.00 34.97 372 GLU A O 1
ATOM 2939 N N . GLU A 1 373 ? 17.179 -1.256 -12.274 1.00 37.56 373 GLU A N 1
ATOM 2940 C CA . GLU A 1 373 ? 15.993 -1.680 -11.530 1.00 37.56 373 GLU A CA 1
ATOM 2941 C C . GLU A 1 373 ? 14.803 -1.852 -12.486 1.00 37.56 373 GLU A C 1
ATOM 2943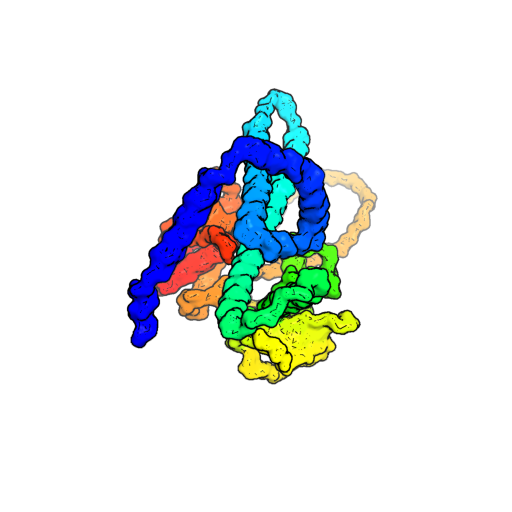 O O . GLU A 1 373 ? 14.214 -0.882 -12.958 1.00 37.56 373 GLU A O 1
ATOM 2948 N N . ASN A 1 374 ? 14.395 -3.093 -12.755 1.00 42.31 374 ASN A N 1
ATOM 2949 C CA . ASN A 1 374 ? 13.210 -3.369 -13.563 1.00 42.31 374 ASN A CA 1
ATOM 2950 C C . ASN A 1 374 ? 11.943 -3.057 -12.743 1.00 42.31 374 ASN A C 1
ATOM 2952 O O . ASN A 1 374 ? 11.546 -3.819 -11.857 1.00 42.31 374 ASN A O 1
ATOM 2956 N N . ILE A 1 375 ? 11.327 -1.904 -13.012 1.00 41.31 375 ILE A N 1
ATOM 2957 C CA . ILE A 1 375 ? 10.203 -1.345 -12.244 1.00 41.31 375 ILE A CA 1
ATOM 2958 C C . ILE A 1 375 ? 8.963 -2.190 -12.458 1.00 41.31 375 ILE A C 1
ATOM 2960 O O . ILE A 1 375 ? 8.142 -1.963 -13.342 1.00 41.31 375 ILE A O 1
ATOM 2964 N N . THR A 1 376 ? 8.823 -3.185 -11.600 1.00 40.75 376 THR A N 1
ATOM 2965 C CA . THR A 1 376 ? 7.576 -3.903 -11.423 1.00 40.75 376 THR A CA 1
ATOM 2966 C C . THR A 1 376 ? 6.785 -3.110 -10.383 1.00 40.75 376 THR A C 1
ATOM 2968 O O . THR A 1 376 ? 6.973 -3.303 -9.184 1.00 40.75 376 THR A O 1
ATOM 2971 N N . SER A 1 377 ? 5.960 -2.153 -10.824 1.00 47.41 377 SER A N 1
ATOM 2972 C CA . SER A 1 377 ? 5.050 -1.427 -9.928 1.00 47.41 377 SER A CA 1
ATOM 2973 C C . SER A 1 377 ? 4.204 -2.437 -9.135 1.00 47.41 377 SER A C 1
ATOM 2975 O O . SER A 1 377 ? 3.816 -3.485 -9.668 1.00 47.41 377 SER A O 1
ATOM 2977 N N . GLN A 1 378 ? 3.935 -2.160 -7.851 1.00 43.69 378 GLN A N 1
ATOM 2978 C CA . GLN A 1 378 ? 3.138 -3.036 -6.972 1.00 43.69 378 GLN A CA 1
ATOM 2979 C C . GLN A 1 378 ? 1.777 -3.414 -7.594 1.00 43.69 378 GLN A C 1
ATOM 2981 O O . GLN A 1 378 ? 1.262 -4.502 -7.331 1.00 43.69 378 GLN A O 1
ATOM 2986 N N . GLU A 1 379 ? 1.241 -2.590 -8.501 1.00 45.94 379 GLU A N 1
ATOM 2987 C CA . GLU A 1 379 ? 0.029 -2.886 -9.266 1.00 45.94 379 GLU A CA 1
ATOM 2988 C C . GLU A 1 379 ? 0.152 -4.057 -10.252 1.00 45.94 379 GLU A C 1
ATOM 2990 O O . GLU A 1 379 ? -0.874 -4.629 -10.585 1.00 45.94 379 GLU A O 1
ATOM 2995 N N . SER A 1 380 ? 1.338 -4.496 -10.693 1.00 48.03 380 SER A N 1
ATOM 2996 C CA . SER A 1 380 ? 1.414 -5.673 -11.585 1.00 48.03 380 SER A CA 1
ATOM 2997 C C . SER A 1 380 ? 1.053 -6.994 -10.887 1.00 48.03 380 SER A C 1
ATOM 2999 O O . SER A 1 380 ? 0.692 -7.961 -11.556 1.00 48.03 380 SER A O 1
ATOM 3001 N N . THR A 1 381 ? 1.119 -7.040 -9.549 1.00 44.62 381 THR A N 1
ATOM 3002 C CA . THR A 1 381 ? 0.753 -8.236 -8.766 1.00 44.62 381 THR A CA 1
ATOM 3003 C C . THR A 1 381 ? -0.759 -8.395 -8.624 1.00 44.62 381 THR A C 1
ATOM 3005 O O . THR A 1 381 ? -1.266 -9.513 -8.544 1.00 44.62 381 THR A O 1
ATOM 3008 N N . ASN A 1 382 ? -1.497 -7.286 -8.691 1.00 60.97 382 ASN A N 1
ATOM 3009 C CA . ASN A 1 382 ? -2.930 -7.307 -8.906 1.00 60.97 382 ASN A CA 1
ATOM 3010 C C . ASN A 1 382 ? -3.157 -7.284 -10.414 1.00 60.97 382 ASN A C 1
ATOM 3012 O O . ASN A 1 382 ? -3.021 -6.257 -11.056 1.00 60.97 382 ASN A O 1
ATOM 3016 N N . ASN A 1 383 ? -3.514 -8.421 -10.997 1.00 76.56 383 ASN A N 1
ATOM 3017 C CA . ASN A 1 383 ? -3.946 -8.513 -12.388 1.00 76.56 383 ASN A CA 1
ATOM 3018 C C . ASN A 1 383 ? -5.486 -8.416 -12.451 1.00 76.56 383 ASN A C 1
ATOM 3020 O O . ASN A 1 383 ? -6.155 -9.442 -12.611 1.00 76.56 383 ASN A O 1
ATOM 3024 N N . PRO A 1 384 ? -6.101 -7.219 -12.295 1.00 81.56 384 PRO A N 1
ATOM 3025 C CA . PRO A 1 384 ? -7.557 -7.080 -12.243 1.00 81.56 384 PRO A CA 1
ATOM 3026 C C . PRO A 1 384 ? -8.221 -7.399 -13.586 1.00 81.56 384 PRO A C 1
ATOM 3028 O O . PRO A 1 384 ? -9.439 -7.542 -13.650 1.00 81.56 384 PRO A O 1
ATOM 3031 N N . TYR A 1 385 ? -7.432 -7.490 -14.658 1.00 89.06 385 TYR A N 1
ATOM 3032 C CA . TYR A 1 385 ? -7.896 -7.766 -16.013 1.00 89.06 385 TYR A CA 1
ATOM 3033 C C . TYR A 1 385 ? -7.762 -9.243 -16.403 1.00 89.06 385 TYR A C 1
ATOM 3035 O O . TYR A 1 385 ? -8.107 -9.594 -17.528 1.00 89.06 385 TYR A O 1
ATOM 3043 N N . HIS A 1 386 ? -7.296 -10.104 -15.487 1.00 90.25 386 HIS A N 1
ATOM 3044 C CA . HIS A 1 386 ? -7.122 -11.543 -15.707 1.00 90.25 386 HIS A CA 1
ATOM 3045 C C . HIS A 1 386 ? -6.316 -11.877 -16.976 1.00 90.25 386 HIS A C 1
ATOM 3047 O O . HIS A 1 386 ? -6.607 -12.846 -17.677 1.00 90.25 386 HIS A O 1
ATOM 3053 N N . LEU A 1 387 ? -5.310 -11.056 -17.289 1.00 91.44 387 LEU A N 1
ATOM 3054 C CA . LEU A 1 387 ? -4.384 -11.298 -18.393 1.00 91.44 387 LEU A CA 1
ATOM 3055 C C . LEU A 1 387 ? -3.561 -12.560 -18.109 1.00 91.44 387 LEU A C 1
ATOM 3057 O O . LEU A 1 387 ? -3.213 -12.815 -16.961 1.00 91.44 387 LEU A O 1
ATOM 3061 N N . SER A 1 388 ? -3.233 -13.355 -19.125 1.00 94.12 388 SER A N 1
ATOM 3062 C CA . SER A 1 388 ? -2.279 -14.450 -18.921 1.00 94.12 388 SER A CA 1
ATOM 3063 C C . SER A 1 388 ? -0.873 -13.898 -18.681 1.00 94.12 388 SER A C 1
ATOM 3065 O O . SER A 1 388 ? -0.567 -12.780 -19.106 1.00 94.12 388 SER A O 1
ATOM 3067 N N . ASP A 1 389 ? -0.009 -14.701 -18.063 1.00 91.44 389 ASP A N 1
ATOM 3068 C CA . ASP A 1 389 ? 1.377 -14.315 -17.768 1.00 91.44 389 ASP A CA 1
ATOM 3069 C C . ASP A 1 389 ? 2.123 -13.854 -19.031 1.00 91.44 389 ASP A C 1
ATOM 3071 O O . ASP A 1 389 ? 2.726 -12.784 -19.025 1.00 91.44 389 ASP A O 1
ATOM 3075 N N . ASP A 1 390 ? 1.948 -14.553 -20.159 1.00 94.38 390 ASP A N 1
ATOM 3076 C CA . ASP A 1 390 ? 2.505 -14.159 -21.463 1.00 94.38 390 ASP A CA 1
ATOM 3077 C C . ASP A 1 390 ? 2.077 -12.748 -21.914 1.00 94.38 390 ASP A C 1
ATOM 3079 O O . ASP A 1 390 ? 2.827 -12.029 -22.578 1.00 94.38 390 ASP A O 1
ATOM 3083 N N . ILE A 1 391 ? 0.842 -12.336 -21.602 1.00 94.06 391 ILE A N 1
ATOM 3084 C CA . ILE A 1 391 ? 0.344 -11.004 -21.962 1.00 94.06 391 ILE A CA 1
ATOM 3085 C C . ILE A 1 391 ? 0.862 -9.957 -20.984 1.00 94.06 391 ILE A C 1
ATOM 3087 O O . ILE A 1 391 ? 1.220 -8.862 -21.415 1.00 94.06 391 ILE A O 1
ATOM 3091 N N . LEU A 1 392 ? 0.948 -10.285 -19.694 1.00 92.81 392 LEU A N 1
ATOM 3092 C CA . LEU A 1 392 ? 1.569 -9.412 -18.699 1.00 92.81 392 LEU A CA 1
ATOM 3093 C C . LEU A 1 392 ? 3.041 -9.151 -19.030 1.00 92.81 392 LEU A C 1
ATOM 3095 O O . LEU A 1 392 ? 3.491 -8.009 -18.942 1.00 92.81 392 LEU A O 1
ATOM 3099 N N . GLU A 1 393 ? 3.768 -10.169 -19.488 1.00 93.06 393 GLU A N 1
ATOM 3100 C CA . GLU A 1 393 ? 5.147 -10.023 -19.945 1.00 93.06 393 GLU A CA 1
ATOM 3101 C C . GLU A 1 393 ? 5.239 -9.069 -21.144 1.00 93.06 393 GLU A C 1
ATOM 3103 O O . GLU A 1 393 ? 6.030 -8.125 -21.118 1.00 93.06 393 GLU A O 1
ATOM 3108 N N . LYS A 1 394 ? 4.374 -9.229 -22.156 1.00 95.00 394 LYS A N 1
ATOM 3109 C CA . LYS A 1 394 ? 4.310 -8.308 -23.306 1.00 95.00 394 LYS A CA 1
ATOM 3110 C C . LYS A 1 394 ? 3.957 -6.881 -22.904 1.00 95.00 394 LYS A C 1
ATOM 3112 O O . LYS A 1 394 ? 4.506 -5.938 -23.474 1.00 95.00 394 LYS A O 1
ATOM 3117 N N . VAL A 1 395 ? 3.047 -6.703 -21.945 1.00 94.25 395 VAL A N 1
ATOM 3118 C CA . VAL A 1 395 ? 2.702 -5.384 -21.395 1.00 94.25 395 VAL A CA 1
ATOM 3119 C C . VAL A 1 395 ? 3.923 -4.756 -20.731 1.00 94.25 395 VAL A C 1
ATOM 3121 O O . VAL A 1 395 ? 4.225 -3.600 -21.019 1.00 94.25 395 VAL A O 1
ATOM 3124 N N . ASN A 1 396 ? 4.656 -5.515 -19.914 1.00 93.38 396 ASN A N 1
ATOM 3125 C CA . ASN A 1 396 ? 5.859 -5.025 -19.246 1.00 93.38 396 ASN A CA 1
ATOM 3126 C C . ASN A 1 396 ? 6.967 -4.669 -20.248 1.00 93.38 396 ASN A C 1
ATOM 3128 O O . ASN A 1 396 ? 7.547 -3.592 -20.172 1.00 93.38 396 ASN A O 1
ATOM 3132 N N . GLN A 1 397 ? 7.212 -5.524 -21.244 1.00 95.06 397 GLN A N 1
ATOM 3133 C CA . GLN A 1 397 ? 8.158 -5.233 -22.326 1.00 95.06 397 GLN A CA 1
ATOM 3134 C C . GLN A 1 397 ? 7.746 -3.981 -23.111 1.00 95.06 397 GLN A C 1
ATOM 3136 O O . GLN A 1 397 ? 8.577 -3.137 -23.423 1.00 95.06 397 GLN A O 1
ATOM 3141 N N . THR A 1 398 ? 6.453 -3.827 -23.409 1.00 95.38 398 THR A N 1
ATOM 3142 C CA . THR A 1 398 ? 5.925 -2.638 -24.095 1.00 95.38 398 THR A CA 1
ATOM 3143 C C . THR A 1 398 ? 6.121 -1.379 -23.255 1.00 95.38 398 THR A C 1
ATOM 3145 O O . THR A 1 398 ? 6.506 -0.346 -23.794 1.00 95.38 398 THR A O 1
ATOM 3148 N N . TYR A 1 399 ? 5.893 -1.467 -21.944 1.00 95.44 399 TYR A N 1
ATOM 3149 C CA . TYR A 1 399 ? 6.151 -0.376 -21.013 1.00 95.44 399 TYR A CA 1
ATOM 3150 C C . TYR A 1 399 ? 7.625 0.046 -21.050 1.00 95.44 399 TYR A C 1
ATOM 3152 O O . TYR A 1 399 ? 7.894 1.204 -21.359 1.00 95.44 399 TYR A O 1
ATOM 3160 N N . GLN A 1 400 ? 8.561 -0.886 -20.832 1.00 93.62 400 GLN A N 1
ATOM 3161 C CA . GLN A 1 400 ? 9.998 -0.581 -20.814 1.00 93.62 400 GLN A CA 1
ATOM 3162 C C . GLN A 1 400 ? 10.475 -0.001 -22.148 1.00 93.62 400 GLN A C 1
ATOM 3164 O O . GLN A 1 400 ? 11.047 1.086 -22.181 1.00 93.62 400 GLN A O 1
ATOM 3169 N N . ASN A 1 401 ? 10.099 -0.635 -23.264 1.00 95.38 401 ASN A N 1
ATOM 3170 C CA . ASN A 1 401 ? 10.418 -0.132 -24.599 1.00 95.38 401 ASN A CA 1
ATOM 3171 C C . ASN A 1 401 ? 9.880 1.287 -24.820 1.00 95.38 401 ASN A C 1
ATOM 3173 O O . ASN A 1 401 ? 10.533 2.108 -25.459 1.00 95.38 401 ASN A O 1
ATOM 3177 N N . ASN A 1 402 ? 8.674 1.599 -24.339 1.00 96.12 402 ASN A N 1
ATOM 3178 C CA . ASN A 1 402 ? 8.133 2.947 -24.474 1.00 96.12 402 ASN A CA 1
ATOM 3179 C C . ASN A 1 402 ? 8.940 3.946 -23.639 1.00 96.12 402 ASN A C 1
ATOM 3181 O O . ASN A 1 402 ? 9.264 5.008 -24.159 1.00 96.12 402 ASN A O 1
ATOM 3185 N N . ILE A 1 403 ? 9.302 3.614 -22.397 1.00 94.12 403 ILE A N 1
ATOM 3186 C CA . ILE A 1 403 ? 10.122 4.484 -21.542 1.00 94.12 403 ILE A CA 1
ATOM 3187 C C . ILE A 1 403 ? 11.490 4.762 -22.179 1.00 94.12 403 ILE A C 1
ATOM 3189 O O . ILE A 1 403 ? 11.871 5.927 -22.307 1.00 94.12 403 ILE A O 1
ATOM 3193 N N . GLU A 1 404 ? 12.181 3.727 -22.655 1.00 93.75 404 GLU A N 1
ATOM 3194 C CA . GLU A 1 404 ? 13.472 3.854 -23.344 1.00 93.75 404 GLU A CA 1
ATOM 3195 C C . GLU A 1 404 ? 13.365 4.696 -24.621 1.00 93.75 404 GLU A C 1
ATOM 3197 O O . GLU A 1 404 ? 14.205 5.555 -24.877 1.00 93.75 404 GLU A O 1
ATOM 3202 N N . ASN A 1 405 ? 12.301 4.515 -25.411 1.00 93.81 405 ASN A N 1
ATOM 3203 C CA . ASN A 1 405 ? 12.074 5.322 -26.613 1.00 93.81 405 ASN A CA 1
ATOM 3204 C C . ASN A 1 405 ? 11.752 6.787 -26.291 1.00 93.81 405 ASN A C 1
ATOM 3206 O O . ASN A 1 405 ? 12.019 7.669 -27.109 1.00 93.81 405 ASN A O 1
ATOM 3210 N N . ILE A 1 406 ? 11.137 7.049 -25.136 1.00 94.12 406 ILE A N 1
ATOM 3211 C CA . ILE A 1 406 ? 10.724 8.393 -24.729 1.00 94.12 406 ILE A CA 1
ATOM 3212 C C . ILE A 1 406 ? 11.889 9.194 -24.154 1.00 94.12 406 ILE A C 1
ATOM 3214 O O . ILE A 1 406 ? 11.989 10.394 -24.413 1.00 94.12 406 ILE A O 1
ATOM 3218 N N . SER A 1 407 ? 12.756 8.543 -23.381 1.00 92.31 407 SER A N 1
ATOM 3219 C CA . SER A 1 407 ? 13.893 9.175 -22.715 1.00 92.31 407 SER A CA 1
ATOM 3220 C C . SER A 1 407 ? 15.125 8.265 -22.769 1.00 92.31 407 SER A C 1
ATOM 3222 O O . SER A 1 407 ? 15.531 7.714 -21.745 1.00 92.31 407 SER A O 1
ATOM 3224 N N . PRO A 1 408 ? 15.748 8.100 -23.951 1.00 90.75 408 PRO A N 1
ATOM 3225 C CA . PRO A 1 408 ? 16.855 7.157 -24.127 1.00 90.75 408 PRO A CA 1
ATOM 3226 C C . PRO A 1 408 ? 18.093 7.535 -23.307 1.00 90.75 408 PRO A C 1
ATOM 3228 O O . PRO A 1 408 ? 18.860 6.668 -22.908 1.00 90.75 408 PRO A O 1
ATOM 3231 N N . GLU A 1 409 ? 18.295 8.828 -23.043 1.00 90.94 409 GLU A N 1
ATOM 3232 C CA . GLU A 1 409 ? 19.446 9.319 -22.275 1.00 90.94 409 GLU A CA 1
ATOM 3233 C C . GLU A 1 409 ? 19.255 9.183 -20.760 1.00 90.94 409 GLU A C 1
ATOM 3235 O O . GLU A 1 409 ? 20.231 9.151 -20.015 1.00 90.94 409 GLU A O 1
ATOM 3240 N N . ASN A 1 410 ? 18.005 9.142 -20.292 1.00 90.81 410 ASN A N 1
ATOM 3241 C CA . ASN A 1 410 ? 17.693 9.039 -18.873 1.00 90.81 410 ASN A CA 1
ATOM 3242 C C . ASN A 1 410 ? 16.301 8.424 -18.676 1.00 90.81 410 ASN A C 1
ATOM 3244 O O . ASN A 1 410 ? 15.336 9.170 -18.465 1.00 90.81 410 ASN A O 1
ATOM 3248 N N . PRO A 1 411 ? 16.175 7.088 -18.750 1.00 88.94 411 PRO A N 1
ATOM 3249 C CA . PRO A 1 411 ? 14.910 6.407 -18.510 1.00 88.94 411 PRO A CA 1
ATOM 3250 C C . PRO A 1 411 ? 14.334 6.801 -17.152 1.00 88.94 411 PRO A C 1
ATOM 3252 O O . PRO A 1 411 ? 13.186 7.205 -17.080 1.00 88.94 411 PRO A O 1
ATOM 3255 N N . GLU A 1 412 ? 15.157 6.845 -16.105 1.00 87.94 412 GLU A N 1
ATOM 3256 C CA . GLU A 1 412 ? 14.774 7.099 -14.707 1.00 87.94 412 GLU A CA 1
ATOM 3257 C C . GLU A 1 412 ? 14.094 8.450 -14.442 1.00 87.94 412 GLU A C 1
ATOM 3259 O O . GLU A 1 412 ? 13.476 8.655 -13.395 1.00 87.94 412 GLU A O 1
ATOM 3264 N N . VAL A 1 413 ? 14.136 9.381 -15.396 1.00 86.19 413 VAL A N 1
ATOM 3265 C CA . VAL A 1 413 ? 13.563 10.718 -15.238 1.00 86.19 413 VAL A CA 1
ATOM 3266 C C . VAL A 1 413 ? 12.051 10.713 -14.957 1.00 86.19 413 VAL A C 1
ATOM 3268 O O . VAL A 1 413 ? 11.552 11.650 -14.330 1.00 86.19 413 VAL A O 1
ATOM 3271 N N . PHE A 1 414 ? 11.314 9.648 -15.313 1.00 83.38 414 PHE A N 1
ATOM 3272 C CA . PHE A 1 414 ? 9.899 9.516 -14.927 1.00 83.38 414 PHE A CA 1
ATOM 3273 C C . PHE A 1 414 ? 9.709 9.287 -13.417 1.00 83.38 414 PHE A C 1
ATOM 3275 O O . PHE A 1 414 ? 8.682 9.718 -12.891 1.00 83.38 414 PHE A O 1
ATOM 3282 N N . LYS A 1 415 ? 10.671 8.675 -12.699 1.00 84.81 415 LYS A N 1
ATOM 3283 C CA . LYS A 1 415 ? 10.579 8.468 -11.236 1.00 84.81 415 LYS A CA 1
ATOM 3284 C C . LYS A 1 415 ? 10.596 9.795 -10.473 1.00 84.81 415 LYS A C 1
ATOM 3286 O O . LYS A 1 415 ? 10.111 9.872 -9.348 1.00 84.81 415 LYS A O 1
ATOM 3291 N N . HIS A 1 416 ? 11.133 10.850 -11.083 1.00 86.69 416 HIS A N 1
ATOM 3292 C CA . HIS A 1 416 ? 11.260 12.169 -10.464 1.00 86.69 416 HIS A CA 1
ATOM 3293 C C . HIS A 1 416 ? 10.051 13.086 -10.695 1.00 86.69 416 HIS A C 1
ATOM 3295 O O . HIS A 1 416 ? 9.974 14.158 -10.091 1.00 86.69 416 HIS A O 1
ATOM 3301 N N . ILE A 1 417 ? 9.087 12.686 -11.530 1.00 88.56 417 ILE A N 1
ATOM 3302 C CA . ILE A 1 417 ? 7.873 13.473 -11.760 1.00 88.56 417 ILE A CA 1
ATOM 3303 C C . ILE A 1 417 ? 6.903 13.229 -10.599 1.00 88.56 417 ILE A C 1
ATOM 3305 O O . ILE A 1 417 ? 6.158 12.255 -10.590 1.00 88.56 417 ILE A O 1
ATOM 3309 N N . GLN A 1 418 ? 6.890 14.149 -9.631 1.00 89.94 418 GLN A N 1
ATOM 3310 C CA . GLN A 1 418 ? 6.018 14.088 -8.445 1.00 89.94 418 GLN A CA 1
ATOM 3311 C C . GLN A 1 418 ? 4.550 14.458 -8.721 1.00 89.94 418 GLN A C 1
ATOM 3313 O O . GLN A 1 418 ? 3.726 14.435 -7.809 1.00 89.94 418 GLN A O 1
ATOM 3318 N N . LEU A 1 419 ? 4.214 14.827 -9.958 1.00 92.06 419 LEU A N 1
ATOM 3319 C CA . LEU A 1 419 ? 2.840 15.128 -10.346 1.00 92.06 419 LEU A CA 1
ATOM 3320 C C . LEU A 1 419 ? 2.017 13.843 -10.435 1.00 92.06 419 LEU A C 1
ATOM 3322 O O . LEU A 1 419 ? 2.484 12.822 -10.948 1.00 92.06 419 LEU A O 1
ATOM 3326 N N . SER A 1 420 ? 0.752 13.922 -10.027 1.00 95.88 420 SER A N 1
ATOM 3327 C CA . SER A 1 420 ? -0.217 12.881 -10.366 1.00 95.88 420 SER A CA 1
ATOM 3328 C C . SER A 1 420 ? -0.415 12.788 -11.883 1.00 95.88 420 SER A C 1
ATOM 3330 O O . SER A 1 420 ? -0.152 13.737 -12.633 1.00 95.88 420 SER A O 1
ATOM 3332 N N . ALA A 1 421 ? -0.932 11.656 -12.359 1.00 96.62 421 ALA A N 1
ATOM 3333 C CA . ALA A 1 421 ? -1.279 11.489 -13.766 1.00 96.62 421 ALA A CA 1
ATOM 3334 C C . ALA A 1 421 ? -2.336 12.508 -14.220 1.00 96.62 421 ALA A C 1
ATOM 3336 O O . ALA A 1 421 ? -2.235 13.071 -15.310 1.00 96.62 421 ALA A O 1
ATOM 3337 N N . GLU A 1 422 ? -3.304 12.838 -13.360 1.00 97.06 422 GLU A N 1
ATOM 3338 C CA . GLU A 1 422 ? -4.303 13.868 -13.655 1.00 97.06 422 GLU A CA 1
ATOM 3339 C C . GLU A 1 422 ? -3.667 15.258 -13.822 1.00 97.06 422 GLU A C 1
ATOM 3341 O O . GLU A 1 422 ? -3.975 15.976 -14.773 1.00 97.06 422 GLU A O 1
ATOM 3346 N N . GLU A 1 423 ? -2.761 15.656 -12.931 1.00 96.94 423 GLU A N 1
ATOM 3347 C CA . GLU A 1 423 ? -2.054 16.936 -13.056 1.00 96.94 423 GLU A CA 1
ATOM 3348 C C . GLU A 1 423 ? -1.149 16.961 -14.286 1.00 96.94 423 GLU A C 1
ATOM 3350 O O . GLU A 1 423 ? -1.080 17.981 -14.971 1.00 96.94 423 GLU A O 1
ATOM 3355 N N . THR A 1 424 ? -0.509 15.832 -14.598 1.00 96.62 424 THR A N 1
ATOM 3356 C CA . THR A 1 424 ? 0.371 15.669 -15.760 1.00 96.62 424 THR A CA 1
ATOM 3357 C C . THR A 1 424 ? -0.398 15.868 -17.067 1.00 96.62 424 THR A C 1
ATOM 3359 O O . THR A 1 424 ? 0.041 16.638 -17.920 1.00 96.62 424 THR A O 1
ATOM 3362 N N . THR A 1 425 ? -1.595 15.283 -17.208 1.00 97.12 425 THR A N 1
ATOM 3363 C CA . THR A 1 425 ? -2.433 15.480 -18.411 1.00 97.12 425 THR A CA 1
ATOM 3364 C C . THR A 1 425 ? -2.825 16.942 -18.652 1.00 97.12 425 THR A C 1
ATOM 3366 O O . THR A 1 425 ? -3.013 17.346 -19.798 1.00 97.12 425 THR A O 1
ATOM 3369 N N . LYS A 1 426 ? -2.875 17.773 -17.603 1.00 97.19 426 LYS A N 1
ATOM 3370 C CA . LYS A 1 426 ? -3.255 19.194 -17.684 1.00 97.19 426 LYS A CA 1
ATOM 3371 C C . LYS A 1 426 ? -2.085 20.143 -17.971 1.00 97.19 426 LYS A C 1
ATOM 3373 O O . LYS A 1 426 ? -2.323 21.333 -18.176 1.00 97.19 426 LYS A O 1
ATOM 3378 N N . GLN A 1 427 ? -0.843 19.659 -17.970 1.00 97.25 427 GLN A N 1
ATOM 3379 C CA . GLN A 1 427 ? 0.335 20.503 -18.193 1.00 97.25 427 GLN A CA 1
ATOM 3380 C C . GLN A 1 427 ? 0.382 21.056 -19.624 1.00 97.25 427 GLN A C 1
ATOM 3382 O O . GLN A 1 427 ? 0.094 20.356 -20.594 1.00 97.25 427 GLN A O 1
ATOM 3387 N N . ASN A 1 428 ? 0.795 22.317 -19.775 1.00 96.88 428 ASN A N 1
ATOM 3388 C CA . ASN A 1 428 ? 1.025 22.904 -21.093 1.00 96.88 428 ASN A CA 1
ATOM 3389 C C . ASN A 1 428 ? 2.449 22.576 -21.572 1.00 96.88 428 ASN A C 1
ATOM 3391 O O . ASN A 1 428 ? 3.421 23.095 -21.018 1.00 96.88 428 ASN A O 1
ATOM 3395 N N . LEU A 1 429 ? 2.564 21.764 -22.628 1.00 96.31 429 LEU A N 1
ATOM 3396 C CA . LEU A 1 429 ? 3.841 21.311 -23.196 1.00 96.31 429 LEU A CA 1
ATOM 3397 C C . LEU A 1 429 ? 4.776 22.447 -23.643 1.00 96.31 429 LEU A C 1
ATOM 3399 O O . LEU A 1 429 ? 5.983 22.226 -23.701 1.00 96.31 429 LEU A O 1
ATOM 3403 N N . ASP A 1 430 ? 4.260 23.648 -23.920 1.00 95.44 430 ASP A N 1
ATOM 3404 C CA . ASP A 1 430 ? 5.083 24.813 -24.288 1.00 95.44 430 ASP A CA 1
ATOM 3405 C C . ASP A 1 430 ? 5.807 25.437 -23.083 1.00 95.44 430 ASP A C 1
ATOM 3407 O O . ASP A 1 430 ? 6.767 26.188 -23.246 1.00 95.44 430 ASP A O 1
ATOM 3411 N N . THR A 1 431 ? 5.345 25.134 -21.867 1.00 95.06 431 THR A N 1
ATOM 3412 C CA . THR A 1 431 ? 5.865 25.699 -20.607 1.00 95.06 431 THR A CA 1
ATOM 3413 C C . THR A 1 431 ? 6.676 24.704 -19.780 1.00 95.06 431 THR A C 1
ATOM 3415 O O . THR A 1 431 ? 7.361 25.090 -18.836 1.00 95.06 431 THR A O 1
ATOM 3418 N N . VAL A 1 432 ? 6.601 23.421 -20.130 1.00 93.38 432 VAL A N 1
ATOM 3419 C CA . VAL A 1 432 ? 7.288 22.330 -19.436 1.00 93.38 432 VAL A CA 1
ATOM 3420 C C . VAL A 1 432 ? 8.766 22.305 -19.833 1.00 93.38 432 VAL A C 1
ATOM 3422 O O . VAL A 1 432 ? 9.125 22.555 -20.984 1.00 93.38 432 VAL A O 1
ATOM 3425 N N . ASN A 1 433 ? 9.640 21.972 -18.880 1.00 93.69 433 ASN A N 1
ATOM 3426 C CA . ASN A 1 433 ? 11.062 21.757 -19.148 1.00 93.69 433 ASN A CA 1
ATOM 3427 C C . ASN A 1 433 ? 11.247 20.665 -20.221 1.00 93.69 433 ASN A C 1
ATOM 3429 O O . ASN A 1 433 ? 10.646 19.595 -20.128 1.00 93.69 433 ASN A O 1
ATOM 3433 N N . GLN A 1 434 ? 12.109 20.924 -21.209 1.00 92.25 434 GLN A N 1
ATOM 3434 C CA . GLN A 1 434 ? 12.383 20.010 -22.323 1.00 92.25 434 GLN A CA 1
ATOM 3435 C C . GLN A 1 434 ? 12.709 18.582 -21.872 1.00 92.25 434 GLN A C 1
ATOM 3437 O O . GLN A 1 434 ? 12.277 17.641 -22.524 1.00 92.25 434 GLN A O 1
ATOM 3442 N N . THR A 1 435 ? 13.380 18.412 -20.730 1.00 92.69 435 THR A N 1
ATOM 3443 C CA . THR A 1 435 ? 13.698 17.094 -20.166 1.00 92.69 435 THR A CA 1
ATOM 3444 C C . THR A 1 435 ? 12.449 16.267 -19.832 1.00 92.69 435 THR A C 1
ATOM 3446 O O . THR A 1 435 ? 12.439 15.062 -20.050 1.00 92.69 435 THR A O 1
ATOM 3449 N N . TYR A 1 436 ? 11.375 16.889 -19.336 1.00 94.31 436 TYR A N 1
ATOM 3450 C CA . TYR A 1 436 ? 10.143 16.180 -18.954 1.00 94.31 436 TYR A CA 1
ATOM 3451 C C . TYR A 1 436 ? 9.094 16.153 -20.069 1.00 94.31 436 TYR A C 1
ATOM 3453 O O . TYR A 1 436 ? 8.140 15.375 -20.006 1.00 94.31 436 TYR A O 1
ATOM 3461 N N . LYS A 1 437 ? 9.253 17.001 -21.091 1.00 95.56 437 LYS A N 1
ATOM 3462 C CA . LYS A 1 437 ? 8.278 17.182 -22.170 1.00 95.56 437 LYS A CA 1
ATOM 3463 C C . LYS A 1 437 ? 7.874 15.864 -22.859 1.00 95.56 437 LYS A C 1
ATOM 3465 O O . LYS A 1 437 ? 6.665 15.667 -23.001 1.00 95.56 437 LYS A O 1
ATOM 3470 N N . PRO A 1 438 ? 8.791 14.928 -23.187 1.00 95.38 438 PRO A N 1
ATOM 3471 C CA . PRO A 1 438 ? 8.420 13.649 -23.796 1.00 95.38 438 PRO A CA 1
ATOM 3472 C C . PRO A 1 438 ? 7.489 12.794 -22.925 1.00 95.38 438 PRO A C 1
ATOM 3474 O O . PRO A 1 438 ? 6.511 12.233 -23.423 1.00 95.38 438 PRO A O 1
ATOM 3477 N N . ILE A 1 439 ? 7.727 12.737 -21.612 1.00 95.06 439 ILE A N 1
ATOM 3478 C CA . ILE A 1 439 ? 6.914 11.927 -20.691 1.00 95.06 439 ILE A CA 1
ATOM 3479 C C . ILE A 1 439 ? 5.544 12.559 -20.473 1.00 95.06 439 ILE A C 1
ATOM 3481 O O . ILE A 1 439 ? 4.528 11.871 -20.553 1.00 95.06 439 ILE A O 1
ATOM 3485 N N . ILE A 1 440 ? 5.495 13.875 -20.252 1.00 96.44 440 ILE A N 1
ATOM 3486 C CA . ILE A 1 440 ? 4.219 14.586 -20.115 1.00 96.44 440 ILE A CA 1
ATOM 3487 C C . ILE A 1 440 ? 3.394 14.427 -21.399 1.00 96.44 440 ILE A C 1
ATOM 3489 O O . ILE A 1 440 ? 2.206 14.102 -21.340 1.00 96.44 440 ILE A O 1
ATOM 3493 N N . SER A 1 441 ? 4.039 14.556 -22.562 1.00 97.38 441 SER A N 1
ATOM 3494 C CA . SER A 1 441 ? 3.400 14.319 -23.855 1.00 97.38 441 SER A CA 1
ATOM 3495 C C . SER A 1 441 ? 2.926 12.873 -24.017 1.00 97.38 441 SER A C 1
ATOM 3497 O O . SER A 1 441 ? 1.891 12.656 -24.640 1.00 97.38 441 SER A O 1
ATOM 3499 N N . TYR A 1 442 ? 3.646 11.886 -23.479 1.00 97.75 442 TYR A N 1
ATOM 3500 C CA . TYR A 1 442 ? 3.249 10.479 -23.547 1.00 97.75 442 TYR A CA 1
ATOM 3501 C C . TYR A 1 442 ? 1.991 10.202 -22.728 1.00 97.75 442 TYR A C 1
ATOM 3503 O O . TYR A 1 442 ? 1.046 9.611 -23.246 1.00 97.75 442 TYR A O 1
ATOM 3511 N N . VAL A 1 443 ? 1.933 10.691 -21.487 1.00 97.44 443 VAL A N 1
ATOM 3512 C CA . VAL A 1 443 ? 0.752 10.552 -20.620 1.00 97.44 443 VAL A CA 1
ATOM 3513 C C . VAL A 1 443 ? -0.479 11.201 -21.269 1.00 97.44 443 VAL A C 1
ATOM 3515 O O . VAL A 1 443 ? -1.550 10.594 -21.311 1.00 97.44 443 VAL A O 1
ATOM 3518 N N . GLN A 1 444 ? -0.321 12.386 -21.870 1.00 97.81 444 GLN A N 1
ATOM 3519 C CA . GLN A 1 444 ? -1.382 13.048 -22.643 1.00 97.81 444 GLN A CA 1
ATOM 3520 C C . GLN A 1 444 ? -1.793 12.258 -23.896 1.00 97.81 444 GLN A C 1
ATOM 3522 O O . GLN A 1 444 ? -2.980 12.166 -24.221 1.00 97.81 444 GLN A O 1
ATOM 3527 N N . ALA A 1 445 ? -0.827 11.676 -24.611 1.00 97.75 445 ALA A N 1
ATOM 3528 C CA . ALA A 1 445 ? -1.095 10.865 -25.793 1.00 97.75 445 ALA A CA 1
ATOM 3529 C C . ALA A 1 445 ? -1.848 9.574 -25.439 1.00 97.75 445 ALA A C 1
ATOM 3531 O O . ALA A 1 445 ? -2.785 9.213 -26.152 1.00 97.75 445 ALA A O 1
ATOM 3532 N N . LEU A 1 446 ? -1.507 8.923 -24.322 1.00 97.94 446 LEU A N 1
ATOM 3533 C CA . LEU A 1 446 ? -2.234 7.762 -23.807 1.00 97.94 446 LEU A CA 1
ATOM 3534 C C . LEU A 1 446 ? -3.701 8.100 -23.526 1.00 97.94 446 LEU A C 1
ATOM 3536 O O . LEU A 1 446 ? -4.578 7.388 -24.021 1.00 97.94 446 LEU A O 1
ATOM 3540 N N . GLU A 1 447 ? -3.986 9.200 -22.818 1.00 98.00 447 GLU A N 1
ATOM 3541 C CA . GLU A 1 447 ? -5.367 9.634 -22.551 1.00 98.00 447 GLU A CA 1
ATOM 3542 C C . GLU A 1 447 ? -6.127 9.871 -23.859 1.00 98.00 447 GLU A C 1
ATOM 3544 O O . GLU A 1 447 ? -7.235 9.368 -24.045 1.00 98.00 447 GLU A O 1
ATOM 3549 N N . LYS A 1 448 ? -5.513 10.591 -24.801 1.00 97.56 448 LYS A N 1
ATOM 3550 C CA . LYS A 1 448 ? -6.142 10.949 -26.076 1.00 97.56 448 LYS A CA 1
ATOM 3551 C C . LYS A 1 448 ? -6.420 9.738 -26.970 1.00 97.56 448 LYS A C 1
ATOM 3553 O O . LYS A 1 448 ? -7.467 9.686 -27.607 1.00 97.56 448 LYS A O 1
ATOM 3558 N N . VAL A 1 449 ? -5.485 8.792 -27.060 1.00 97.69 449 VAL A N 1
ATOM 3559 C CA . VAL A 1 449 ? -5.571 7.632 -27.968 1.00 97.69 449 VAL A CA 1
ATOM 3560 C C . VAL A 1 449 ? -6.458 6.523 -27.399 1.00 97.69 449 VAL A C 1
ATOM 3562 O O . VAL A 1 449 ? -7.081 5.767 -28.153 1.00 97.69 449 VAL A O 1
ATOM 3565 N N . THR A 1 450 ? -6.519 6.393 -26.075 1.00 97.31 450 THR A N 1
ATOM 3566 C CA . THR A 1 450 ? -7.285 5.325 -25.415 1.00 97.31 450 THR A CA 1
ATOM 3567 C C . THR A 1 450 ? -8.625 5.786 -24.857 1.00 97.31 450 THR A C 1
ATOM 3569 O O . THR A 1 450 ? -9.471 4.940 -24.582 1.00 97.31 450 THR A O 1
ATOM 3572 N N . GLU A 1 451 ? -8.827 7.099 -24.706 1.00 97.75 451 GLU A N 1
ATOM 3573 C CA . GLU A 1 451 ? -9.958 7.719 -23.999 1.00 97.75 451 GLU A CA 1
ATOM 3574 C C . GLU A 1 451 ? -10.054 7.304 -22.516 1.00 97.75 451 GLU A C 1
ATOM 3576 O O . GLU A 1 451 ? -11.061 7.544 -21.846 1.00 97.75 451 GLU A O 1
ATOM 3581 N N . ILE A 1 452 ? -8.999 6.688 -21.970 1.00 97.25 452 ILE A N 1
ATOM 3582 C CA . ILE A 1 452 ? -8.927 6.263 -20.574 1.00 97.25 452 ILE A CA 1
ATOM 3583 C C . ILE A 1 452 ? -8.326 7.404 -19.764 1.00 97.25 452 ILE A C 1
ATOM 3585 O O . ILE A 1 452 ? -7.158 7.733 -19.932 1.00 97.25 452 ILE A O 1
ATOM 3589 N N . ARG A 1 453 ? -9.095 7.983 -18.842 1.00 97.75 453 ARG A N 1
ATOM 3590 C CA . ARG A 1 453 ? -8.608 9.070 -17.981 1.00 97.75 453 ARG A CA 1
ATOM 3591 C C . ARG A 1 453 ? -7.824 8.561 -16.762 1.00 97.75 453 ARG A C 1
ATOM 3593 O O . ARG A 1 453 ? -8.111 7.451 -16.285 1.00 97.75 453 ARG A O 1
ATOM 3600 N N . PRO A 1 454 ? -6.877 9.357 -16.234 1.00 97.38 454 PRO A N 1
ATOM 3601 C CA . PRO A 1 454 ? -6.310 9.140 -14.906 1.00 97.38 454 PRO A CA 1
ATOM 3602 C C . PRO A 1 454 ? -7.386 9.134 -13.818 1.00 97.38 454 PRO A C 1
ATOM 3604 O O . PRO A 1 454 ? -8.386 9.853 -13.920 1.00 97.38 454 PRO A O 1
ATOM 3607 N N . ARG A 1 455 ? -7.198 8.336 -12.764 1.00 94.94 455 ARG A N 1
ATOM 3608 C CA . ARG A 1 455 ? -8.079 8.374 -11.589 1.00 94.94 455 ARG A CA 1
ATOM 3609 C C . ARG A 1 455 ? -7.728 9.587 -10.725 1.00 94.94 455 ARG A C 1
ATOM 3611 O O . ARG A 1 455 ? -6.601 9.724 -10.256 1.00 94.94 455 ARG A O 1
ATOM 3618 N N . SER A 1 456 ? -8.716 10.450 -10.509 1.00 92.19 456 SER A N 1
ATOM 3619 C CA . SER A 1 456 ? -8.604 11.625 -9.644 1.00 92.19 456 SER A CA 1
ATOM 3620 C C . SER A 1 456 ? -8.683 11.253 -8.164 1.00 92.19 456 SER A C 1
ATOM 3622 O O . SER A 1 456 ? -9.319 10.259 -7.804 1.00 92.19 456 SER A O 1
ATOM 3624 N N . THR A 1 457 ? -8.147 12.113 -7.297 1.00 83.75 457 THR A N 1
ATOM 3625 C CA . THR A 1 457 ? -8.285 11.987 -5.839 1.00 83.75 457 THR A CA 1
ATOM 3626 C C . THR A 1 457 ? -9.753 11.864 -5.429 1.00 83.75 457 THR A C 1
ATOM 3628 O O . THR A 1 457 ? -10.600 12.671 -5.823 1.00 83.75 457 THR A O 1
ATOM 3631 N N . THR A 1 458 ? -10.055 10.884 -4.580 1.00 82.25 458 THR A N 1
ATOM 3632 C CA . THR A 1 458 ? -11.346 10.790 -3.885 1.00 82.25 458 THR A CA 1
ATOM 3633 C C . THR A 1 458 ? -11.131 10.860 -2.375 1.00 82.25 458 THR A C 1
ATOM 3635 O O . THR A 1 458 ? -10.002 10.883 -1.898 1.00 82.25 458 THR A O 1
ATOM 3638 N N . ILE A 1 459 ? -12.214 10.880 -1.590 1.00 71.81 459 ILE A N 1
ATOM 3639 C CA . ILE A 1 459 ? -12.137 10.887 -0.116 1.00 71.81 459 ILE A CA 1
ATOM 3640 C C . ILE A 1 459 ? -11.377 9.659 0.432 1.00 71.81 459 ILE A C 1
ATOM 3642 O O . ILE A 1 459 ? -10.851 9.722 1.540 1.00 71.81 459 ILE A O 1
ATOM 3646 N N . PHE A 1 460 ? -11.300 8.565 -0.333 1.00 80.81 460 PHE A N 1
ATOM 3647 C CA . PHE A 1 460 ? -10.757 7.279 0.119 1.00 80.81 460 PHE A CA 1
ATOM 3648 C C . PHE A 1 460 ? -9.565 6.778 -0.699 1.00 80.81 460 PHE A C 1
ATOM 3650 O O . PHE A 1 460 ? -9.039 5.713 -0.396 1.00 80.81 460 PHE A O 1
ATOM 3657 N N . GLN A 1 461 ? -9.154 7.502 -1.742 1.00 82.56 461 GLN A N 1
ATOM 3658 C CA . GLN A 1 461 ? -8.108 7.041 -2.648 1.00 82.56 461 GLN A CA 1
ATOM 3659 C C . GLN A 1 461 ? -7.226 8.208 -3.077 1.00 82.56 461 GLN A C 1
ATOM 3661 O O . GLN A 1 461 ? -7.731 9.236 -3.546 1.00 82.56 461 GLN A O 1
ATOM 3666 N N . SER A 1 462 ? -5.916 8.023 -2.914 1.00 88.38 462 SER A N 1
ATOM 3667 C CA . SER A 1 462 ? -4.884 8.916 -3.437 1.00 88.38 462 SER A CA 1
ATOM 3668 C C . SER A 1 462 ? -4.991 9.037 -4.963 1.00 88.38 462 SER A C 1
ATOM 3670 O O . SER A 1 462 ? -5.474 8.105 -5.614 1.00 88.38 462 SER A O 1
ATOM 3672 N N . PRO A 1 463 ? -4.581 10.176 -5.546 1.00 93.75 463 PRO A N 1
ATOM 3673 C CA . PRO A 1 463 ? -4.538 10.315 -6.994 1.00 93.75 463 PRO A CA 1
ATOM 3674 C C . PRO A 1 463 ? -3.570 9.298 -7.597 1.00 93.75 463 PRO A C 1
ATOM 3676 O O . PRO A 1 463 ? -2.542 8.980 -7.004 1.00 93.75 463 PRO A O 1
ATOM 3679 N N . GLU A 1 464 ? -3.901 8.825 -8.792 1.00 94.06 464 GLU A N 1
ATOM 3680 C CA . GLU A 1 464 ? -3.069 7.879 -9.530 1.00 94.06 464 GLU A CA 1
ATOM 3681 C C . GLU A 1 464 ? -1.761 8.542 -9.978 1.00 94.06 464 GLU A C 1
ATOM 3683 O O . GLU A 1 464 ? -1.759 9.648 -10.534 1.00 94.06 464 GLU A O 1
ATOM 3688 N N . THR A 1 465 ? -0.639 7.871 -9.741 1.00 95.00 465 THR A N 1
ATOM 3689 C CA . THR A 1 465 ? 0.679 8.286 -10.229 1.00 95.00 465 THR A CA 1
ATOM 3690 C C . THR A 1 465 ? 0.802 8.056 -11.738 1.00 95.00 465 THR A C 1
ATOM 3692 O O . THR A 1 465 ? 0.047 7.291 -12.341 1.00 95.00 465 THR A O 1
ATOM 3695 N N . ASN A 1 466 ? 1.787 8.692 -12.382 1.00 94.81 466 ASN A N 1
ATOM 3696 C CA . ASN A 1 466 ? 2.053 8.472 -13.809 1.00 94.81 466 ASN A CA 1
ATOM 3697 C C . ASN A 1 466 ? 2.333 6.994 -14.134 1.00 94.81 466 ASN A C 1
ATOM 3699 O O . ASN A 1 466 ? 1.833 6.485 -15.134 1.00 94.81 466 ASN A O 1
ATOM 3703 N N . ILE A 1 467 ? 3.096 6.296 -13.286 1.00 93.75 467 ILE A N 1
ATOM 3704 C CA . ILE A 1 467 ? 3.472 4.889 -13.500 1.00 93.75 467 ILE A CA 1
ATOM 3705 C C . ILE A 1 467 ? 2.247 3.973 -13.408 1.00 93.75 467 ILE A C 1
ATOM 3707 O O . ILE A 1 467 ? 2.043 3.140 -14.295 1.00 93.75 467 ILE A O 1
ATOM 3711 N N . GLU A 1 468 ? 1.418 4.146 -12.375 1.00 93.25 468 GLU A N 1
ATOM 3712 C CA . GLU A 1 468 ? 0.165 3.395 -12.193 1.00 93.25 468 GLU A CA 1
ATOM 3713 C C . GLU A 1 468 ? -0.768 3.606 -13.391 1.00 93.25 468 GLU A C 1
ATOM 3715 O O . GLU A 1 468 ? -1.199 2.648 -14.037 1.00 93.25 468 GLU A O 1
ATOM 3720 N N . TYR A 1 469 ? -0.971 4.865 -13.793 1.00 96.19 469 TYR A N 1
ATOM 3721 C CA . TYR A 1 469 ? -1.810 5.202 -14.939 1.00 96.19 469 TYR A CA 1
ATOM 3722 C C . TYR A 1 469 ? -1.324 4.548 -16.240 1.00 96.19 469 TYR A C 1
ATOM 3724 O O . TYR A 1 469 ? -2.111 3.895 -16.932 1.00 96.19 469 TYR A O 1
ATOM 3732 N N . MET A 1 470 ? -0.033 4.677 -16.570 1.00 95.81 470 MET A N 1
ATOM 3733 C CA . MET A 1 470 ? 0.550 4.075 -17.775 1.00 95.81 470 MET A CA 1
ATOM 3734 C C . MET A 1 470 ? 0.398 2.550 -17.770 1.00 95.81 470 MET A C 1
ATOM 3736 O O . MET A 1 470 ? -0.054 1.971 -18.760 1.00 95.81 470 MET A O 1
ATOM 3740 N N . THR A 1 471 ? 0.717 1.909 -16.643 1.00 94.69 471 THR A N 1
ATOM 3741 C CA . THR A 1 471 ? 0.613 0.452 -16.474 1.00 94.69 471 THR A CA 1
ATOM 3742 C C . THR A 1 471 ? -0.827 -0.011 -16.675 1.00 94.69 471 THR A C 1
ATOM 3744 O O . THR A 1 471 ? -1.093 -0.902 -17.486 1.00 94.69 471 THR A O 1
ATOM 3747 N N . ARG A 1 472 ? -1.783 0.646 -16.009 1.00 96.00 472 ARG A N 1
ATOM 3748 C CA . ARG A 1 472 ? -3.208 0.332 -16.115 1.00 96.00 472 ARG A CA 1
ATOM 3749 C C . ARG A 1 472 ? -3.729 0.495 -17.540 1.00 96.00 472 ARG A C 1
ATOM 3751 O O . ARG A 1 472 ? -4.467 -0.364 -18.019 1.00 96.00 472 ARG A O 1
ATOM 3758 N N . VAL A 1 473 ? -3.372 1.579 -18.229 1.00 97.12 473 VAL A N 1
ATOM 3759 C CA . VAL A 1 473 ? -3.794 1.819 -19.619 1.00 97.12 473 VAL A CA 1
ATOM 3760 C C . VAL A 1 473 ? -3.270 0.723 -20.549 1.00 97.12 473 VAL A C 1
ATOM 3762 O O . VAL A 1 473 ? -4.043 0.185 -21.346 1.00 97.12 473 VAL A O 1
ATOM 3765 N N . LEU A 1 474 ? -1.994 0.346 -20.415 1.00 96.88 474 LEU A N 1
ATOM 3766 C CA . LEU A 1 474 ? -1.392 -0.724 -21.215 1.00 96.88 474 LEU A CA 1
ATOM 3767 C C . LEU A 1 474 ? -2.071 -2.075 -20.965 1.00 96.88 474 LEU A C 1
ATOM 3769 O O . LEU A 1 474 ? -2.393 -2.776 -21.922 1.00 96.88 474 LEU A O 1
ATOM 3773 N N . GLN A 1 475 ? -2.361 -2.419 -19.708 1.00 96.25 475 GLN A N 1
ATOM 3774 C CA . GLN A 1 475 ? -3.087 -3.646 -19.373 1.00 96.25 475 GLN A CA 1
ATOM 3775 C C . GLN A 1 475 ? -4.524 -3.647 -19.927 1.00 96.25 475 GLN A C 1
ATOM 3777 O O . GLN A 1 475 ? -4.971 -4.655 -20.481 1.00 96.25 475 GLN A O 1
ATOM 3782 N N . ILE A 1 476 ? -5.249 -2.521 -19.832 1.00 96.12 476 ILE A N 1
ATOM 3783 C CA . ILE A 1 476 ? -6.607 -2.398 -20.387 1.00 96.12 476 ILE A CA 1
ATOM 3784 C C . ILE A 1 476 ? -6.593 -2.617 -21.901 1.00 96.12 476 ILE A C 1
ATOM 3786 O O . ILE A 1 476 ? -7.432 -3.360 -22.410 1.00 96.12 476 ILE A O 1
ATOM 3790 N N . GLU A 1 477 ? -5.684 -1.987 -22.643 1.00 97.38 477 GLU A N 1
ATOM 3791 C CA . GLU A 1 477 ? -5.628 -2.171 -24.098 1.00 97.38 477 GLU A CA 1
ATOM 3792 C C . GLU A 1 477 ? -5.132 -3.577 -24.471 1.00 97.38 477 GLU A C 1
ATOM 3794 O O . GLU A 1 477 ? -5.684 -4.189 -25.388 1.00 97.38 477 GLU A O 1
ATOM 3799 N N . ALA A 1 478 ? -4.206 -4.160 -23.705 1.00 96.81 478 ALA A N 1
ATOM 3800 C CA . ALA A 1 478 ? -3.757 -5.534 -23.919 1.00 96.81 478 ALA A CA 1
ATOM 3801 C C . ALA A 1 478 ? -4.888 -6.554 -23.729 1.00 96.81 478 ALA A C 1
ATOM 3803 O O . ALA A 1 478 ? -4.980 -7.508 -24.502 1.00 96.81 478 ALA A O 1
ATOM 3804 N N . SER A 1 479 ? -5.823 -6.309 -22.800 1.00 95.69 479 SER A N 1
ATOM 3805 C CA . SER A 1 479 ? -7.041 -7.128 -22.652 1.00 95.69 479 SER A CA 1
ATOM 3806 C C . SER A 1 479 ? -7.935 -7.124 -23.903 1.00 95.69 479 SER A C 1
ATOM 3808 O O . SER A 1 479 ? -8.752 -8.023 -24.098 1.00 95.69 479 SER A O 1
ATOM 3810 N N . LYS A 1 480 ? -7.755 -6.132 -24.786 1.00 97.06 480 LYS A N 1
ATOM 3811 C CA . LYS A 1 480 ? -8.443 -5.997 -26.078 1.00 97.06 480 LYS A CA 1
ATOM 3812 C C . LYS A 1 480 ? -7.611 -6.548 -27.249 1.00 97.06 480 LYS A C 1
ATOM 3814 O O . LYS A 1 480 ? -8.024 -6.395 -28.399 1.00 97.06 480 LYS A O 1
ATOM 3819 N N . GLY A 1 481 ? -6.452 -7.159 -26.981 1.00 96.44 481 GLY A N 1
ATOM 3820 C CA . GLY A 1 481 ? -5.500 -7.619 -27.999 1.00 96.44 481 GLY A CA 1
ATOM 3821 C C . GLY A 1 481 ? -4.743 -6.476 -28.683 1.00 96.44 481 GLY A C 1
ATOM 3822 O O . GLY A 1 481 ? -4.450 -6.558 -29.876 1.00 96.44 481 GLY A O 1
ATOM 3823 N N . ILE A 1 482 ? -4.501 -5.371 -27.965 1.00 97.62 482 ILE A N 1
ATOM 3824 C CA . ILE A 1 482 ? -3.828 -4.170 -28.478 1.00 97.62 482 ILE A CA 1
ATOM 3825 C C . ILE A 1 482 ? -2.623 -3.828 -27.589 1.00 97.62 482 ILE A C 1
ATOM 3827 O O . ILE A 1 482 ? -2.767 -3.689 -26.381 1.00 97.62 482 ILE A O 1
ATOM 3831 N N . LEU A 1 483 ? -1.442 -3.643 -28.178 1.00 96.69 483 LEU A N 1
ATOM 3832 C CA . LEU A 1 483 ? -0.288 -3.000 -27.539 1.00 96.69 483 LEU A CA 1
ATOM 3833 C C . LEU A 1 483 ? -0.207 -1.540 -27.976 1.00 96.69 483 LEU A C 1
ATOM 3835 O O . LEU A 1 483 ? -0.571 -1.199 -29.102 1.00 96.69 483 LEU A O 1
ATOM 3839 N N . LEU A 1 484 ? 0.285 -0.678 -27.092 1.00 97.38 484 LEU A N 1
ATOM 3840 C CA . LEU A 1 484 ? 0.498 0.735 -27.388 1.00 97.38 484 LEU A CA 1
ATOM 3841 C C . LEU A 1 484 ? 1.990 0.987 -27.551 1.00 97.38 484 LEU A C 1
ATOM 3843 O O . LEU A 1 484 ? 2.745 0.759 -26.612 1.00 97.38 484 LEU A O 1
ATOM 3847 N N . LYS A 1 485 ? 2.415 1.466 -28.718 1.00 97.56 485 LYS A N 1
ATOM 3848 C CA . LYS A 1 485 ? 3.818 1.797 -28.984 1.00 97.56 485 LYS A CA 1
ATOM 3849 C C . LYS A 1 485 ? 4.007 3.305 -28.996 1.00 97.56 485 LYS A C 1
ATOM 3851 O O . LYS A 1 485 ? 3.274 3.997 -29.696 1.00 97.56 485 LYS A O 1
ATOM 3856 N N . ALA A 1 486 ? 4.993 3.790 -28.252 1.00 97.12 486 ALA A N 1
ATOM 3857 C CA . ALA A 1 486 ? 5.361 5.197 -28.214 1.00 97.12 486 ALA A CA 1
ATOM 3858 C C . ALA A 1 486 ? 6.505 5.509 -29.190 1.00 97.12 486 ALA A C 1
ATOM 3860 O O . ALA A 1 486 ? 7.444 4.727 -29.337 1.00 97.12 486 ALA A O 1
ATOM 3861 N N . THR A 1 487 ? 6.447 6.676 -29.829 1.00 96.25 487 THR A N 1
ATOM 3862 C CA . THR A 1 487 ? 7.555 7.260 -30.603 1.00 96.25 487 THR A CA 1
ATOM 3863 C C . THR A 1 487 ? 7.645 8.752 -30.325 1.00 96.25 487 THR A C 1
ATOM 3865 O O . THR A 1 487 ? 6.606 9.407 -30.253 1.00 96.25 487 THR A O 1
ATOM 3868 N N . VAL A 1 488 ? 8.854 9.300 -30.217 1.00 95.19 488 VAL A N 1
ATOM 3869 C CA . VAL A 1 488 ? 9.072 10.729 -29.947 1.00 95.19 488 VAL A CA 1
ATOM 3870 C C . VAL A 1 488 ? 9.585 11.432 -31.196 1.00 95.19 488 VAL A C 1
ATOM 3872 O O . VAL A 1 488 ? 10.487 10.935 -31.870 1.00 95.19 488 VAL A O 1
ATOM 3875 N N . ASP A 1 489 ? 8.994 12.578 -31.529 1.00 95.38 489 ASP A N 1
ATOM 3876 C CA . ASP A 1 489 ? 9.482 13.423 -32.617 1.00 95.38 489 ASP A CA 1
ATOM 3877 C C . ASP A 1 489 ? 10.600 14.379 -32.170 1.00 95.38 489 ASP A C 1
ATOM 3879 O O . ASP A 1 489 ? 10.925 14.513 -30.991 1.00 95.38 489 ASP A O 1
ATOM 3883 N N . SER A 1 490 ? 11.194 15.096 -33.125 1.00 93.06 490 SER A N 1
ATOM 3884 C CA . SER A 1 490 ? 12.284 16.040 -32.846 1.00 93.06 490 SER A CA 1
ATOM 3885 C C . SER A 1 490 ? 11.899 17.198 -31.913 1.00 93.06 490 SER A C 1
ATOM 3887 O O . SER A 1 490 ? 12.775 17.935 -31.473 1.00 93.06 490 SER A O 1
ATOM 3889 N N . GLY A 1 491 ? 10.606 17.415 -31.656 1.00 92.00 491 GLY A N 1
ATOM 3890 C CA . GLY A 1 491 ? 10.093 18.436 -30.744 1.00 92.00 491 GLY A CA 1
ATOM 3891 C C . GLY A 1 491 ? 9.825 17.926 -29.326 1.00 92.00 491 GLY A C 1
ATOM 3892 O O . GLY A 1 491 ? 9.293 18.695 -28.514 1.00 92.00 491 GLY A O 1
ATOM 3893 N N . GLY A 1 492 ? 10.148 16.660 -29.039 1.00 89.19 492 GLY A N 1
ATOM 3894 C CA . GLY A 1 492 ? 9.851 16.010 -27.765 1.00 89.19 492 GLY A CA 1
ATOM 3895 C C . GLY A 1 492 ? 8.368 15.685 -27.591 1.00 89.19 492 GLY A C 1
ATOM 3896 O O . GLY A 1 492 ? 7.908 15.558 -26.459 1.00 89.19 492 GLY A O 1
ATOM 3897 N N . ILE A 1 493 ? 7.598 15.620 -28.685 1.00 92.62 493 ILE A N 1
ATOM 3898 C CA . ILE A 1 493 ? 6.191 15.221 -28.650 1.00 92.62 493 ILE A CA 1
ATOM 3899 C C . ILE A 1 493 ? 6.109 13.720 -28.890 1.00 92.62 493 ILE A C 1
ATOM 3901 O O . ILE A 1 493 ? 6.635 13.194 -29.873 1.00 92.62 493 ILE A O 1
ATOM 3905 N N . THR A 1 494 ? 5.426 13.039 -27.978 1.00 93.31 494 THR A N 1
ATOM 3906 C CA . THR A 1 494 ? 5.221 11.597 -28.036 1.00 93.31 494 THR A CA 1
ATOM 3907 C C . THR A 1 494 ? 3.927 11.280 -28.771 1.00 93.31 494 THR A C 1
ATOM 3909 O O . THR A 1 494 ? 2.852 11.766 -28.417 1.00 93.31 494 THR A O 1
ATOM 3912 N N . HIS A 1 495 ? 4.034 10.415 -29.771 1.00 96.62 495 HIS A N 1
ATOM 3913 C CA . HIS A 1 495 ? 2.926 9.820 -30.509 1.00 96.62 495 HIS A CA 1
ATOM 3914 C C . HIS A 1 495 ? 2.734 8.378 -30.037 1.00 96.62 495 HIS A C 1
ATOM 3916 O O . HIS A 1 495 ? 3.713 7.699 -29.725 1.00 96.62 495 HIS A O 1
ATOM 3922 N N . VAL A 1 496 ? 1.482 7.921 -29.959 1.00 97.25 496 VAL A N 1
ATOM 3923 C CA . VAL A 1 496 ? 1.137 6.565 -29.507 1.00 97.25 496 VAL A CA 1
ATOM 3924 C C . VAL A 1 496 ? 0.313 5.854 -30.571 1.00 97.25 496 VAL A C 1
ATOM 3926 O O . VAL A 1 496 ? -0.787 6.296 -30.906 1.00 97.25 496 VAL A O 1
ATOM 3929 N N . ASP A 1 497 ? 0.821 4.719 -31.041 1.00 97.31 497 ASP A N 1
ATOM 3930 C CA . ASP A 1 497 ? 0.173 3.870 -32.037 1.00 97.31 497 ASP A CA 1
ATOM 3931 C C . ASP A 1 497 ? -0.419 2.608 -31.403 1.00 97.31 497 ASP A C 1
ATOM 3933 O O . ASP A 1 497 ? 0.187 1.979 -30.532 1.00 97.31 497 ASP A O 1
ATOM 3937 N N . LYS A 1 498 ? -1.600 2.198 -31.882 1.00 97.81 498 LYS A N 1
ATOM 3938 C CA . LYS A 1 498 ? -2.248 0.938 -31.492 1.00 97.81 498 LYS A CA 1
ATOM 3939 C C . LYS A 1 498 ? -1.794 -0.200 -32.403 1.00 97.81 498 LYS A C 1
ATOM 3941 O O . LYS A 1 498 ? -2.074 -0.186 -33.600 1.00 97.81 498 LYS A O 1
ATOM 3946 N N . ILE A 1 499 ? -1.162 -1.216 -31.828 1.00 96.88 499 ILE A N 1
ATOM 3947 C CA . ILE A 1 499 ? -0.677 -2.409 -32.526 1.00 96.88 499 ILE A CA 1
ATOM 3948 C C . ILE A 1 499 ? -1.516 -3.607 -32.091 1.00 96.88 499 ILE A C 1
ATOM 3950 O O . ILE A 1 499 ? -1.487 -4.004 -30.932 1.00 96.88 499 ILE A O 1
ATOM 3954 N N . LYS A 1 500 ? -2.267 -4.199 -33.019 1.00 96.00 500 LYS A N 1
ATOM 3955 C CA . LYS A 1 500 ? -3.032 -5.419 -32.745 1.00 96.00 500 LYS A CA 1
ATOM 3956 C C . LYS A 1 500 ? -2.109 -6.638 -32.777 1.00 96.00 500 LYS A C 1
ATOM 3958 O O . LYS A 1 500 ? -1.286 -6.726 -33.689 1.00 96.00 500 LYS A O 1
ATOM 3963 N N . PHE A 1 501 ? -2.269 -7.565 -31.838 1.00 88.44 501 PHE A N 1
ATOM 3964 C CA . PHE A 1 501 ? -1.471 -8.793 -31.764 1.00 88.44 501 PHE A CA 1
ATOM 3965 C C . PHE A 1 501 ? -2.317 -10.047 -31.548 1.00 88.44 501 PHE A C 1
ATOM 3967 O O . PHE A 1 501 ? -3.496 -9.914 -31.142 1.00 88.44 501 PHE A O 1
#